Protein AF-A0A4S9VHV1-F1 (afdb_monomer_lite)

Secondary structure (DSSP, 8-state):
-------------PPPPPPPPPPP----PPPHHHHHHHHHHHHHHHHHHHHHHHHHTTT--HHHHHHHHHHHIIIIIIIIIIIHHHHHHHHHHHHHHHHHHHHHHHHHHHHHHTT--HHHHHHHHHHHHHHHHHHHHHHHH-------HHHHHHHHHHHHHHHHHHHTT--S-HHHHHHHHHHHHHHHHS----------------------------------------------TTTHHHHHHHHHHHHHHHHHHHHHHTSTT--GGGGTSSBTTB--SSSBPTTSHHHHHHHHHHHHHHHTS---TT---SS------SPPHHHHHHHHHHHHTHHHHTTSBHHHHHHHHHHHHHHHHHHHHHHHHS--PPPPPPPPP-

Organism: Aureobasidium pullulans (NCBI:txid5580)

InterPro domains:
  IPR001708 Membrane insertase YidC/ALB3/OXA1/COX18 [PTHR12428] (49-366)
  IPR028055 Membrane insertase YidC/Oxa/ALB, C-terminal [PF02096] (270-367)

Radius of gyration: 33.5 Å; chains: 1; bounding box: 78×85×99 Å

pLDDT: mean 71.57, std 23.63, range [25.22, 96.38]

Structure (mmCIF, N/CA/C/O backbone):
data_AF-A0A4S9VHV1-F1
#
_entry.id   AF-A0A4S9VHV1-F1
#
loop_
_atom_site.group_PDB
_atom_site.id
_atom_site.type_symbol
_atom_site.label_atom_id
_atom_site.label_alt_id
_atom_site.label_comp_id
_atom_site.label_asym_id
_atom_site.label_entity_id
_atom_site.label_seq_id
_atom_site.pdbx_PDB_ins_code
_atom_site.Cartn_x
_atom_site.Cartn_y
_atom_site.Cartn_z
_atom_site.occupancy
_atom_site.B_iso_or_equiv
_atom_site.auth_seq_id
_atom_site.auth_comp_id
_atom_site.auth_asym_id
_atom_site.auth_atom_id
_atom_site.pdbx_PDB_model_num
ATOM 1 N N . MET A 1 1 ? 55.763 55.545 39.182 1.00 36.75 1 MET A N 1
ATOM 2 C CA . MET A 1 1 ? 54.764 56.414 39.847 1.00 36.75 1 MET A CA 1
ATOM 3 C C . MET A 1 1 ? 53.395 55.831 39.530 1.00 36.75 1 MET A C 1
ATOM 5 O O . MET A 1 1 ? 52.956 55.974 38.404 1.00 36.75 1 MET A O 1
ATOM 9 N N . VAL A 1 2 ? 52.886 54.851 40.283 1.00 35.44 2 VAL A N 1
ATOM 10 C CA . VAL A 1 2 ? 52.196 54.959 41.591 1.00 35.44 2 VAL A CA 1
ATOM 11 C C . VAL A 1 2 ? 51.046 55.966 41.554 1.00 35.44 2 VAL A C 1
ATOM 13 O O . VAL A 1 2 ? 51.323 57.155 41.452 1.00 35.44 2 VAL A O 1
ATOM 16 N N . LEU A 1 3 ? 49.815 55.440 41.673 1.00 35.59 3 LEU A N 1
ATOM 17 C CA . LEU A 1 3 ? 48.598 55.955 42.349 1.00 35.59 3 LEU A CA 1
ATOM 18 C C . LEU A 1 3 ? 47.358 55.474 41.551 1.00 35.59 3 LEU A C 1
ATOM 20 O O . LEU A 1 3 ? 47.182 55.886 40.412 1.00 35.59 3 LEU A O 1
ATOM 24 N N . LEU A 1 4 ? 46.567 54.462 41.962 1.00 36.41 4 LEU A N 1
ATOM 25 C CA . LEU A 1 4 ? 45.655 54.387 43.133 1.00 36.41 4 LEU A CA 1
ATOM 26 C C . LEU A 1 4 ? 44.850 55.691 43.301 1.00 36.41 4 LEU A C 1
ATOM 28 O O . LEU A 1 4 ? 45.441 56.755 43.319 1.00 36.41 4 LEU A O 1
ATOM 32 N N . ALA A 1 5 ? 43.541 55.750 43.529 1.00 35.97 5 ALA A N 1
ATOM 33 C CA . ALA A 1 5 ? 42.471 54.793 43.778 1.00 35.97 5 ALA A CA 1
ATOM 34 C C . ALA A 1 5 ? 41.165 55.612 43.961 1.00 35.97 5 ALA A C 1
ATOM 36 O O . ALA A 1 5 ? 41.246 56.824 44.150 1.00 35.97 5 ALA A O 1
ATOM 37 N N . ARG A 1 6 ? 40.024 54.907 44.113 1.00 36.12 6 ARG A N 1
ATOM 38 C CA . ARG A 1 6 ? 38.820 55.314 44.893 1.00 36.12 6 ARG A CA 1
ATOM 39 C C . ARG A 1 6 ? 37.945 56.427 44.263 1.00 36.12 6 ARG A C 1
ATOM 41 O O . ARG A 1 6 ? 38.453 57.334 43.640 1.00 36.12 6 ARG A O 1
ATOM 48 N N . SER A 1 7 ? 36.616 56.476 44.395 1.00 34.16 7 SER A N 1
ATOM 49 C CA . SER A 1 7 ? 35.638 55.782 45.245 1.00 34.16 7 SER A CA 1
ATOM 50 C C . SER A 1 7 ? 34.206 56.211 44.839 1.00 34.16 7 SER A C 1
ATOM 52 O O . SER A 1 7 ? 34.029 57.288 44.282 1.00 34.16 7 SER A O 1
ATOM 54 N N . ALA A 1 8 ? 33.224 55.402 45.261 1.00 35.28 8 ALA A N 1
ATOM 55 C CA . ALA A 1 8 ? 31.837 55.736 45.634 1.00 35.28 8 ALA A CA 1
ATOM 56 C C . ALA A 1 8 ? 30.712 55.774 44.576 1.00 35.28 8 ALA A C 1
ATOM 58 O O . ALA A 1 8 ? 30.602 56.673 43.753 1.00 35.28 8 ALA A O 1
ATOM 59 N N . GLY A 1 9 ? 29.754 54.859 44.789 1.00 33.06 9 GLY A N 1
ATOM 60 C CA . GLY A 1 9 ? 28.368 55.250 45.069 1.00 33.06 9 GLY A CA 1
ATOM 61 C C . GLY A 1 9 ? 27.377 55.131 43.915 1.00 33.06 9 GLY A C 1
ATOM 62 O O . GLY A 1 9 ? 27.111 56.109 43.227 1.00 33.06 9 GLY A O 1
ATOM 63 N N . ARG A 1 10 ? 26.729 53.968 43.756 1.00 38.69 10 ARG A N 1
ATOM 64 C CA . ARG A 1 10 ? 25.444 53.880 43.040 1.00 38.69 10 ARG A CA 1
ATOM 65 C C . ARG A 1 10 ? 24.391 53.230 43.929 1.00 38.69 10 ARG A C 1
ATOM 67 O O . ARG A 1 10 ? 24.494 52.062 44.289 1.00 38.69 10 ARG A O 1
ATOM 74 N N . LEU A 1 11 ? 23.415 54.057 44.293 1.00 39.00 11 LEU A N 1
ATOM 75 C CA . LEU A 1 11 ? 22.194 53.727 45.013 1.00 39.00 11 LEU A CA 1
ATOM 76 C C . LEU A 1 11 ? 21.371 52.694 44.233 1.00 39.00 11 LEU A C 1
ATOM 78 O O . LEU A 1 11 ? 21.083 52.873 43.050 1.00 39.00 11 LEU A O 1
ATOM 82 N N . PHE A 1 12 ? 20.978 51.631 44.930 1.00 36.72 12 PHE A N 1
ATOM 83 C CA . PHE A 1 12 ? 19.931 50.707 44.518 1.00 36.72 12 PHE A CA 1
ATOM 84 C C . PHE A 1 12 ? 18.572 51.407 44.645 1.00 36.72 12 PHE A C 1
ATOM 86 O O . PHE A 1 12 ? 18.162 51.761 45.748 1.00 36.72 12 PHE A O 1
ATOM 93 N N . ALA A 1 13 ? 17.864 51.575 43.528 1.00 39.19 13 ALA A N 1
ATOM 94 C CA . ALA A 1 13 ? 16.447 51.927 43.512 1.00 39.19 13 ALA A CA 1
ATOM 95 C C . ALA A 1 13 ? 15.654 50.723 42.985 1.00 39.19 13 ALA A C 1
ATOM 97 O O . ALA A 1 13 ? 15.764 50.337 41.820 1.00 39.19 13 ALA A O 1
ATOM 98 N N . VAL A 1 14 ? 14.893 50.106 43.885 1.00 38.78 14 VAL A N 1
ATOM 99 C CA . VAL A 1 14 ? 13.991 48.979 43.634 1.00 38.78 14 VAL A CA 1
ATOM 100 C C . VAL A 1 14 ? 12.778 49.487 42.845 1.00 38.78 14 VAL A C 1
ATOM 102 O O . VAL A 1 14 ? 12.076 50.391 43.292 1.00 38.78 14 VAL A O 1
ATOM 105 N N . ARG A 1 15 ? 12.539 48.928 41.651 1.00 38.59 15 ARG A N 1
ATOM 106 C CA . ARG A 1 15 ? 11.345 49.194 40.827 1.00 38.59 15 ARG A CA 1
ATOM 107 C C . ARG A 1 15 ? 10.158 48.347 41.321 1.00 38.59 15 ARG A C 1
ATOM 109 O O . ARG A 1 15 ? 10.350 47.149 41.520 1.00 38.59 15 ARG A O 1
ATOM 116 N N . PRO A 1 16 ? 8.942 48.908 41.456 1.00 39.22 16 PRO A N 1
ATOM 117 C CA . PRO A 1 16 ? 7.758 48.140 41.828 1.00 39.22 16 PRO A CA 1
ATOM 118 C C . PRO A 1 16 ? 7.204 47.323 40.646 1.00 39.22 16 PRO A C 1
ATOM 120 O O . PRO A 1 16 ? 7.286 47.728 39.485 1.00 39.22 16 PRO A O 1
ATOM 123 N N . LEU A 1 17 ? 6.648 46.152 40.967 1.00 40.69 17 LEU A N 1
ATOM 124 C CA . LEU A 1 17 ? 6.050 45.186 40.043 1.00 40.69 17 LEU A CA 1
ATOM 125 C C . LEU A 1 17 ? 4.704 45.701 39.507 1.00 40.69 17 LEU A C 1
ATOM 127 O O . LEU A 1 17 ? 3.777 45.957 40.270 1.00 40.69 17 LEU A O 1
ATOM 131 N N . ILE A 1 18 ? 4.594 45.826 38.182 1.00 46.69 18 ILE A N 1
ATOM 132 C CA . ILE A 1 18 ? 3.363 46.207 37.478 1.00 46.69 18 ILE A CA 1
ATOM 133 C C . ILE A 1 18 ? 2.511 44.955 37.232 1.00 46.69 18 ILE A C 1
ATOM 135 O O . ILE A 1 18 ? 2.950 44.000 36.588 1.00 46.69 18 ILE A O 1
ATOM 139 N N . SER A 1 19 ? 1.279 44.998 37.740 1.00 37.34 19 SER A N 1
ATOM 140 C CA . SER A 1 19 ? 0.219 44.001 37.565 1.00 37.34 19 SER A CA 1
ATOM 141 C C . SER A 1 19 ? -0.150 43.812 36.083 1.00 37.34 19 SER A C 1
ATOM 143 O O . SER A 1 19 ? -0.450 44.776 35.375 1.00 37.34 19 SER A O 1
ATOM 145 N N . ARG A 1 20 ? -0.112 42.565 35.590 1.00 42.06 20 ARG A N 1
ATOM 146 C CA . ARG A 1 20 ? -0.496 42.196 34.214 1.00 42.06 20 ARG A CA 1
ATOM 147 C C . ARG A 1 20 ? -2.012 41.984 34.124 1.00 42.06 20 ARG A C 1
ATOM 149 O O . ARG A 1 20 ? -2.547 41.111 34.798 1.00 42.06 20 ARG A O 1
ATOM 156 N N . LYS A 1 21 ? -2.691 42.712 33.229 1.00 40.66 21 LYS A N 1
ATOM 157 C CA . LYS A 1 21 ? -4.078 42.412 32.822 1.00 40.66 21 LYS A CA 1
ATOM 158 C C . LYS A 1 21 ? -4.131 41.149 31.939 1.00 40.66 21 LYS A C 1
ATOM 160 O O . LYS A 1 21 ? -3.266 41.002 31.067 1.00 40.66 21 LYS A O 1
ATOM 165 N N . PRO A 1 22 ? -5.144 40.275 32.090 1.00 39.09 22 PRO A N 1
ATOM 166 C CA . PRO A 1 22 ? -5.304 39.097 31.244 1.00 39.09 22 PRO A CA 1
ATOM 167 C C . PRO A 1 22 ? -5.635 39.518 29.806 1.00 39.09 22 PRO A C 1
ATOM 169 O O . PRO A 1 22 ? -6.522 40.333 29.562 1.00 39.09 22 PRO A O 1
ATOM 172 N N . HIS A 1 23 ? -4.871 39.000 28.846 1.00 41.28 23 HIS A N 1
ATOM 173 C CA . HIS A 1 23 ? -5.104 39.225 27.423 1.00 41.28 23 HIS A CA 1
ATOM 174 C C . HIS A 1 23 ? -6.307 38.398 26.965 1.00 41.28 23 HIS A C 1
ATOM 176 O O . HIS A 1 23 ? -6.332 37.184 27.158 1.00 41.28 23 HIS A O 1
ATOM 182 N N . GLY A 1 24 ? -7.288 39.056 26.341 1.00 37.59 24 GLY A N 1
ATOM 183 C CA . GLY A 1 24 ? -8.378 38.382 25.643 1.00 37.59 24 GLY A CA 1
ATOM 184 C C . GLY A 1 24 ? -7.828 37.432 24.579 1.00 37.59 24 GLY A C 1
ATOM 185 O O . GLY A 1 24 ? -6.924 37.791 23.817 1.00 37.59 24 GLY A O 1
ATOM 186 N N . ALA A 1 25 ? -8.355 36.209 24.558 1.00 39.88 25 ALA A N 1
ATOM 187 C CA . ALA A 1 25 ? -7.992 35.179 23.599 1.00 39.88 25 ALA A CA 1
ATOM 188 C C . ALA A 1 25 ? -8.251 35.680 22.170 1.00 39.88 25 ALA A C 1
ATOM 190 O O . ALA A 1 25 ? -9.390 35.896 21.758 1.00 39.88 25 ALA A O 1
ATOM 191 N N . ARG A 1 26 ? -7.179 35.882 21.400 1.00 40.06 26 ARG A N 1
ATOM 192 C CA . ARG A 1 26 ? -7.277 36.131 19.961 1.00 40.06 26 ARG A CA 1
ATOM 193 C C . ARG A 1 26 ? -7.614 34.805 19.286 1.00 40.06 26 ARG A C 1
ATOM 195 O O . ARG A 1 26 ? -6.786 33.896 19.280 1.00 40.06 26 ARG A O 1
ATOM 202 N N . HIS A 1 27 ? -8.809 34.697 18.714 1.00 34.41 27 HIS A N 1
ATOM 203 C CA . HIS A 1 27 ? -9.141 33.605 17.804 1.00 34.41 27 HIS A CA 1
ATOM 204 C C . HIS A 1 27 ? -8.202 33.663 16.593 1.00 34.41 27 HIS A C 1
ATOM 206 O O . HIS A 1 27 ? -8.225 34.608 15.804 1.00 34.41 27 HIS A O 1
ATOM 212 N N . PHE A 1 28 ? -7.341 32.656 16.476 1.00 35.62 28 PHE A N 1
ATOM 213 C CA . PHE A 1 28 ? -6.422 32.491 15.359 1.00 35.62 28 PHE A CA 1
ATOM 214 C C . PHE A 1 28 ? -7.230 32.043 14.134 1.00 35.62 28 PHE A C 1
ATOM 216 O O . PHE A 1 28 ? -7.694 30.907 14.070 1.00 35.62 28 PHE A O 1
ATOM 223 N N . SER A 1 29 ? -7.459 32.950 13.184 1.00 36.25 29 SER A N 1
ATOM 224 C CA . SER A 1 29 ? -8.100 32.603 11.912 1.00 36.25 29 SER A CA 1
ATOM 225 C C . SER A 1 29 ? -7.069 31.929 11.010 1.00 36.25 29 SER A C 1
ATOM 227 O O . SER A 1 29 ? -6.064 32.538 10.645 1.00 36.25 29 SER A O 1
ATOM 229 N N . TYR A 1 30 ? -7.290 30.658 10.673 1.00 37.81 30 TYR A N 1
ATOM 230 C CA . TYR A 1 30 ? -6.440 29.936 9.728 1.00 37.81 30 TYR A CA 1
ATOM 231 C C . TYR A 1 30 ? -6.594 30.525 8.310 1.00 37.81 30 TYR A C 1
ATOM 233 O O . TYR A 1 30 ? -7.705 30.903 7.932 1.00 37.81 30 TYR A O 1
ATOM 241 N N . PRO A 1 31 ? -5.521 30.596 7.498 1.00 42.59 31 PRO A N 1
ATOM 242 C CA . PRO A 1 31 ? -5.613 31.062 6.114 1.00 42.59 31 PRO A CA 1
ATOM 243 C C . PRO A 1 31 ? -6.591 30.203 5.297 1.00 42.59 31 PRO A C 1
ATOM 245 O O . PRO A 1 31 ? -6.628 28.985 5.469 1.00 42.59 31 PRO A O 1
ATOM 248 N N . ALA A 1 32 ? -7.319 30.812 4.357 1.00 40.84 32 ALA A N 1
ATOM 249 C CA . ALA A 1 32 ? -8.347 30.155 3.535 1.00 40.84 32 ALA A CA 1
ATOM 250 C C . ALA A 1 32 ? -7.874 28.865 2.826 1.00 40.84 32 ALA A C 1
ATOM 252 O O . ALA A 1 32 ? -8.637 27.912 2.716 1.00 40.84 32 ALA A O 1
ATOM 253 N N . VAL A 1 33 ? -6.593 28.775 2.447 1.00 38.28 33 VAL A N 1
ATOM 254 C CA . VAL A 1 33 ? -5.989 27.569 1.841 1.00 38.28 33 VAL A CA 1
ATOM 255 C C . VAL A 1 33 ? -5.992 26.368 2.801 1.00 38.28 33 VAL A C 1
ATOM 257 O O . VAL A 1 33 ? -6.205 25.232 2.383 1.00 38.28 33 VAL A O 1
ATOM 260 N N . TYR A 1 34 ? -5.804 26.600 4.105 1.00 42.69 34 TYR A N 1
ATOM 261 C CA . TYR A 1 34 ? -5.907 25.546 5.121 1.00 42.69 34 TYR A CA 1
ATOM 262 C C . TYR A 1 34 ? -7.362 25.137 5.379 1.00 42.69 34 TYR A C 1
ATOM 264 O O . TYR A 1 34 ? -7.609 23.970 5.675 1.00 42.69 34 TYR A O 1
ATOM 272 N N . ALA A 1 35 ? -8.318 26.061 5.231 1.00 39.72 35 ALA A N 1
ATOM 273 C CA . ALA A 1 35 ? -9.749 25.766 5.333 1.00 39.72 35 ALA A CA 1
ATOM 274 C C . ALA A 1 35 ? -10.273 24.965 4.122 1.00 39.72 35 ALA A C 1
ATOM 276 O O . ALA A 1 35 ? -11.130 24.098 4.258 1.00 39.72 35 ALA A O 1
ATOM 277 N N . GLU A 1 36 ? -9.731 25.199 2.929 1.00 46.50 36 GLU A N 1
ATOM 278 C CA . GLU A 1 36 ? -10.117 24.467 1.719 1.00 46.50 36 GLU A CA 1
ATOM 279 C C . GLU A 1 36 ? -9.499 23.057 1.679 1.00 46.50 36 GLU A C 1
ATOM 281 O O . GLU A 1 36 ? -10.196 22.070 1.431 1.00 46.50 36 GLU A O 1
ATOM 286 N N . CYS A 1 37 ? -8.218 22.929 2.054 1.00 48.81 37 CYS A N 1
ATOM 287 C CA . CYS A 1 37 ? -7.574 21.629 2.271 1.00 48.81 37 CYS A CA 1
ATOM 288 C C . CYS A 1 37 ? -8.235 20.829 3.401 1.00 48.81 37 CYS A C 1
ATOM 290 O O . CYS A 1 37 ? -8.314 19.604 3.300 1.00 48.81 37 CYS A O 1
ATOM 292 N N . SER A 1 38 ? -8.723 21.478 4.465 1.00 64.50 38 SER A N 1
ATOM 293 C CA . SER A 1 38 ? -9.452 20.776 5.523 1.00 64.50 38 SER A CA 1
ATOM 294 C C . SER A 1 38 ? -10.800 20.263 5.017 1.00 64.50 38 SER A C 1
ATOM 296 O O . SER A 1 38 ? -11.120 19.114 5.289 1.00 64.50 38 SER A O 1
ATOM 298 N N . ASN A 1 39 ? -11.531 21.015 4.189 1.00 68.25 39 ASN A N 1
ATOM 299 C CA . ASN A 1 39 ? -12.775 20.550 3.565 1.00 68.25 39 ASN A CA 1
ATOM 300 C C . ASN A 1 39 ? -12.558 19.366 2.610 1.00 68.25 39 ASN A C 1
ATOM 302 O O . ASN A 1 39 ? -13.306 18.384 2.661 1.00 68.25 39 ASN A O 1
ATOM 306 N N . PHE A 1 40 ? -11.511 19.405 1.779 1.00 69.00 40 PHE A N 1
ATOM 307 C CA . PHE A 1 40 ? -11.144 18.258 0.944 1.00 69.00 40 PHE A CA 1
ATOM 308 C C . PHE A 1 40 ? -10.726 17.052 1.793 1.00 69.00 40 PHE A C 1
ATOM 310 O O . PHE A 1 40 ? -11.174 15.938 1.554 1.00 69.00 40 PHE A O 1
ATOM 317 N N . ALA A 1 41 ? -9.912 17.253 2.829 1.00 68.00 41 ALA A N 1
ATOM 318 C CA . ALA A 1 41 ? -9.505 16.165 3.710 1.00 68.00 41 ALA A CA 1
ATOM 319 C C . ALA A 1 41 ? -10.693 15.593 4.514 1.00 68.00 41 ALA A C 1
ATOM 321 O O . ALA A 1 41 ? -10.752 14.388 4.739 1.00 68.00 41 ALA A O 1
ATOM 322 N N . ASN A 1 42 ? -11.649 16.436 4.917 1.00 74.69 42 ASN A N 1
ATOM 323 C CA . ASN A 1 42 ? -12.891 16.044 5.591 1.00 74.69 42 ASN A CA 1
ATOM 324 C C . ASN A 1 42 ? -13.793 15.220 4.668 1.00 74.69 42 ASN A C 1
ATOM 326 O O . ASN A 1 42 ? -14.263 14.158 5.063 1.00 74.69 42 ASN A O 1
ATOM 330 N N . SER A 1 43 ? -13.983 15.663 3.425 1.00 76.19 43 SER A N 1
ATOM 331 C CA . SER A 1 43 ? -14.775 14.926 2.433 1.00 76.19 43 SER A CA 1
ATOM 332 C C . SER A 1 43 ? -14.090 13.635 1.983 1.00 76.19 43 SER A C 1
ATOM 334 O O . SER A 1 43 ? -14.745 12.603 1.861 1.00 76.19 43 SER A O 1
ATOM 336 N N . ALA A 1 44 ? -12.768 13.646 1.806 1.00 79.69 44 ALA A N 1
ATOM 337 C CA . ALA A 1 44 ? -12.011 12.453 1.458 1.00 79.69 44 ALA A CA 1
ATOM 338 C C . ALA A 1 44 ? -12.073 11.401 2.573 1.00 79.69 44 ALA A C 1
ATOM 340 O O . ALA A 1 44 ? -12.204 10.220 2.270 1.00 79.69 44 ALA A O 1
ATOM 341 N N . ALA A 1 45 ? -12.001 11.797 3.847 1.00 83.62 45 ALA A N 1
ATOM 342 C CA . ALA A 1 45 ? -12.058 10.868 4.977 1.00 83.62 45 ALA A CA 1
ATOM 343 C C . ALA A 1 45 ? -13.458 10.273 5.229 1.00 83.62 45 ALA A C 1
ATOM 345 O O . ALA A 1 45 ? -13.553 9.230 5.870 1.00 83.62 45 ALA A O 1
ATOM 346 N N . LEU A 1 46 ? -14.523 10.883 4.696 1.00 86.62 46 LEU A N 1
ATOM 347 C CA . LEU A 1 46 ? -15.903 10.423 4.885 1.00 86.62 46 LEU A CA 1
ATOM 348 C C . LEU A 1 46 ? -16.125 9.000 4.360 1.00 86.62 46 LEU A C 1
ATOM 350 O O . LEU A 1 46 ? -16.719 8.178 5.042 1.00 86.62 46 LEU A O 1
ATOM 354 N N . VAL A 1 47 ? -15.633 8.698 3.156 1.00 90.56 47 VAL A N 1
ATOM 355 C CA . VAL A 1 47 ? -15.837 7.390 2.509 1.00 90.56 47 VAL A CA 1
ATOM 356 C C . VAL A 1 47 ? -15.240 6.233 3.328 1.00 90.56 47 VAL A C 1
ATOM 358 O O . VAL A 1 47 ? -15.965 5.287 3.631 1.00 90.56 47 VAL A O 1
ATOM 361 N N . PRO A 1 48 ? -13.948 6.261 3.708 1.00 91.69 48 PRO A N 1
ATOM 362 C CA . PRO A 1 48 ? -13.366 5.212 4.540 1.00 91.69 48 PRO A CA 1
ATOM 363 C C . PRO A 1 48 ? -13.929 5.187 5.967 1.00 91.69 48 PRO A C 1
ATOM 365 O O . PRO A 1 48 ? -14.016 4.099 6.527 1.00 91.69 48 PRO A O 1
ATOM 368 N N . ALA A 1 49 ? -14.329 6.327 6.544 1.00 90.94 49 ALA A N 1
ATOM 369 C CA . ALA A 1 49 ? -14.988 6.357 7.854 1.00 90.94 49 ALA A CA 1
ATOM 370 C C . ALA A 1 49 ? -16.349 5.647 7.807 1.00 90.94 49 ALA A C 1
ATOM 372 O O . ALA A 1 49 ? -16.554 4.681 8.535 1.00 90.94 49 ALA A O 1
ATOM 373 N N . ALA A 1 50 ? -17.208 6.017 6.853 1.00 91.62 50 ALA A N 1
ATOM 374 C CA . ALA A 1 50 ? -18.497 5.366 6.639 1.00 91.62 50 ALA A CA 1
ATOM 375 C C . ALA A 1 50 ? -18.335 3.867 6.347 1.00 91.62 50 ALA A C 1
ATOM 377 O O . ALA A 1 50 ? -19.101 3.049 6.839 1.00 91.62 50 ALA A O 1
ATOM 378 N N . PHE A 1 51 ? -17.309 3.469 5.587 1.00 94.12 51 PHE A N 1
ATOM 379 C CA . PHE A 1 51 ? -17.019 2.051 5.367 1.00 94.12 51 PHE A CA 1
ATOM 380 C C . PHE A 1 51 ? -16.717 1.306 6.678 1.00 94.12 51 PHE A C 1
ATOM 382 O O . PHE A 1 51 ? -17.255 0.223 6.902 1.00 94.12 51 PHE A O 1
ATOM 389 N N . LEU A 1 52 ? -15.893 1.879 7.558 1.00 93.94 52 LEU A N 1
ATOM 390 C CA . LEU A 1 52 ? -15.590 1.289 8.863 1.00 93.94 52 LEU A CA 1
ATOM 391 C C . LEU A 1 52 ? -16.836 1.202 9.754 1.00 93.94 52 LEU A C 1
ATOM 393 O O . LEU A 1 52 ? -17.099 0.140 10.311 1.00 93.94 52 LEU A O 1
ATOM 397 N N . GLU A 1 53 ? -17.634 2.265 9.810 1.00 92.25 53 GLU A N 1
ATOM 398 C CA . GLU A 1 53 ? -18.904 2.298 10.544 1.00 92.25 53 GLU A CA 1
ATOM 399 C C . GLU A 1 53 ? -19.900 1.265 10.001 1.00 92.25 53 GLU A C 1
ATOM 401 O O . GLU A 1 53 ? -20.538 0.562 10.775 1.00 92.25 53 GLU A O 1
ATOM 406 N N . THR A 1 54 ? -19.999 1.083 8.677 1.00 94.19 54 THR A N 1
ATOM 407 C CA . THR A 1 54 ? -20.883 0.053 8.095 1.00 94.19 54 THR A CA 1
ATOM 408 C C . THR A 1 54 ? -20.445 -1.366 8.443 1.00 94.19 54 THR A C 1
ATOM 410 O O . THR A 1 54 ? -21.293 -2.241 8.604 1.00 94.19 54 THR A O 1
ATOM 413 N N . LEU A 1 55 ? -19.136 -1.612 8.576 1.00 95.25 55 LEU A N 1
ATOM 414 C CA . LEU A 1 55 ? -18.624 -2.899 9.042 1.00 95.25 55 LEU A CA 1
ATOM 415 C C . LEU A 1 55 ? -18.910 -3.096 10.530 1.00 95.25 55 LEU A C 1
ATOM 417 O O . LEU A 1 55 ? -19.316 -4.184 10.924 1.00 95.25 55 LEU A O 1
ATOM 421 N N . HIS A 1 56 ? -18.737 -2.058 11.345 1.00 94.69 56 HIS A N 1
ATOM 422 C CA . HIS A 1 56 ? -19.066 -2.096 12.769 1.00 94.69 56 HIS A CA 1
ATOM 423 C C . HIS A 1 56 ? -20.567 -2.308 13.007 1.00 94.69 56 HIS A C 1
ATOM 425 O O . HIS A 1 56 ? -20.951 -3.170 13.794 1.00 94.69 56 HIS A O 1
ATOM 431 N N . ALA A 1 57 ? -21.421 -1.677 12.196 1.00 93.94 57 ALA A N 1
ATOM 432 C CA . ALA A 1 57 ? -22.874 -1.846 12.218 1.00 93.94 57 ALA A CA 1
ATOM 433 C C . ALA A 1 57 ? -23.345 -3.291 11.955 1.00 93.94 57 ALA A C 1
ATOM 435 O O . ALA A 1 57 ? -24.486 -3.628 12.264 1.00 93.94 57 ALA A O 1
ATOM 436 N N . THR A 1 58 ? -22.483 -4.174 11.428 1.00 94.56 58 THR A N 1
ATOM 437 C CA . THR A 1 58 ? -22.778 -5.619 11.342 1.00 94.56 58 THR A CA 1
ATOM 438 C C . THR A 1 58 ? -22.720 -6.343 12.696 1.00 94.56 58 THR A C 1
ATOM 440 O O . THR A 1 58 ? -23.019 -7.534 12.761 1.00 94.56 58 THR A O 1
ATOM 443 N N . GLY A 1 59 ? -22.358 -5.639 13.775 1.00 93.19 59 GLY A N 1
ATOM 444 C CA . GLY A 1 59 ? -22.203 -6.174 15.130 1.00 93.19 59 GLY A CA 1
ATOM 445 C C . GLY A 1 59 ? -20.795 -6.693 15.433 1.00 93.19 59 GLY A C 1
ATOM 446 O O . GLY A 1 59 ? -20.595 -7.383 16.432 1.00 93.19 59 GLY A O 1
ATOM 447 N N . LEU A 1 60 ? -19.819 -6.409 14.566 1.00 95.12 60 LEU A N 1
ATOM 448 C CA . LEU A 1 60 ? -18.422 -6.777 14.781 1.00 95.12 60 LEU A CA 1
ATOM 449 C C . LEU A 1 60 ? -17.739 -5.747 15.689 1.00 95.12 60 LEU A C 1
ATOM 451 O O . LEU A 1 60 ? -17.818 -4.559 15.389 1.00 95.12 60 LEU A O 1
ATOM 455 N N . PRO A 1 61 ? -16.989 -6.178 16.717 1.00 94.81 61 PRO A N 1
ATOM 456 C CA . PRO A 1 61 ? -16.254 -5.257 17.572 1.00 94.81 61 PRO A CA 1
ATOM 457 C C . PRO A 1 61 ? -15.099 -4.591 16.817 1.00 94.81 61 PRO A C 1
ATOM 459 O O . PRO A 1 61 ? -14.514 -5.186 15.899 1.00 94.81 61 PRO A O 1
ATOM 462 N N . TRP A 1 62 ? -14.707 -3.388 17.237 1.00 94.38 62 TRP A N 1
ATOM 463 C CA . TRP A 1 62 ? -13.655 -2.609 16.570 1.00 94.38 62 TRP A CA 1
ATOM 464 C C . TRP A 1 62 ? -12.345 -3.372 16.341 1.00 94.38 62 TRP A C 1
ATOM 466 O O . TRP A 1 62 ? -11.792 -3.322 15.238 1.00 94.38 62 TRP A O 1
ATOM 476 N N . PHE A 1 63 ? -11.872 -4.161 17.310 1.00 93.56 63 PHE A N 1
ATOM 477 C CA . PHE A 1 63 ? -10.651 -4.961 17.133 1.00 93.56 63 PHE A CA 1
ATOM 478 C C . PHE A 1 63 ? -10.724 -5.962 15.958 1.00 93.56 63 PHE A C 1
ATOM 480 O O . PHE A 1 63 ? -9.685 -6.346 15.421 1.00 93.56 63 PHE A O 1
ATOM 487 N N . ALA A 1 64 ? -11.923 -6.388 15.540 1.00 94.94 64 ALA A N 1
ATOM 488 C CA . ALA A 1 64 ? -12.144 -7.274 14.395 1.00 94.94 64 ALA A CA 1
ATOM 489 C C . ALA A 1 64 ? -12.438 -6.494 13.101 1.00 94.94 64 ALA A C 1
ATOM 491 O O . ALA A 1 64 ? -11.991 -6.887 12.020 1.00 94.94 64 ALA A O 1
ATOM 492 N N . VAL A 1 65 ? -13.130 -5.356 13.201 1.00 96.00 65 VAL A N 1
ATOM 493 C CA . VAL A 1 65 ? -13.433 -4.472 12.062 1.00 96.00 65 VAL A CA 1
ATOM 494 C C . VAL A 1 65 ? -12.155 -3.925 11.420 1.00 96.00 65 VAL A C 1
ATOM 496 O O . VAL A 1 65 ? -12.032 -3.891 10.193 1.00 96.00 65 VAL A O 1
ATOM 499 N N . LEU A 1 66 ? -11.162 -3.539 12.222 1.00 94.94 66 LEU A N 1
ATOM 500 C CA . LEU A 1 66 ? -9.903 -2.972 11.728 1.00 94.94 66 LEU A CA 1
ATOM 501 C C . LEU A 1 66 ? -9.081 -3.936 10.845 1.00 94.94 66 LEU A C 1
ATOM 503 O O . LEU A 1 66 ? -8.733 -3.549 9.725 1.00 94.94 66 LEU A O 1
ATOM 507 N N . PRO A 1 67 ? -8.784 -5.185 11.251 1.00 95.69 67 PRO A N 1
ATOM 508 C CA . PRO A 1 67 ? -8.139 -6.152 10.366 1.00 95.69 67 PRO A CA 1
ATOM 509 C C . PRO A 1 67 ? -9.023 -6.541 9.175 1.00 95.69 67 PRO A C 1
ATOM 511 O O . PRO A 1 67 ? -8.512 -6.687 8.061 1.00 95.69 67 PRO A O 1
ATOM 514 N N . LEU A 1 68 ? -10.339 -6.673 9.368 1.00 96.38 68 LEU A N 1
ATOM 515 C CA . LEU A 1 68 ? -11.261 -7.032 8.290 1.00 96.38 68 LEU A CA 1
ATOM 516 C C . LEU A 1 68 ? -11.292 -5.963 7.190 1.00 96.38 68 LEU A C 1
ATOM 518 O O . LEU A 1 68 ? -11.149 -6.279 6.008 1.00 96.38 68 LEU A O 1
ATOM 522 N N . SER A 1 69 ? -11.407 -4.691 7.567 1.00 95.19 69 SER A N 1
ATOM 523 C CA . SER A 1 69 ? -11.395 -3.564 6.632 1.00 95.19 69 SER A CA 1
ATOM 524 C C . SER A 1 69 ? -10.091 -3.507 5.828 1.00 95.19 69 SER A C 1
ATOM 526 O O . SER A 1 69 ? -10.127 -3.350 4.606 1.00 95.19 69 SER A O 1
ATOM 528 N N . ALA A 1 70 ? -8.944 -3.733 6.479 1.00 95.12 70 ALA A N 1
ATOM 529 C CA . ALA A 1 70 ? -7.640 -3.841 5.829 1.00 95.12 70 ALA A CA 1
ATOM 530 C C . ALA A 1 70 ? -7.621 -4.945 4.758 1.00 95.12 70 ALA A C 1
ATOM 532 O O . ALA A 1 70 ? -7.151 -4.711 3.639 1.00 95.12 70 ALA A O 1
ATOM 533 N N . VAL A 1 71 ? -8.160 -6.130 5.070 1.00 96.25 71 VAL A N 1
ATOM 534 C CA . VAL A 1 71 ? -8.275 -7.255 4.127 1.00 96.25 71 VAL A CA 1
ATOM 535 C C . VAL A 1 71 ? -9.183 -6.898 2.950 1.00 96.25 71 VAL A C 1
ATOM 537 O O . VAL A 1 71 ? -8.797 -7.131 1.802 1.00 96.25 71 VAL A O 1
ATOM 540 N N . LEU A 1 72 ? -10.356 -6.316 3.207 1.00 95.75 72 LEU A N 1
ATOM 541 C CA . LEU A 1 72 ? -11.345 -5.983 2.180 1.00 95.75 72 LEU A CA 1
ATOM 542 C C . LEU A 1 72 ? -10.830 -4.901 1.225 1.00 95.75 72 LEU A C 1
ATOM 544 O O . LEU A 1 72 ? -10.778 -5.125 0.015 1.00 95.75 72 LEU A O 1
ATOM 548 N N . VAL A 1 73 ? -10.357 -3.767 1.753 1.00 94.12 73 VAL A N 1
ATOM 549 C CA . VAL A 1 73 ? -9.806 -2.670 0.939 1.00 94.12 73 VAL A CA 1
ATOM 550 C C . VAL A 1 73 ? -8.617 -3.165 0.119 1.00 94.12 73 VAL A C 1
ATOM 552 O O . VAL A 1 73 ? -8.503 -2.868 -1.075 1.00 94.12 73 VAL A O 1
ATOM 555 N N . ARG A 1 74 ? -7.730 -3.975 0.715 1.00 93.31 74 ARG A N 1
ATOM 556 C CA . ARG A 1 74 ? -6.588 -4.519 -0.025 1.00 93.31 74 ARG A CA 1
ATOM 557 C C . ARG A 1 74 ? -7.001 -5.505 -1.103 1.00 93.31 74 ARG A C 1
ATOM 559 O O . ARG A 1 74 ? -6.424 -5.462 -2.182 1.00 93.31 74 ARG A O 1
ATOM 566 N N . SER A 1 75 ? -7.951 -6.391 -0.836 1.00 93.94 75 SER A N 1
ATOM 567 C CA . SER A 1 75 ? -8.309 -7.469 -1.765 1.00 93.94 75 SER A CA 1
ATOM 568 C C . SER A 1 75 ? -9.183 -6.981 -2.919 1.00 93.94 75 SER A C 1
ATOM 570 O O . SER A 1 75 ? -8.931 -7.355 -4.062 1.00 93.94 75 SER A O 1
ATOM 572 N N . PHE A 1 76 ? -10.157 -6.109 -2.649 1.00 93.94 76 PHE A N 1
ATOM 573 C CA . PHE A 1 76 ? -11.099 -5.631 -3.664 1.00 93.94 76 PHE A CA 1
ATOM 574 C C . PHE A 1 76 ? -10.611 -4.396 -4.423 1.00 93.94 76 PHE A C 1
ATOM 576 O O . PHE A 1 76 ? -10.912 -4.259 -5.605 1.00 93.94 76 PHE A O 1
ATOM 583 N N . PHE A 1 77 ? -9.833 -3.516 -3.786 1.00 92.06 77 PHE A N 1
ATOM 584 C CA . PHE A 1 77 ? -9.390 -2.268 -4.413 1.00 92.06 77 PHE A CA 1
ATOM 585 C C . PHE A 1 77 ? -7.895 -2.284 -4.742 1.00 92.06 77 PHE A C 1
ATOM 587 O O . PHE A 1 77 ? -7.502 -2.195 -5.905 1.00 92.06 77 PHE A O 1
ATOM 594 N N . ILE A 1 78 ? -7.028 -2.455 -3.741 1.00 93.00 78 ILE A N 1
ATOM 595 C CA . ILE A 1 78 ? -5.581 -2.246 -3.935 1.00 93.00 78 ILE A CA 1
ATOM 596 C C . ILE A 1 78 ? -4.951 -3.344 -4.801 1.00 93.00 78 ILE A C 1
ATOM 598 O O . ILE A 1 78 ? -4.124 -3.059 -5.675 1.00 93.00 78 ILE A O 1
ATOM 602 N N . TYR A 1 79 ? -5.340 -4.596 -4.579 1.00 93.88 79 TYR A N 1
ATOM 603 C CA . TYR A 1 79 ? -4.810 -5.753 -5.285 1.00 93.88 79 TYR A CA 1
ATOM 604 C C . TYR A 1 79 ? -5.049 -5.677 -6.802 1.00 93.88 79 TYR A C 1
ATOM 606 O O . TYR A 1 79 ? -4.055 -5.710 -7.544 1.00 93.88 79 TYR A O 1
ATOM 614 N N . PRO A 1 80 ? -6.298 -5.531 -7.299 1.00 93.12 80 PRO A N 1
ATOM 615 C CA . PRO A 1 80 ? -6.541 -5.479 -8.736 1.00 93.12 80 PRO A CA 1
ATOM 616 C C . PRO A 1 80 ? -6.046 -4.174 -9.369 1.00 93.12 80 PRO A C 1
ATOM 618 O O . PRO A 1 80 ? -5.470 -4.223 -10.457 1.00 93.12 80 PRO A O 1
ATOM 621 N N . VAL A 1 81 ? -6.216 -3.026 -8.699 1.00 91.75 81 VAL A N 1
ATOM 622 C CA . VAL A 1 81 ? -5.940 -1.706 -9.293 1.00 91.75 81 VAL A CA 1
ATOM 623 C C . VAL A 1 81 ? -4.452 -1.353 -9.270 1.00 91.75 81 VAL A C 1
ATOM 625 O O . VAL A 1 81 ? -3.944 -0.772 -10.228 1.00 91.75 81 VAL A O 1
ATOM 628 N N . PHE A 1 82 ? -3.717 -1.713 -8.213 1.00 90.94 82 PHE A N 1
ATOM 629 C CA . PHE A 1 82 ? -2.327 -1.276 -8.043 1.00 90.94 82 PHE A CA 1
ATOM 630 C C . PHE A 1 82 ? -1.327 -2.435 -7.991 1.00 90.94 82 PHE A C 1
ATOM 632 O O . PHE A 1 82 ? -0.276 -2.362 -8.634 1.00 90.94 82 PHE A O 1
ATOM 639 N N . GLN A 1 83 ? -1.603 -3.505 -7.240 1.00 90.56 83 GLN A N 1
ATOM 640 C CA . GLN A 1 83 ? -0.589 -4.525 -6.929 1.00 90.56 83 GLN A CA 1
ATOM 641 C C . GLN A 1 83 ? -0.332 -5.499 -8.071 1.00 90.56 83 GLN A C 1
ATOM 643 O O . GLN A 1 83 ? 0.822 -5.709 -8.459 1.00 90.56 83 GLN A O 1
ATOM 648 N N . LYS A 1 84 ? -1.398 -6.034 -8.666 1.00 91.00 84 LYS A N 1
ATOM 649 C CA . LYS A 1 84 ? -1.316 -6.883 -9.854 1.00 91.00 84 LYS A CA 1
ATOM 650 C C . LYS A 1 84 ? -0.643 -6.172 -11.040 1.00 91.00 84 LYS A C 1
ATOM 652 O O . LYS A 1 84 ? 0.336 -6.725 -11.550 1.00 91.00 84 LYS A O 1
ATOM 657 N N . PRO A 1 85 ? -1.052 -4.957 -11.464 1.00 90.06 85 PRO A N 1
ATOM 658 C CA . PRO A 1 85 ? -0.387 -4.277 -12.576 1.00 90.06 85 PRO A CA 1
ATOM 659 C C . PRO A 1 85 ? 1.054 -3.873 -12.248 1.00 90.06 85 PRO A C 1
ATOM 661 O O . PRO A 1 85 ? 1.902 -3.875 -13.141 1.00 90.06 85 PRO A O 1
ATOM 664 N N . LEU A 1 86 ? 1.379 -3.581 -10.980 1.00 88.88 86 LEU A N 1
ATOM 665 C CA . LEU A 1 86 ? 2.770 -3.367 -10.574 1.00 88.88 86 LEU A CA 1
ATOM 666 C C . LEU A 1 86 ? 3.603 -4.638 -10.771 1.00 88.88 86 LEU A C 1
ATOM 668 O O . LEU A 1 86 ? 4.706 -4.554 -11.309 1.00 88.88 86 LEU A O 1
ATOM 672 N N . ARG A 1 87 ? 3.092 -5.805 -10.357 1.00 88.81 87 ARG A N 1
ATOM 673 C CA . ARG A 1 87 ? 3.795 -7.084 -10.532 1.00 88.81 87 ARG A CA 1
ATOM 674 C C . ARG A 1 87 ? 4.020 -7.398 -12.005 1.00 88.81 87 ARG A C 1
ATOM 676 O O . ARG A 1 87 ? 5.137 -7.740 -12.369 1.00 88.81 87 ARG A O 1
ATOM 683 N N . GLU A 1 88 ? 2.997 -7.239 -12.838 1.00 87.94 88 GLU A N 1
ATOM 684 C CA . GLU A 1 88 ? 3.114 -7.452 -14.285 1.00 87.94 88 GLU A CA 1
ATOM 685 C C . GLU A 1 88 ? 4.179 -6.542 -14.899 1.00 87.94 88 GLU A C 1
ATOM 687 O O . GLU A 1 88 ? 5.075 -7.023 -15.577 1.00 87.94 88 GLU A O 1
ATOM 692 N N . LYS A 1 89 ? 4.192 -5.252 -14.543 1.00 86.25 89 LYS A N 1
ATOM 693 C CA . LYS A 1 89 ? 5.241 -4.327 -14.995 1.00 86.25 89 LYS A CA 1
ATOM 694 C C . LYS A 1 89 ? 6.644 -4.752 -14.573 1.00 86.25 89 LYS A C 1
ATOM 696 O O . LYS A 1 89 ? 7.600 -4.430 -15.269 1.00 86.25 89 LYS A O 1
ATOM 701 N N . LEU A 1 90 ? 6.805 -5.408 -13.423 1.00 86.12 90 LEU A N 1
ATOM 702 C CA . LEU A 1 90 ? 8.108 -5.928 -13.001 1.00 86.12 90 LEU A CA 1
ATOM 703 C C . LEU A 1 90 ? 8.536 -7.139 -13.837 1.00 86.12 90 LEU A C 1
ATOM 705 O O . LEU A 1 90 ? 9.720 -7.243 -14.149 1.00 86.12 90 LEU A O 1
ATOM 709 N N . VAL A 1 91 ? 7.592 -8.003 -14.221 1.00 87.38 91 VAL A N 1
ATOM 710 C CA . VAL A 1 91 ? 7.840 -9.124 -15.144 1.00 87.38 91 VAL A CA 1
ATOM 711 C C . VAL A 1 91 ? 8.232 -8.589 -16.525 1.00 87.38 91 VAL A C 1
ATOM 713 O O . VAL A 1 91 ? 9.311 -8.919 -17.013 1.00 87.38 91 VAL A O 1
ATOM 716 N N . ASP A 1 92 ? 7.441 -7.671 -17.089 1.00 86.75 92 ASP A N 1
ATOM 717 C CA . ASP A 1 92 ? 7.697 -7.052 -18.399 1.00 86.75 92 ASP A CA 1
ATOM 718 C C . ASP A 1 92 ? 9.072 -6.347 -18.417 1.00 86.75 92 ASP A C 1
ATOM 720 O O . ASP A 1 92 ? 9.853 -6.453 -19.366 1.00 86.75 92 ASP A O 1
ATOM 724 N N . ARG A 1 93 ? 9.423 -5.655 -17.321 1.00 85.19 93 ARG A N 1
ATOM 725 C CA . ARG A 1 93 ? 10.732 -4.996 -17.165 1.00 85.19 93 ARG A CA 1
ATOM 726 C C . ARG A 1 93 ? 11.894 -5.977 -17.165 1.00 85.19 93 ARG A C 1
ATOM 728 O O . ARG A 1 93 ? 12.926 -5.644 -17.738 1.00 85.19 93 ARG A O 1
ATOM 735 N N . ALA A 1 94 ? 11.750 -7.139 -16.532 1.00 85.12 94 ALA A N 1
ATOM 736 C CA . ALA A 1 94 ? 12.806 -8.148 -16.512 1.00 85.12 94 ALA A CA 1
ATOM 737 C C . ALA A 1 94 ? 13.081 -8.702 -17.919 1.00 85.12 94 ALA A C 1
ATOM 739 O O . ALA A 1 94 ? 14.237 -8.903 -18.282 1.00 85.12 94 ALA A O 1
ATOM 740 N N . GLN A 1 95 ? 12.038 -8.860 -18.739 1.00 85.88 95 GLN A N 1
ATOM 741 C CA . GLN A 1 95 ? 12.162 -9.324 -20.124 1.00 85.88 95 GLN A CA 1
ATOM 742 C C . GLN A 1 95 ? 12.779 -8.270 -21.057 1.00 85.88 95 GLN A C 1
ATOM 744 O O . GLN A 1 95 ? 13.560 -8.613 -21.941 1.00 85.88 95 GLN A O 1
ATOM 749 N N . ILE A 1 96 ? 12.468 -6.984 -20.854 1.00 88.06 96 ILE A N 1
ATOM 750 C CA . ILE A 1 96 ? 12.995 -5.875 -21.674 1.00 88.06 96 ILE A CA 1
ATOM 751 C C . ILE A 1 96 ? 14.426 -5.474 -21.281 1.00 88.06 96 ILE A C 1
ATOM 753 O O . ILE A 1 96 ? 15.153 -4.897 -22.094 1.00 88.06 96 ILE A O 1
ATOM 757 N N . GLN A 1 97 ? 14.851 -5.759 -20.048 1.00 87.62 97 GLN A N 1
ATOM 758 C CA . GLN A 1 97 ? 16.149 -5.343 -19.514 1.00 87.62 97 GLN A CA 1
ATOM 759 C C . GLN A 1 97 ? 17.354 -5.609 -20.450 1.00 87.62 97 GLN A C 1
ATOM 761 O O . GLN A 1 97 ? 18.093 -4.654 -20.693 1.00 87.62 97 GLN A O 1
ATOM 766 N N . PRO A 1 98 ? 17.539 -6.800 -21.062 1.00 88.62 98 PRO A N 1
ATOM 767 C CA . PRO A 1 98 ? 18.671 -7.041 -21.964 1.00 88.62 98 PRO A CA 1
ATOM 768 C C . PRO A 1 98 ? 18.647 -6.163 -23.224 1.00 88.62 98 PRO A C 1
ATOM 770 O O . PRO A 1 98 ? 19.697 -5.749 -23.714 1.00 88.62 98 PRO A O 1
ATOM 773 N N . LEU A 1 99 ? 17.461 -5.823 -23.736 1.00 89.38 99 LEU A N 1
ATOM 774 C CA . LEU A 1 99 ? 17.320 -4.954 -24.905 1.00 89.38 99 LEU A CA 1
ATOM 775 C C . LEU A 1 99 ? 17.659 -3.496 -24.568 1.00 89.38 99 LEU A C 1
ATOM 777 O O . LEU A 1 99 ? 18.306 -2.802 -25.356 1.00 89.38 99 LEU A O 1
ATOM 781 N N . VAL A 1 100 ? 17.272 -3.042 -23.371 1.00 90.31 100 VAL A N 1
ATOM 782 C CA . VAL A 1 100 ? 17.690 -1.734 -22.846 1.00 90.31 100 VAL A CA 1
ATOM 783 C C . VAL A 1 100 ? 19.204 -1.703 -22.686 1.00 90.31 100 VAL A C 1
ATOM 785 O O . VAL A 1 100 ? 19.832 -0.756 -23.152 1.00 90.31 100 VAL A O 1
ATOM 788 N N . ASP A 1 101 ? 19.803 -2.741 -22.103 1.00 88.25 101 ASP A N 1
ATOM 789 C CA . ASP A 1 101 ? 21.250 -2.813 -21.894 1.00 88.25 101 ASP A CA 1
ATOM 790 C C . ASP A 1 101 ? 22.023 -2.809 -23.225 1.00 88.25 101 ASP A C 1
ATOM 792 O O . ASP A 1 101 ? 23.017 -2.089 -23.360 1.00 88.25 101 ASP A O 1
ATOM 796 N N . ALA A 1 102 ? 21.520 -3.507 -24.250 1.00 89.56 102 ALA A N 1
ATOM 797 C CA . ALA A 1 102 ? 22.070 -3.458 -25.602 1.00 89.56 102 ALA A CA 1
ATOM 798 C C . ALA A 1 102 ? 22.026 -2.035 -26.188 1.00 89.56 102 ALA A C 1
ATOM 800 O O . ALA A 1 102 ? 23.044 -1.534 -26.673 1.00 89.56 102 ALA A O 1
ATOM 801 N N . HIS A 1 103 ? 20.891 -1.338 -26.080 1.00 91.75 103 HIS A N 1
ATOM 802 C CA . HIS A 1 103 ? 20.759 0.036 -26.573 1.00 91.75 103 HIS A CA 1
ATOM 803 C C . HIS A 1 103 ? 21.655 1.019 -25.801 1.00 91.75 103 HIS A C 1
ATOM 805 O O . HIS A 1 103 ? 22.327 1.866 -26.396 1.00 91.75 103 HIS A O 1
ATOM 811 N N . MET A 1 104 ? 21.727 0.872 -24.475 1.00 92.31 104 MET A N 1
ATOM 812 C CA . MET A 1 104 ? 22.598 1.680 -23.619 1.00 92.31 104 MET A CA 1
ATOM 813 C C . MET A 1 104 ? 24.080 1.442 -23.924 1.00 92.31 104 MET A C 1
ATOM 815 O O . MET A 1 104 ? 24.880 2.369 -23.805 1.00 92.31 104 MET A O 1
ATOM 819 N N . SER A 1 105 ? 24.468 0.237 -24.355 1.00 91.44 105 SER A N 1
ATOM 820 C CA . SER A 1 105 ? 25.848 -0.048 -24.766 1.00 91.44 105 SER A CA 1
ATOM 821 C C . SER A 1 105 ? 26.265 0.750 -26.011 1.00 91.44 105 SER A C 1
ATOM 823 O O . SER A 1 105 ? 27.384 1.264 -26.063 1.00 91.44 105 SER A O 1
ATOM 825 N N . ILE A 1 106 ? 25.351 0.926 -26.973 1.00 92.00 106 ILE A N 1
ATOM 826 C CA . ILE A 1 106 ? 25.571 1.726 -28.186 1.00 92.00 106 ILE A CA 1
ATOM 827 C C . ILE A 1 106 ? 25.655 3.207 -27.820 1.00 92.00 106 ILE A C 1
ATOM 829 O O . ILE A 1 106 ? 26.597 3.889 -28.224 1.00 92.00 106 ILE A O 1
ATOM 833 N N . LEU A 1 107 ? 24.714 3.697 -27.006 1.00 92.31 107 LEU A N 1
ATOM 834 C CA . LEU A 1 107 ? 24.710 5.087 -26.550 1.00 92.31 107 LEU A CA 1
ATOM 835 C C . LEU A 1 107 ? 25.987 5.428 -25.772 1.00 92.31 107 LEU A C 1
ATOM 837 O O . LEU A 1 107 ? 26.597 6.464 -26.008 1.00 92.31 107 LEU A O 1
ATOM 841 N N . ARG A 1 108 ? 26.450 4.523 -24.903 1.00 91.31 108 ARG A N 1
ATOM 842 C CA . ARG A 1 108 ? 27.706 4.689 -24.163 1.00 91.31 108 ARG A CA 1
ATOM 843 C C . ARG A 1 108 ? 28.908 4.877 -25.090 1.00 91.31 108 ARG A C 1
ATOM 845 O O . ARG A 1 108 ? 29.788 5.672 -24.772 1.00 91.31 108 ARG A O 1
ATOM 852 N N . ARG A 1 109 ? 28.966 4.150 -26.214 1.00 91.56 109 ARG A N 1
ATOM 853 C CA . ARG A 1 109 ? 30.042 4.303 -27.209 1.00 91.56 109 ARG A CA 1
ATOM 854 C C . ARG A 1 109 ? 29.966 5.660 -27.907 1.00 91.56 109 ARG A C 1
ATOM 856 O O . ARG A 1 109 ? 30.995 6.316 -28.002 1.00 91.56 109 ARG A O 1
ATOM 863 N N . LYS A 1 110 ? 28.764 6.101 -28.302 1.00 91.06 110 LYS A N 1
ATOM 864 C CA . LYS A 1 110 ? 28.541 7.418 -28.928 1.00 91.06 110 LYS A CA 1
ATOM 865 C C . LYS A 1 110 ? 28.947 8.578 -28.015 1.00 91.06 110 LYS A C 1
ATOM 867 O O . LYS A 1 110 ? 29.725 9.436 -28.409 1.00 91.06 110 LYS A O 1
ATOM 872 N N . LEU A 1 111 ? 28.519 8.540 -26.754 1.00 89.50 111 LEU A N 1
ATOM 873 C CA . LEU A 1 111 ? 28.872 9.574 -25.774 1.00 89.50 111 LEU A CA 1
ATOM 874 C C . LEU A 1 111 ? 30.375 9.613 -25.479 1.00 89.50 111 LEU A C 1
ATOM 876 O O . LEU A 1 111 ? 30.926 10.673 -25.198 1.00 89.50 111 LEU A O 1
ATOM 880 N N . ARG A 1 112 ? 31.052 8.457 -25.549 1.00 88.25 112 ARG A N 1
ATOM 881 C CA . ARG A 1 112 ? 32.510 8.387 -25.413 1.00 88.25 112 ARG A CA 1
ATOM 882 C C . ARG A 1 112 ? 33.222 8.999 -26.622 1.00 88.25 112 ARG A C 1
ATOM 884 O O . ARG A 1 112 ? 34.229 9.663 -26.417 1.00 88.25 112 ARG A O 1
ATOM 891 N N . SER A 1 113 ? 32.727 8.786 -27.844 1.00 91.12 113 SER A N 1
ATOM 892 C CA . SER A 1 113 ? 33.316 9.394 -29.047 1.00 91.12 113 SER A CA 1
ATOM 893 C C . SER A 1 113 ? 33.082 10.902 -29.136 1.00 91.12 113 SER A C 1
ATOM 895 O O . SER A 1 113 ? 33.931 11.606 -29.660 1.00 91.12 113 SER A O 1
ATOM 897 N N . GLU A 1 114 ? 31.968 11.404 -28.603 1.00 89.19 114 GLU A N 1
ATOM 898 C CA . GLU A 1 114 ? 31.641 12.839 -28.594 1.00 89.19 114 GLU A CA 1
ATOM 899 C C . GLU A 1 114 ? 32.426 13.641 -27.539 1.00 89.19 114 GLU A C 1
ATOM 901 O O . GLU A 1 114 ? 32.374 14.866 -27.534 1.00 89.19 114 GLU A O 1
ATOM 906 N N . GLY A 1 115 ? 33.163 12.975 -26.640 1.00 86.31 115 GLY A N 1
ATOM 907 C CA . GLY A 1 115 ? 34.011 13.652 -25.653 1.00 86.31 115 GLY A CA 1
ATOM 908 C C . GLY A 1 115 ? 33.241 14.433 -24.579 1.00 86.31 115 GLY A C 1
ATOM 909 O O . GLY A 1 115 ? 33.785 15.369 -23.996 1.00 86.31 115 GLY A O 1
ATOM 910 N N . LEU A 1 116 ? 31.983 14.068 -24.302 1.00 86.00 116 LEU A N 1
ATOM 911 C CA . LEU A 1 116 ? 31.145 14.786 -23.338 1.00 86.00 116 LEU A CA 1
ATOM 912 C C . LEU A 1 116 ? 31.719 14.748 -21.904 1.00 86.00 116 LEU A C 1
ATOM 914 O O . LEU A 1 116 ? 32.248 13.714 -21.474 1.00 86.00 116 LEU A O 1
ATOM 918 N N . PRO A 1 117 ? 31.519 15.814 -21.100 1.00 90.69 117 PRO A N 1
ATOM 919 C CA . PRO A 1 117 ? 31.838 15.795 -19.677 1.00 90.69 117 PRO A CA 1
ATOM 920 C C . PRO A 1 117 ? 31.162 14.615 -18.964 1.00 90.69 117 PRO A C 1
ATOM 922 O O . PRO A 1 117 ? 29.985 14.322 -19.195 1.00 90.69 117 PRO A O 1
ATOM 925 N N . GLN A 1 118 ? 31.882 13.956 -18.046 1.00 87.81 118 GLN A N 1
ATOM 926 C CA . GLN A 1 118 ? 31.423 12.709 -17.410 1.00 87.81 118 GLN A CA 1
ATOM 927 C C . GLN A 1 118 ? 30.043 12.828 -16.741 1.00 87.81 118 GLN A C 1
ATOM 929 O O . GLN A 1 118 ? 29.257 11.880 -16.780 1.00 87.81 118 GLN A O 1
ATOM 934 N N . ALA A 1 119 ? 29.743 13.974 -16.123 1.00 90.88 119 ALA A N 1
ATOM 935 C CA . ALA A 1 119 ? 28.461 14.221 -15.468 1.00 90.88 119 ALA A CA 1
ATOM 936 C C . ALA A 1 119 ? 27.302 14.286 -16.477 1.00 90.88 119 ALA A C 1
ATOM 938 O O . ALA A 1 119 ? 26.284 13.619 -16.284 1.00 90.88 119 ALA A O 1
ATOM 939 N N . VAL A 1 120 ? 27.489 15.015 -17.583 1.00 89.38 120 VAL A N 1
ATOM 940 C CA . VAL A 1 120 ? 26.486 15.160 -18.649 1.00 89.38 120 VAL A CA 1
ATOM 941 C C . VAL A 1 120 ? 26.251 13.817 -19.337 1.00 89.38 120 VAL A C 1
ATOM 943 O O . VAL A 1 120 ? 25.106 13.399 -19.483 1.00 89.38 120 VAL A O 1
ATOM 946 N N . GLY A 1 121 ? 27.319 13.075 -19.652 1.00 89.50 121 GLY A N 1
ATOM 947 C CA . GLY A 1 121 ? 27.203 11.737 -20.236 1.00 89.50 121 GLY A CA 1
ATOM 948 C C . GLY A 1 121 ? 26.460 10.746 -19.329 1.00 89.50 121 GLY A C 1
ATOM 949 O O . GLY A 1 121 ? 25.623 9.978 -19.804 1.00 89.50 121 GLY A O 1
ATOM 950 N N . LYS A 1 122 ? 26.700 10.777 -18.007 1.00 90.69 122 LYS A N 1
ATOM 951 C CA . LYS A 1 122 ? 25.948 9.956 -17.035 1.00 90.69 122 LYS A CA 1
ATOM 952 C C . LYS A 1 122 ? 24.473 10.349 -16.985 1.00 90.69 122 LYS A C 1
ATOM 954 O O . LYS A 1 122 ? 23.622 9.464 -17.049 1.00 90.69 122 LYS A O 1
ATOM 959 N N . LEU A 1 123 ? 24.171 11.644 -16.896 1.00 92.25 123 LEU A N 1
ATOM 960 C CA . LEU A 1 123 ? 22.795 12.142 -16.872 1.00 92.25 123 LEU A CA 1
ATOM 961 C C . LEU A 1 123 ? 22.044 11.751 -18.151 1.00 92.25 123 LEU A C 1
ATOM 963 O O . LEU A 1 123 ? 20.940 11.214 -18.080 1.00 92.25 123 LEU A O 1
ATOM 967 N N . GLN A 1 124 ? 22.671 11.933 -19.312 1.00 91.75 124 GLN A N 1
ATOM 968 C CA . GLN A 1 124 ? 22.099 11.560 -20.600 1.00 91.75 124 GLN A CA 1
ATOM 969 C C . GLN A 1 124 ? 21.878 10.050 -20.718 1.00 91.75 124 GLN A C 1
ATOM 971 O O . GLN A 1 124 ? 20.835 9.638 -21.226 1.00 91.75 124 GLN A O 1
ATOM 976 N N . MET A 1 125 ? 22.793 9.213 -20.209 1.00 90.06 125 MET A N 1
ATOM 977 C CA . MET A 1 125 ? 22.569 7.763 -20.138 1.00 90.06 125 MET A CA 1
ATOM 978 C C . MET A 1 125 ? 21.364 7.414 -19.261 1.00 90.06 125 MET A C 1
ATOM 980 O O . MET A 1 125 ? 20.543 6.589 -19.655 1.00 90.06 125 MET A O 1
ATOM 984 N N . VAL A 1 126 ? 21.224 8.050 -18.096 1.00 91.38 126 VAL A N 1
ATOM 985 C CA . VAL A 1 126 ? 20.090 7.811 -17.194 1.00 91.38 126 VAL A CA 1
ATOM 986 C C . VAL A 1 126 ? 18.777 8.217 -17.862 1.00 91.38 126 VAL A C 1
ATOM 988 O O . VAL A 1 126 ? 17.870 7.390 -17.954 1.00 91.38 126 VAL A O 1
ATOM 991 N N . LEU A 1 127 ? 18.687 9.435 -18.400 1.00 92.56 127 LEU A N 1
ATOM 992 C CA . LEU A 1 127 ? 17.494 9.929 -19.096 1.00 92.56 127 LEU A CA 1
ATOM 993 C C . LEU A 1 127 ? 17.131 9.042 -20.294 1.00 92.56 127 LEU A C 1
ATOM 995 O O . LEU A 1 127 ? 15.987 8.603 -20.416 1.00 92.56 127 LEU A O 1
ATOM 999 N N . SER A 1 128 ? 18.117 8.695 -21.124 1.00 91.62 128 SER A N 1
ATOM 1000 C CA . SER A 1 128 ? 17.911 7.831 -22.292 1.00 91.62 128 SER A CA 1
ATOM 1001 C C . SER A 1 128 ? 17.483 6.415 -21.902 1.00 91.62 128 SER A C 1
ATOM 1003 O O . SER A 1 128 ? 16.705 5.783 -22.611 1.00 91.62 128 SER A O 1
ATOM 1005 N N . SER A 1 129 ? 17.939 5.899 -20.755 1.00 89.62 129 SER A N 1
ATOM 1006 C CA . SER A 1 129 ? 17.495 4.591 -20.259 1.00 89.62 129 SER A CA 1
ATOM 1007 C C . SER A 1 129 ? 16.003 4.576 -19.925 1.00 89.62 129 SER A C 1
ATOM 1009 O O . SER A 1 129 ? 15.321 3.588 -20.202 1.00 89.62 129 SER A O 1
ATOM 1011 N N . PHE A 1 130 ? 15.468 5.679 -19.386 1.00 90.12 130 PHE A N 1
ATOM 1012 C CA . PHE A 1 130 ? 14.040 5.809 -19.108 1.00 90.12 130 PHE A CA 1
ATOM 1013 C C . PHE A 1 130 ? 13.220 5.916 -20.394 1.00 90.12 130 PHE A C 1
ATOM 1015 O O . PHE A 1 130 ? 12.209 5.222 -20.513 1.00 90.12 130 PHE A O 1
ATOM 1022 N N . THR A 1 131 ? 13.660 6.725 -21.362 1.00 91.00 131 THR A N 1
ATOM 1023 C CA . THR A 1 131 ? 12.934 6.916 -22.629 1.00 91.00 131 THR A CA 1
ATOM 1024 C C . THR A 1 131 ? 12.921 5.647 -23.479 1.00 91.00 131 THR A C 1
ATOM 1026 O O . THR A 1 131 ? 11.861 5.233 -23.948 1.00 91.00 131 THR A O 1
ATOM 1029 N N . VAL A 1 132 ? 14.065 4.969 -23.619 1.00 91.94 132 VAL A N 1
ATOM 1030 C CA . VAL A 1 132 ? 14.173 3.700 -24.355 1.00 91.94 132 VAL A CA 1
ATOM 1031 C C . VAL A 1 132 ? 13.322 2.624 -23.697 1.00 91.94 132 VAL A C 1
ATOM 1033 O O . VAL A 1 132 ? 12.565 1.940 -24.382 1.00 91.94 132 VAL A O 1
ATOM 1036 N N . ARG A 1 133 ? 13.380 2.503 -22.366 1.00 90.00 133 ARG A N 1
ATOM 1037 C CA . ARG A 1 133 ? 12.555 1.538 -21.631 1.00 90.00 133 ARG A CA 1
ATOM 1038 C C . ARG A 1 133 ? 11.064 1.798 -21.840 1.00 90.00 133 ARG A C 1
ATOM 1040 O O . ARG A 1 133 ? 10.330 0.854 -22.105 1.00 90.00 133 ARG A O 1
ATOM 1047 N N . ALA A 1 134 ? 10.622 3.050 -21.739 1.00 88.25 134 ALA A N 1
ATOM 1048 C CA . ALA A 1 134 ? 9.221 3.408 -21.942 1.00 88.25 134 ALA A CA 1
ATOM 1049 C C . ALA A 1 134 ? 8.737 3.092 -23.357 1.00 88.25 134 ALA A C 1
ATOM 1051 O O . ALA A 1 134 ? 7.675 2.499 -23.520 1.00 88.25 134 ALA A O 1
ATOM 1052 N N . ARG A 1 135 ? 9.550 3.425 -24.363 1.00 90.38 135 ARG A N 1
ATOM 1053 C CA . ARG A 1 135 ? 9.254 3.142 -25.769 1.00 90.38 135 ARG A CA 1
ATOM 1054 C C . ARG A 1 135 ? 9.177 1.643 -26.050 1.00 90.38 135 ARG A C 1
ATOM 1056 O O . ARG A 1 135 ? 8.265 1.190 -26.729 1.00 90.38 135 ARG A O 1
ATOM 1063 N N . LEU A 1 136 ? 10.120 0.860 -25.528 1.00 90.75 136 LEU A N 1
ATOM 1064 C CA . LEU A 1 136 ? 10.100 -0.595 -25.687 1.00 90.75 136 LEU A CA 1
ATOM 1065 C C . LEU A 1 136 ? 8.881 -1.210 -25.002 1.00 90.75 136 LEU A C 1
ATOM 1067 O O . LEU A 1 136 ? 8.226 -2.073 -25.574 1.00 90.75 136 LEU A O 1
ATOM 1071 N N . GLN A 1 137 ? 8.540 -0.727 -23.808 1.00 88.81 137 GLN A N 1
ATOM 1072 C CA . GLN A 1 137 ? 7.377 -1.203 -23.073 1.00 88.81 137 GLN A CA 1
ATOM 1073 C C . GLN A 1 137 ? 6.058 -0.892 -23.800 1.00 88.81 137 GLN A C 1
ATOM 1075 O O . GLN A 1 137 ? 5.167 -1.742 -23.817 1.00 88.81 137 GLN A O 1
ATOM 1080 N N . SER A 1 138 ? 5.934 0.281 -24.429 1.00 89.06 138 SER A N 1
ATOM 1081 C CA . SER A 1 138 ? 4.736 0.624 -25.200 1.00 89.06 138 SER A CA 1
ATOM 1082 C C . SER A 1 138 ? 4.623 -0.188 -26.492 1.00 89.06 138 SER A C 1
ATOM 1084 O O . SER A 1 138 ? 3.525 -0.595 -26.839 1.00 89.06 138 SER A O 1
ATOM 1086 N N . ILE A 1 139 ? 5.735 -0.472 -27.179 1.00 90.75 139 ILE A N 1
ATOM 1087 C CA . ILE A 1 139 ? 5.727 -1.254 -28.429 1.00 90.75 139 ILE A CA 1
ATOM 1088 C C . ILE A 1 139 ? 5.464 -2.744 -28.164 1.00 90.75 139 ILE A C 1
ATOM 1090 O O . ILE A 1 139 ? 4.649 -3.347 -28.853 1.00 90.75 139 ILE A O 1
ATOM 1094 N N . LEU A 1 140 ? 6.142 -3.345 -27.178 1.00 89.44 140 LEU A N 1
ATOM 1095 C CA . LEU A 1 140 ? 6.086 -4.795 -26.935 1.00 89.44 140 LEU A CA 1
ATOM 1096 C C . LEU A 1 140 ? 4.841 -5.235 -26.159 1.00 89.44 140 LEU A C 1
ATOM 1098 O O . LEU A 1 140 ? 4.295 -6.297 -26.435 1.00 89.44 140 LEU A O 1
ATOM 1102 N N 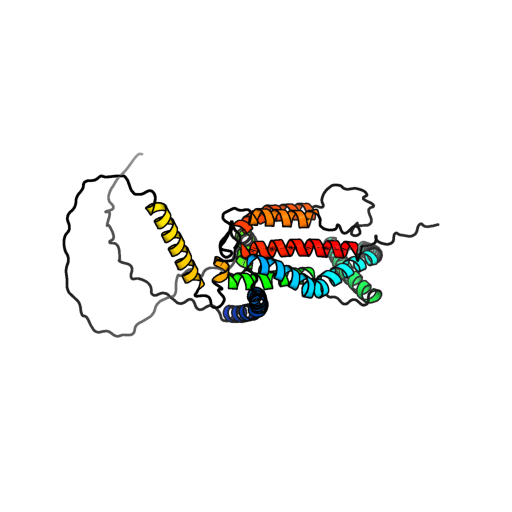. PHE A 1 141 ? 4.402 -4.443 -25.178 1.00 88.00 141 PHE A N 1
ATOM 1103 C CA . PHE A 1 141 ? 3.342 -4.845 -24.243 1.00 88.00 141 PHE A CA 1
ATOM 1104 C C . PHE A 1 141 ? 2.093 -3.964 -24.325 1.00 88.00 141 PHE A C 1
ATOM 1106 O O . PHE A 1 141 ? 1.206 -4.103 -23.482 1.00 88.00 141 PHE A O 1
ATOM 1113 N N . ASN A 1 142 ? 2.041 -3.024 -25.280 1.00 87.06 142 ASN A N 1
ATOM 1114 C CA . ASN A 1 142 ? 0.978 -2.019 -25.422 1.00 87.06 142 ASN A CA 1
ATOM 1115 C C . ASN A 1 142 ? 0.586 -1.364 -24.081 1.00 87.06 142 ASN A C 1
ATOM 1117 O O . ASN A 1 142 ? -0.579 -1.079 -23.800 1.00 87.06 142 ASN A O 1
ATOM 1121 N N . ARG A 1 143 ? 1.568 -1.192 -23.186 1.00 79.25 143 ARG A N 1
ATOM 1122 C CA . ARG A 1 143 ? 1.334 -0.722 -21.820 1.00 79.25 143 ARG A CA 1
ATOM 1123 C C . ARG A 1 143 ? 1.697 0.753 -21.733 1.00 79.25 143 ARG A C 1
ATOM 1125 O O . ARG A 1 143 ? 2.848 1.124 -21.951 1.00 79.25 143 ARG A O 1
ATOM 1132 N N . GLY A 1 144 ? 0.726 1.583 -21.358 1.00 72.19 144 GLY A N 1
ATOM 1133 C CA . GLY A 1 144 ? 0.948 3.010 -21.141 1.00 72.19 144 GLY A CA 1
ATOM 1134 C C . GLY A 1 144 ? 1.907 3.316 -19.982 1.00 72.19 144 GLY A C 1
ATOM 1135 O O . GLY A 1 144 ? 2.129 2.497 -19.078 1.00 72.19 144 GLY A O 1
ATOM 1136 N N . TRP A 1 145 ? 2.438 4.543 -19.978 1.00 66.69 145 TRP A N 1
ATOM 1137 C CA . TRP A 1 145 ? 3.180 5.104 -18.849 1.00 66.69 145 TRP A CA 1
ATOM 1138 C C . TRP A 1 145 ? 2.205 5.390 -17.705 1.00 66.69 145 TRP A C 1
ATOM 1140 O O . TRP A 1 145 ? 1.700 6.492 -17.538 1.00 66.69 145 TRP A O 1
ATOM 1150 N N . TRP A 1 146 ? 1.901 4.377 -16.903 1.00 69.44 146 TRP A N 1
ATOM 1151 C CA . TRP A 1 146 ? 1.309 4.594 -15.588 1.00 69.44 146 TRP A CA 1
ATOM 1152 C C . TRP A 1 146 ? 2.388 4.359 -14.533 1.00 69.44 146 TRP A C 1
ATOM 1154 O O . TRP A 1 146 ? 2.718 3.214 -14.198 1.00 69.44 146 TRP A O 1
ATOM 1164 N N . GLY A 1 147 ? 2.980 5.454 -14.061 1.00 73.94 147 GLY A N 1
ATOM 1165 C CA . GLY A 1 147 ? 3.918 5.469 -12.942 1.00 73.94 147 GLY A CA 1
ATOM 1166 C C . GLY A 1 147 ? 3.213 5.351 -11.587 1.00 73.94 147 GLY A C 1
ATOM 1167 O O . GLY A 1 147 ? 2.022 5.069 -11.502 1.00 73.94 147 GLY A O 1
ATOM 1168 N N . GLY A 1 148 ? 3.965 5.519 -10.500 1.00 80.62 148 GLY A N 1
ATOM 1169 C CA . GLY A 1 148 ? 3.385 5.833 -9.188 1.00 80.62 148 GLY A CA 1
ATOM 1170 C C . GLY A 1 148 ? 2.629 4.726 -8.443 1.00 80.62 148 GLY A C 1
ATOM 1171 O O . GLY A 1 148 ? 2.116 5.007 -7.371 1.00 80.62 148 GLY A O 1
ATOM 1172 N N . HIS A 1 149 ? 2.589 3.472 -8.912 1.00 84.69 149 HIS A N 1
ATOM 1173 C CA . HIS A 1 149 ? 1.794 2.416 -8.247 1.00 84.69 149 HIS A CA 1
ATOM 1174 C C . HIS A 1 149 ? 2.172 2.232 -6.770 1.00 84.69 149 HIS A C 1
ATOM 1176 O O . HIS A 1 149 ? 1.300 2.077 -5.927 1.00 84.69 149 HIS A O 1
ATOM 1182 N N . ARG A 1 150 ? 3.471 2.314 -6.446 1.00 83.44 150 ARG A N 1
ATOM 1183 C CA . ARG A 1 150 ? 3.970 2.236 -5.061 1.00 83.44 150 ARG A CA 1
ATOM 1184 C C . ARG A 1 150 ? 3.479 3.400 -4.196 1.00 83.44 150 ARG A C 1
ATOM 1186 O O . ARG A 1 150 ? 3.155 3.190 -3.036 1.00 83.44 150 ARG A O 1
ATOM 1193 N N . ILE A 1 151 ? 3.416 4.602 -4.771 1.00 87.69 151 ILE A N 1
ATOM 1194 C CA . ILE A 1 151 ? 2.935 5.802 -4.078 1.00 87.69 151 ILE A CA 1
ATOM 1195 C C . ILE A 1 151 ? 1.427 5.690 -3.863 1.00 87.69 151 ILE A C 1
ATOM 1197 O O . ILE A 1 151 ? 0.970 5.931 -2.758 1.00 87.69 151 ILE A O 1
ATOM 1201 N N . MET A 1 152 ? 0.668 5.237 -4.864 1.00 87.44 152 MET A N 1
ATOM 1202 C CA . MET A 1 152 ? -0.784 5.067 -4.738 1.00 87.44 152 MET A CA 1
ATOM 1203 C C . MET A 1 152 ? -1.172 3.996 -3.708 1.00 87.44 152 MET A C 1
ATOM 1205 O O . MET A 1 152 ? -2.090 4.220 -2.930 1.00 87.44 152 MET A O 1
ATOM 1209 N N . MET A 1 153 ? -0.436 2.878 -3.627 1.00 87.19 153 MET A N 1
ATOM 1210 C CA . MET A 1 153 ? -0.625 1.872 -2.563 1.00 87.19 153 MET A CA 1
ATOM 1211 C C . MET A 1 153 ? -0.394 2.442 -1.159 1.00 87.19 153 MET A C 1
ATOM 1213 O O . MET A 1 153 ? -1.078 2.078 -0.200 1.00 87.19 153 MET A O 1
ATOM 1217 N N . PHE A 1 154 ? 0.615 3.304 -1.022 1.00 87.62 154 PHE A N 1
ATOM 1218 C CA . PHE A 1 154 ? 0.895 3.974 0.241 1.00 87.62 154 PHE A CA 1
ATOM 1219 C C . PHE A 1 154 ? -0.189 5.013 0.552 1.00 87.62 154 PHE A C 1
ATOM 1221 O O . PHE A 1 154 ? -0.749 5.000 1.644 1.00 87.62 154 PHE A O 1
ATOM 1228 N N . ALA A 1 155 ? -0.560 5.835 -0.432 1.00 88.56 155 ALA A N 1
ATOM 1229 C CA . ALA A 1 155 ? -1.597 6.853 -0.313 1.00 88.56 155 ALA A CA 1
ATOM 1230 C C . ALA A 1 155 ? -2.954 6.255 0.083 1.00 88.56 155 ALA A C 1
ATOM 1232 O O . ALA A 1 155 ? -3.614 6.799 0.960 1.00 88.56 155 ALA A O 1
ATOM 1233 N N . SER A 1 156 ? -3.344 5.102 -0.470 1.00 88.12 156 SER A N 1
ATOM 1234 C CA . SER A 1 156 ? -4.591 4.430 -0.082 1.00 88.12 156 SER A CA 1
ATOM 1235 C C . SER A 1 156 ? -4.571 3.936 1.367 1.00 88.12 156 SER A C 1
ATOM 1237 O O . SER A 1 156 ? -5.602 3.909 2.029 1.00 88.12 156 SER A O 1
ATOM 1239 N N . THR A 1 157 ? -3.398 3.553 1.881 1.00 89.06 157 THR A N 1
ATOM 1240 C CA . THR A 1 157 ? -3.245 3.175 3.291 1.00 89.06 157 THR A CA 1
ATOM 1241 C C . THR A 1 157 ? -3.359 4.406 4.192 1.00 89.06 157 THR A C 1
ATOM 1243 O O . THR A 1 157 ? -4.124 4.374 5.148 1.00 89.06 157 THR A O 1
ATOM 1246 N N . ILE A 1 158 ? -2.670 5.497 3.838 1.00 88.69 158 ILE A N 1
ATOM 1247 C CA . ILE A 1 158 ? -2.753 6.797 4.525 1.00 88.69 158 ILE A CA 1
ATOM 1248 C C . ILE A 1 158 ? -4.186 7.333 4.545 1.00 88.69 158 ILE A C 1
ATOM 1250 O O . ILE A 1 158 ? -4.617 7.872 5.557 1.00 88.69 158 ILE A O 1
ATOM 1254 N N . TRP A 1 159 ? -4.931 7.143 3.459 1.00 90.38 159 TRP A N 1
ATOM 1255 C CA . TRP A 1 159 ? -6.313 7.589 3.326 1.00 90.38 159 TRP A CA 1
ATOM 1256 C C . TRP A 1 159 ? -7.245 6.952 4.365 1.00 90.38 159 TRP A C 1
ATOM 1258 O O . TRP A 1 159 ? -7.910 7.666 5.111 1.00 90.38 159 TRP A O 1
ATOM 1268 N N . VAL A 1 160 ? -7.236 5.620 4.482 1.00 91.94 160 VAL A N 1
ATOM 1269 C CA . VAL A 1 160 ? -8.034 4.909 5.500 1.00 91.94 160 VAL A CA 1
ATOM 1270 C C . VAL A 1 160 ? -7.508 5.188 6.911 1.00 91.94 160 VAL A C 1
ATOM 1272 O O . VAL A 1 160 ? -8.289 5.359 7.841 1.00 91.94 160 VAL A O 1
ATOM 1275 N N . SER A 1 161 ? -6.187 5.284 7.085 1.00 90.81 161 SER A N 1
ATOM 1276 C CA . SER A 1 161 ? -5.588 5.598 8.384 1.00 90.81 161 SER A CA 1
ATOM 1277 C C . SER A 1 161 ? -5.942 6.997 8.887 1.00 90.81 161 SER A C 1
ATOM 1279 O O . SER A 1 161 ? -6.143 7.159 10.086 1.00 90.81 161 SER A O 1
ATOM 1281 N N . ASP A 1 162 ? -6.035 8.008 8.016 1.00 89.69 162 ASP A N 1
ATOM 1282 C CA . ASP A 1 162 ? -6.467 9.349 8.432 1.00 89.69 162 ASP A CA 1
ATOM 1283 C C . ASP A 1 162 ? -7.946 9.368 8.835 1.00 89.69 162 ASP A C 1
ATOM 1285 O O . ASP A 1 162 ? -8.304 10.062 9.784 1.00 89.69 162 ASP A O 1
ATOM 1289 N N . ALA A 1 163 ? -8.783 8.565 8.175 1.00 90.50 163 ALA A N 1
ATOM 1290 C CA . ALA A 1 163 ? -10.185 8.385 8.542 1.00 90.50 163 ALA A CA 1
ATOM 1291 C C . ALA A 1 163 ? -10.335 7.736 9.920 1.00 90.50 163 ALA A C 1
ATOM 1293 O O . ALA A 1 163 ? -10.957 8.312 10.807 1.00 90.50 163 ALA A O 1
ATOM 1294 N N . LEU A 1 164 ? -9.659 6.605 10.140 1.00 91.44 164 LEU A N 1
ATOM 1295 C CA . LEU A 1 164 ? -9.628 5.927 11.435 1.00 91.44 164 LEU A CA 1
ATOM 1296 C C . LEU A 1 164 ? -9.111 6.847 12.550 1.00 91.44 164 LEU A C 1
ATOM 1298 O O . LEU A 1 164 ? -9.643 6.878 13.653 1.00 91.44 164 LEU A O 1
ATOM 1302 N N . ARG A 1 165 ? -8.089 7.652 12.255 1.00 88.25 165 ARG A N 1
ATOM 1303 C CA . ARG A 1 165 ? -7.537 8.630 13.197 1.00 88.25 165 ARG A CA 1
ATOM 1304 C C . ARG A 1 165 ? -8.555 9.700 13.609 1.00 88.25 165 ARG A C 1
ATOM 1306 O O . ARG A 1 165 ? -8.514 10.155 14.750 1.00 88.25 165 ARG A O 1
ATOM 1313 N N . ARG A 1 166 ? -9.451 10.107 12.706 1.00 86.38 166 ARG A N 1
ATOM 1314 C CA . ARG A 1 166 ? -10.546 11.042 13.016 1.00 86.38 166 ARG A CA 1
ATOM 1315 C C . ARG A 1 166 ? -11.632 10.376 13.857 1.00 86.38 166 ARG A C 1
ATOM 1317 O O . ARG A 1 166 ? -12.108 11.025 14.780 1.00 86.38 166 ARG A O 1
ATOM 1324 N N . LEU A 1 167 ? -11.938 9.101 13.595 1.00 87.12 167 LEU A N 1
ATOM 1325 C CA . LEU A 1 167 ? -12.862 8.305 14.416 1.00 87.12 167 LEU A CA 1
ATOM 1326 C C . LEU A 1 167 ? -12.371 8.167 15.865 1.00 87.12 167 LEU A C 1
ATOM 1328 O O . LEU A 1 167 ? -13.151 8.272 16.801 1.00 87.12 167 LEU A O 1
ATOM 1332 N N . MET A 1 168 ? -11.054 8.053 16.062 1.00 87.25 168 MET A N 1
ATOM 1333 C CA . MET A 1 168 ? -10.423 8.064 17.392 1.00 87.25 168 MET A CA 1
ATOM 1334 C C . MET A 1 168 ? -10.345 9.468 18.032 1.00 87.25 168 MET A C 1
ATOM 1336 O O . MET A 1 168 ? -9.730 9.636 19.079 1.00 87.25 168 MET A O 1
ATOM 1340 N N . GLY A 1 169 ? -10.900 10.510 17.403 1.00 79.25 169 GLY A N 1
ATOM 1341 C CA . GLY A 1 169 ? -10.949 11.863 17.967 1.00 79.25 169 GLY A CA 1
ATOM 1342 C C . GLY A 1 169 ? -9.611 12.614 17.976 1.00 79.25 169 GLY A C 1
ATOM 1343 O O . GLY A 1 169 ? -9.471 13.622 18.677 1.00 79.25 169 GLY A O 1
ATOM 1344 N N . ALA A 1 170 ? -8.604 12.165 17.217 1.00 76.12 170 ALA A N 1
ATOM 1345 C CA . ALA A 1 170 ? -7.302 12.825 17.183 1.00 76.12 170 ALA A CA 1
ATOM 1346 C C . ALA A 1 170 ? -7.313 14.073 16.280 1.00 76.12 170 ALA A C 1
ATOM 1348 O O . ALA A 1 170 ? -7.681 14.035 15.102 1.00 76.12 170 ALA A O 1
ATOM 1349 N N . LYS A 1 171 ? -6.809 15.194 16.808 1.00 65.75 171 LYS A N 1
ATOM 1350 C CA . LYS A 1 171 ? -6.880 16.521 16.162 1.00 65.75 171 LYS A CA 1
ATOM 1351 C C . LYS A 1 171 ? -5.779 16.779 15.112 1.00 65.75 171 LYS A C 1
ATOM 1353 O O . LYS A 1 171 ? -5.888 17.717 14.333 1.00 65.75 171 LYS A O 1
ATOM 1358 N N . GLU A 1 172 ? -4.740 15.940 15.053 1.00 71.44 172 GLU A N 1
ATOM 1359 C CA . GLU A 1 172 ? -3.426 16.332 14.508 1.00 71.44 172 GLU A CA 1
ATOM 1360 C C . GLU A 1 172 ? -2.949 15.809 13.132 1.00 71.44 172 GLU A C 1
ATOM 1362 O O . GLU A 1 172 ? -1.783 15.948 12.862 1.00 71.44 172 GLU A O 1
ATOM 1367 N N . GLY A 1 173 ? -3.704 15.268 12.186 1.00 72.56 173 GLY A N 1
ATOM 1368 C CA . GLY A 1 173 ? -3.134 14.799 10.895 1.00 72.56 173 GLY A CA 1
ATOM 1369 C C . GLY A 1 173 ? -2.131 13.620 10.990 1.00 72.56 173 GLY A C 1
ATOM 1370 O O . GLY A 1 173 ? -1.132 13.637 11.705 1.00 72.56 173 GLY A O 1
ATOM 1371 N N . LEU A 1 174 ? -2.345 12.561 10.203 1.00 74.25 174 LEU A N 1
ATOM 1372 C CA . LEU A 1 174 ? -1.502 11.352 10.271 1.00 74.25 174 LEU A CA 1
ATOM 1373 C C . LEU A 1 174 ? -0.017 11.623 9.955 1.00 74.25 174 LEU A C 1
ATOM 1375 O O . LEU A 1 174 ? 0.881 11.018 10.541 1.00 74.25 174 LEU A O 1
ATOM 1379 N N . LEU A 1 175 ? 0.243 12.555 9.036 1.00 70.94 175 LEU A N 1
ATOM 1380 C CA . LEU A 1 175 ? 1.593 12.926 8.616 1.00 70.94 175 LEU A CA 1
ATOM 1381 C C . LEU A 1 175 ? 2.420 13.521 9.754 1.00 70.94 175 LEU A C 1
ATOM 1383 O O . LEU A 1 175 ? 3.613 13.253 9.800 1.00 70.94 175 LEU A O 1
ATOM 1387 N N . LYS A 1 176 ? 1.807 14.252 10.690 1.00 73.25 176 LYS A N 1
ATOM 1388 C CA . LYS A 1 176 ? 2.525 14.821 11.834 1.00 73.25 176 LYS A CA 1
ATOM 1389 C C . LYS A 1 176 ? 2.997 13.732 12.801 1.00 73.25 176 LYS A C 1
ATOM 1391 O O . LYS A 1 176 ? 4.106 13.816 13.302 1.00 73.25 176 LYS A O 1
ATOM 1396 N N . PHE A 1 177 ? 2.226 12.661 12.987 1.00 69.81 177 PHE A N 1
ATOM 1397 C CA . PHE A 1 177 ? 2.661 11.510 13.791 1.00 69.81 177 PHE A CA 1
ATOM 1398 C C . PHE A 1 177 ? 3.781 10.705 13.121 1.00 69.81 177 PHE A C 1
ATOM 1400 O O . PHE A 1 177 ? 4.700 10.243 13.790 1.00 69.81 177 PHE A O 1
ATOM 1407 N N . ILE A 1 178 ? 3.720 10.531 11.797 1.00 69.44 178 ILE A N 1
ATOM 1408 C CA . ILE A 1 178 ? 4.722 9.753 11.050 1.00 69.44 178 ILE A CA 1
ATOM 1409 C C . ILE A 1 178 ? 6.020 10.551 10.847 1.00 69.44 178 ILE A C 1
ATOM 1411 O O . ILE A 1 178 ? 7.108 9.983 10.929 1.00 69.44 178 ILE A O 1
ATOM 1415 N N . LEU A 1 179 ? 5.916 11.851 10.562 1.00 70.38 179 LEU A N 1
ATOM 1416 C CA . LEU A 1 179 ? 7.054 12.729 10.276 1.00 70.38 179 LEU A CA 1
ATOM 1417 C C . LEU A 1 179 ? 7.540 13.511 11.495 1.00 70.38 179 LEU A C 1
ATOM 1419 O O . LEU A 1 179 ? 8.665 13.983 11.456 1.00 70.38 179 LEU A O 1
ATOM 1423 N N . GLY A 1 180 ? 6.775 13.588 12.584 1.00 68.44 180 GLY A N 1
ATOM 1424 C CA . GLY A 1 180 ? 7.166 14.281 13.816 1.00 68.44 180 GLY A CA 1
ATOM 1425 C C . GLY A 1 180 ? 8.541 13.863 14.353 1.00 68.44 180 GLY A C 1
ATOM 1426 O O . GLY A 1 180 ? 9.376 14.730 14.604 1.00 68.44 180 GLY A O 1
ATOM 1427 N N . PRO A 1 181 ? 8.866 12.556 14.429 1.00 67.38 181 PRO A N 1
ATOM 1428 C CA . PRO A 1 181 ? 10.214 12.101 14.787 1.00 67.38 181 PRO A CA 1
ATOM 1429 C C . PRO A 1 181 ? 11.308 12.550 13.802 1.00 67.38 181 PRO A C 1
ATOM 1431 O O . PRO A 1 181 ? 12.483 12.613 14.156 1.00 67.38 181 PRO A O 1
ATOM 1434 N N . PHE A 1 182 ? 10.930 12.864 12.561 1.00 64.25 182 PHE A N 1
ATOM 1435 C CA . PHE A 1 182 ? 11.804 13.376 11.510 1.00 64.25 182 PHE A CA 1
ATOM 1436 C C . PHE A 1 182 ? 11.785 14.905 11.397 1.00 64.25 182 PHE A C 1
ATOM 1438 O O . PHE A 1 182 ? 12.618 15.436 10.666 1.00 64.25 182 PHE A O 1
ATOM 1445 N N . ASP A 1 183 ? 10.943 15.642 12.125 1.00 67.75 183 ASP A N 1
ATOM 1446 C CA . ASP A 1 183 ? 10.909 17.112 12.060 1.00 67.75 183 ASP A CA 1
ATOM 1447 C C . ASP A 1 183 ? 12.251 17.722 12.480 1.00 67.75 183 ASP A C 1
ATOM 1449 O O . ASP A 1 183 ? 12.705 18.710 11.900 1.00 67.75 183 ASP A O 1
ATOM 1453 N N . TRP A 1 184 ? 12.959 17.080 13.414 1.00 66.38 184 TRP A N 1
ATOM 1454 C CA . TRP A 1 184 ? 14.343 17.430 13.740 1.00 66.38 184 TRP A CA 1
ATOM 1455 C C . TRP A 1 184 ? 15.282 17.283 12.526 1.00 66.38 184 TRP A C 1
ATOM 1457 O O . TRP A 1 184 ? 16.104 18.155 12.258 1.00 66.38 184 TRP A O 1
ATOM 1467 N N . THR A 1 185 ? 15.122 16.225 11.726 1.00 64.62 185 THR A N 1
ATOM 1468 C CA . THR A 1 185 ? 15.935 16.016 10.514 1.00 64.62 185 THR A CA 1
ATOM 1469 C C . THR A 1 185 ? 15.551 16.961 9.374 1.00 64.62 185 THR A C 1
ATOM 1471 O O . THR A 1 185 ? 16.423 17.458 8.666 1.00 64.62 185 THR A O 1
ATOM 1474 N N . VAL A 1 186 ? 14.258 17.254 9.209 1.00 67.94 186 VAL A N 1
ATOM 1475 C CA . VAL A 1 186 ? 13.739 18.147 8.164 1.00 67.94 186 VAL A CA 1
ATOM 1476 C C . VAL A 1 186 ? 14.096 19.601 8.468 1.00 67.94 186 VAL A C 1
ATOM 1478 O O . VAL A 1 186 ? 14.492 20.322 7.557 1.00 67.94 186 VAL A O 1
ATOM 1481 N N . SER A 1 187 ? 14.025 20.023 9.734 1.00 72.00 187 SER A N 1
ATOM 1482 C CA . SER A 1 187 ? 14.440 21.369 10.161 1.00 72.00 187 SER A CA 1
ATOM 1483 C C . SER A 1 187 ? 15.945 21.601 10.022 1.00 72.00 187 SER A C 1
ATOM 1485 O O . SER A 1 187 ? 16.360 22.724 9.745 1.00 72.00 187 SER A O 1
ATOM 1487 N N . TRP A 1 188 ? 16.759 20.549 10.143 1.00 73.50 188 TRP A N 1
ATOM 1488 C CA . TRP A 1 188 ? 18.180 20.606 9.802 1.00 73.50 188 TRP A CA 1
ATOM 1489 C C . TRP A 1 188 ? 18.420 20.691 8.284 1.00 73.50 188 TRP A C 1
ATOM 1491 O O . TRP A 1 188 ? 19.268 21.463 7.842 1.00 73.50 188 TRP A O 1
ATOM 1501 N N . LEU A 1 189 ? 17.671 19.924 7.479 1.00 67.81 189 LEU A N 1
ATOM 1502 C CA . LEU A 1 189 ? 17.842 19.864 6.018 1.00 67.81 189 LEU A CA 1
ATOM 1503 C C . LEU A 1 189 ? 17.315 21.119 5.299 1.00 67.81 189 LEU A C 1
ATOM 1505 O O . LEU A 1 189 ? 17.849 21.516 4.264 1.00 67.81 189 LEU A O 1
ATOM 1509 N N . PHE A 1 190 ? 16.283 21.746 5.861 1.00 67.56 190 PHE A N 1
ATOM 1510 C CA . PHE A 1 190 ? 15.703 23.004 5.404 1.00 67.56 190 PHE A CA 1
ATOM 1511 C C . PHE A 1 190 ? 15.628 23.976 6.588 1.00 67.56 190 PHE A C 1
ATOM 1513 O O . PHE A 1 190 ? 14.553 24.157 7.172 1.00 67.56 190 PHE A O 1
ATOM 1520 N N . PRO A 1 191 ? 16.756 24.606 6.969 1.00 61.44 191 PRO A N 1
ATOM 1521 C CA . PRO A 1 191 ? 16.741 25.668 7.963 1.00 61.44 191 PRO A CA 1
ATOM 1522 C C . PRO A 1 191 ? 15.744 26.728 7.499 1.00 61.44 191 PRO A C 1
ATOM 1524 O O . PRO A 1 191 ? 15.809 27.159 6.348 1.00 61.44 191 PRO A O 1
ATOM 1527 N N . LYS A 1 192 ? 14.800 27.133 8.356 1.00 63.69 192 LYS A N 1
ATOM 1528 C CA . LYS A 1 192 ? 13.847 28.200 8.022 1.00 63.69 192 LYS A CA 1
ATOM 1529 C C . LYS A 1 192 ? 14.619 29.488 7.713 1.00 63.69 192 LYS A C 1
ATOM 1531 O O . LYS A 1 192 ? 14.987 30.228 8.617 1.00 63.69 192 LYS A O 1
ATOM 1536 N N . THR A 1 193 ? 14.853 29.768 6.437 1.00 49.66 193 THR A N 1
ATOM 1537 C CA . THR A 1 193 ? 15.354 31.047 5.935 1.00 49.66 193 THR A CA 1
ATOM 1538 C C . THR A 1 193 ? 14.169 31.956 5.633 1.00 49.66 193 THR A C 1
ATOM 1540 O O . THR A 1 193 ? 13.786 32.162 4.487 1.00 49.66 193 THR A O 1
ATOM 1543 N N . ALA A 1 194 ? 13.558 32.501 6.678 1.00 38.97 194 ALA A N 1
ATOM 1544 C CA . ALA A 1 194 ? 12.731 33.694 6.558 1.00 38.97 194 ALA A CA 1
ATOM 1545 C C . ALA A 1 194 ? 12.972 34.562 7.800 1.00 38.97 194 ALA A C 1
ATOM 1547 O O . ALA A 1 194 ? 12.938 34.024 8.909 1.00 38.97 194 ALA A O 1
ATOM 1548 N N . PRO A 1 195 ? 13.263 35.864 7.641 1.00 42.78 195 PRO A N 1
ATOM 1549 C CA . PRO A 1 195 ? 13.469 36.746 8.776 1.00 42.78 195 PRO A CA 1
ATOM 1550 C C . PRO A 1 195 ? 12.134 36.956 9.497 1.00 42.78 195 PRO A C 1
ATOM 1552 O O . PRO A 1 195 ? 11.157 37.407 8.902 1.00 42.78 195 PRO A O 1
ATOM 1555 N N . GLU A 1 196 ? 12.100 36.627 10.787 1.00 35.28 196 GLU A N 1
ATOM 1556 C CA . GLU A 1 196 ? 11.140 37.207 11.728 1.00 35.28 196 GLU A CA 1
ATOM 1557 C C . GLU A 1 196 ? 11.209 38.738 11.585 1.00 35.28 196 GLU A C 1
ATOM 1559 O O . GLU A 1 196 ? 12.311 39.290 11.678 1.00 35.28 196 GLU A O 1
ATOM 1564 N N . PRO A 1 197 ? 10.099 39.459 11.342 1.00 34.16 197 PRO A N 1
ATOM 1565 C CA . PRO A 1 197 ? 10.123 40.908 11.424 1.00 34.16 197 PRO A CA 1
ATOM 1566 C C . PRO A 1 197 ? 10.319 41.292 12.893 1.00 34.16 197 PRO A C 1
ATOM 1568 O O . PRO A 1 197 ? 9.378 41.333 13.685 1.00 34.16 197 PRO A O 1
ATOM 1571 N N . THR A 1 198 ? 11.573 41.559 13.256 1.00 31.09 198 THR A N 1
ATOM 1572 C CA . THR A 1 198 ? 11.950 42.246 14.485 1.00 31.09 198 THR A CA 1
ATOM 1573 C C . THR A 1 198 ? 11.161 43.541 14.582 1.00 31.09 198 THR A C 1
ATOM 1575 O O . THR A 1 198 ? 11.326 44.462 13.786 1.00 31.09 198 THR A O 1
ATOM 1578 N N . SER A 1 199 ? 10.292 43.582 15.581 1.00 36.94 199 SER A N 1
ATOM 1579 C CA . SER A 1 199 ? 9.630 44.769 16.092 1.00 36.94 199 SER A CA 1
ATOM 1580 C C . SER A 1 199 ? 10.662 45.847 16.433 1.00 36.94 199 SER A C 1
ATOM 1582 O O . SER A 1 199 ? 11.391 45.715 17.417 1.00 36.94 199 SER A O 1
ATOM 1584 N N . GLY A 1 200 ? 10.706 46.913 15.643 1.00 36.41 200 GLY A N 1
ATOM 1585 C CA . GLY A 1 200 ? 11.510 48.093 15.930 1.00 36.41 200 GLY A CA 1
ATOM 1586 C C . GLY A 1 200 ? 11.431 49.094 14.787 1.00 36.41 200 GLY A C 1
ATOM 1587 O O . GLY A 1 200 ? 11.711 48.743 13.653 1.00 36.41 200 GLY A O 1
ATOM 1588 N N . GLU A 1 201 ? 11.055 50.325 15.129 1.00 34.34 201 GLU A N 1
ATOM 1589 C CA . GLU A 1 201 ? 11.090 51.532 14.293 1.00 34.34 201 GLU A CA 1
ATOM 1590 C C . GLU A 1 201 ? 10.021 51.684 13.200 1.00 34.34 201 GLU A C 1
ATOM 1592 O O . GLU A 1 201 ? 10.198 51.345 12.036 1.00 34.34 201 GLU A O 1
ATOM 1597 N N . ALA A 1 202 ? 8.945 52.380 13.571 1.00 27.91 202 ALA A N 1
ATOM 1598 C CA . ALA A 1 202 ? 8.317 53.349 12.681 1.00 27.91 202 ALA A CA 1
ATOM 1599 C C . ALA A 1 202 ? 7.821 54.547 13.504 1.00 27.91 202 ALA A C 1
ATOM 1601 O O . ALA A 1 202 ? 6.786 54.490 14.159 1.00 27.91 202 ALA A O 1
ATOM 1602 N N . LEU A 1 203 ? 8.685 55.563 13.541 1.00 30.50 203 LEU A N 1
ATOM 1603 C CA . LEU A 1 203 ? 8.430 56.966 13.208 1.00 30.50 203 LEU A CA 1
ATOM 1604 C C . LEU A 1 203 ? 7.107 57.647 13.626 1.00 30.50 203 LEU A C 1
ATOM 1606 O O . LEU A 1 203 ? 6.002 57.154 13.443 1.00 30.50 203 LEU A O 1
ATOM 1610 N N . GLU A 1 204 ? 7.302 58.871 14.112 1.00 27.95 204 GLU A N 1
ATOM 1611 C CA . GLU A 1 204 ? 6.376 59.829 14.716 1.00 27.95 204 GLU A CA 1
ATOM 1612 C C . GLU A 1 204 ? 5.152 60.272 13.881 1.00 27.95 204 GLU A C 1
ATOM 1614 O O . GLU A 1 204 ? 5.164 60.210 12.652 1.00 27.95 204 GLU A O 1
ATOM 1619 N N . ARG A 1 205 ? 4.228 60.934 14.620 1.00 26.91 205 ARG A N 1
ATOM 1620 C CA . ARG A 1 205 ? 3.280 62.036 14.274 1.00 26.91 205 ARG A CA 1
ATOM 1621 C C . ARG A 1 205 ? 1.775 61.701 14.083 1.00 26.91 205 ARG A C 1
ATOM 1623 O O . ARG A 1 205 ? 1.443 60.574 13.751 1.00 26.91 205 ARG A O 1
ATOM 1630 N N . PRO A 1 206 ? 0.841 62.649 14.371 1.00 32.50 206 PRO A N 1
ATOM 1631 C CA . PRO A 1 206 ? 0.351 62.917 15.734 1.00 32.50 206 PRO A CA 1
ATOM 1632 C C . PRO A 1 206 ? -1.196 63.049 15.852 1.00 32.50 206 PRO A C 1
ATOM 1634 O O . PRO A 1 206 ? -1.908 63.162 14.865 1.00 32.50 206 PRO A O 1
ATOM 1637 N N . ALA A 1 207 ? -1.668 63.116 17.103 1.00 26.44 207 ALA A N 1
ATOM 1638 C CA . ALA A 1 207 ? -2.805 63.904 17.614 1.00 26.44 207 ALA A CA 1
ATOM 1639 C C . ALA A 1 207 ? -4.187 63.888 16.909 1.00 26.44 207 ALA A C 1
ATOM 1641 O O . ALA A 1 207 ? -4.388 64.538 15.890 1.00 26.44 207 ALA A O 1
ATOM 1642 N N . ALA A 1 208 ? -5.183 63.328 17.610 1.00 25.97 208 ALA A N 1
ATOM 1643 C CA . ALA A 1 208 ? -6.529 63.895 17.832 1.00 25.97 208 ALA A CA 1
ATOM 1644 C C . ALA A 1 208 ? -7.185 63.087 18.981 1.00 25.97 208 ALA A C 1
ATOM 1646 O O . ALA A 1 208 ? -7.267 61.868 18.885 1.00 25.97 208 ALA A O 1
ATOM 1647 N N . ALA A 1 209 ? -7.353 63.652 20.188 1.00 25.39 209 ALA A N 1
ATOM 1648 C CA . ALA A 1 209 ? -8.609 64.239 20.703 1.00 25.39 209 ALA A CA 1
ATOM 1649 C C . ALA A 1 209 ? -9.795 63.238 20.628 1.00 25.39 209 ALA A C 1
ATOM 1651 O O . ALA A 1 209 ? -10.117 62.771 19.548 1.00 25.39 209 ALA A O 1
ATOM 1652 N N . SER A 1 210 ? -10.525 62.846 21.679 1.00 29.27 210 SER A N 1
ATOM 1653 C CA . SER A 1 210 ? -10.905 63.527 22.925 1.00 29.27 210 SER A CA 1
ATOM 1654 C C . SER A 1 210 ? -11.461 62.499 23.936 1.00 29.27 210 SER A C 1
ATOM 1656 O O . SER A 1 210 ? -11.964 61.449 23.547 1.00 29.27 210 SER A O 1
ATOM 1658 N N . GLU A 1 211 ? -11.362 62.853 25.213 1.00 29.75 211 GLU A N 1
ATOM 1659 C CA . GLU A 1 211 ? -11.909 62.270 26.454 1.00 29.75 211 GLU A CA 1
ATOM 1660 C C . GLU A 1 211 ? -13.470 62.143 26.531 1.00 29.75 211 GLU A C 1
ATOM 1662 O O . GLU A 1 211 ? -14.139 62.487 25.558 1.00 29.75 211 GLU A O 1
ATOM 1667 N N . PRO A 1 212 ? -14.111 61.877 27.706 1.00 45.00 212 PRO A N 1
ATOM 1668 C CA . PRO A 1 212 ? -14.027 60.724 28.631 1.00 45.00 212 PRO A CA 1
ATOM 1669 C C . PRO A 1 212 ? -15.442 60.302 29.152 1.00 45.00 212 PRO A C 1
ATOM 1671 O O . PRO A 1 212 ? -16.454 60.712 28.593 1.00 45.00 212 PRO A O 1
ATOM 1674 N N . ASN A 1 213 ? -15.483 59.571 30.284 1.00 27.27 213 ASN A N 1
ATOM 1675 C CA . ASN A 1 213 ? -16.589 59.319 31.245 1.00 27.27 213 ASN A CA 1
ATOM 1676 C C . ASN A 1 213 ? -17.088 57.857 31.270 1.00 27.27 213 ASN A C 1
ATOM 1678 O O . ASN A 1 213 ? -17.320 57.265 30.229 1.00 27.27 213 ASN A O 1
ATOM 1682 N N . ALA A 1 214 ? -17.310 57.198 32.411 1.00 27.02 214 ALA A N 1
ATOM 1683 C CA . ALA A 1 214 ? -17.208 57.607 33.806 1.00 27.02 214 ALA A CA 1
ATOM 1684 C C . ALA A 1 214 ? -17.001 56.394 34.735 1.00 27.02 214 ALA A C 1
ATOM 1686 O O . ALA A 1 214 ? -17.329 55.254 34.421 1.00 27.02 214 ALA A O 1
ATOM 1687 N N . MET A 1 215 ? -16.436 56.741 35.886 1.00 2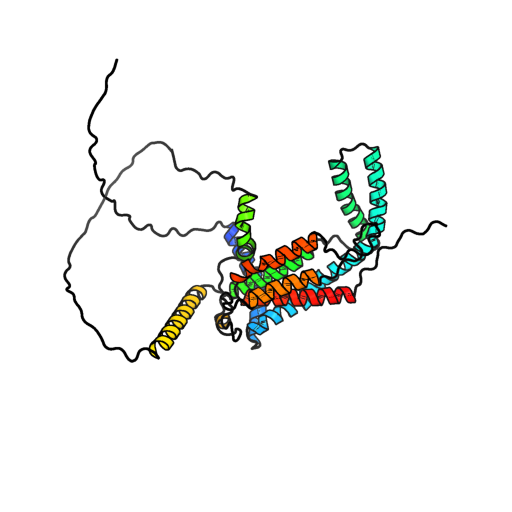5.31 215 MET A N 1
ATOM 1688 C CA . MET A 1 215 ? -16.212 56.012 37.132 1.00 25.31 215 MET A CA 1
ATOM 1689 C C . MET A 1 215 ? -17.444 55.269 37.673 1.00 25.31 215 MET A C 1
ATOM 1691 O O . MET A 1 215 ? -18.548 55.792 37.565 1.00 25.31 215 MET A O 1
ATOM 1695 N N . LEU A 1 216 ? -17.214 54.142 38.366 1.00 29.08 216 LEU A N 1
ATOM 1696 C CA . LEU A 1 216 ? -17.828 53.801 39.665 1.00 29.08 216 LEU A CA 1
ATOM 1697 C C . LEU A 1 216 ? -17.175 52.530 40.266 1.00 29.08 216 LEU A C 1
ATOM 1699 O O . LEU A 1 216 ? -17.242 51.445 39.699 1.00 29.08 216 LEU A O 1
ATOM 1703 N N . GLU A 1 217 ? -16.546 52.710 41.426 1.00 25.80 217 GLU A N 1
ATOM 1704 C CA . GLU A 1 217 ? -16.221 51.723 42.481 1.00 25.80 217 GLU A CA 1
ATOM 1705 C C . GLU A 1 217 ? -17.024 52.163 43.745 1.00 25.80 217 GLU A C 1
ATOM 1707 O O . GLU A 1 217 ? -17.677 53.212 43.640 1.00 25.80 217 GLU A O 1
ATOM 1712 N N . PRO A 1 218 ? -16.959 51.557 44.963 1.00 44.75 218 PRO A N 1
ATOM 1713 C CA . PRO A 1 218 ? -16.353 50.297 45.461 1.00 44.75 218 PRO A CA 1
ATOM 1714 C C . PRO A 1 218 ? -17.244 49.538 46.501 1.00 44.75 218 PRO A C 1
ATOM 1716 O O . PRO A 1 218 ? -18.386 49.929 46.720 1.00 44.75 218 PRO A O 1
ATOM 1719 N N . SER A 1 219 ? -16.719 48.480 47.162 1.00 25.22 219 SER A N 1
ATOM 1720 C CA . SER A 1 219 ? -16.847 48.148 48.623 1.00 25.22 219 SER A CA 1
ATOM 1721 C C . SER A 1 219 ? -16.533 46.644 48.879 1.00 25.22 219 SER A C 1
ATOM 1723 O O . SER A 1 219 ? -17.210 45.799 48.304 1.00 25.22 219 SER A O 1
ATOM 1725 N N . ALA A 1 220 ? -15.380 46.262 49.470 1.00 27.67 220 ALA A N 1
ATOM 1726 C CA . ALA A 1 220 ? -15.106 45.925 50.900 1.00 27.67 220 ALA A CA 1
ATOM 1727 C C . ALA A 1 220 ? -15.823 44.634 51.407 1.00 27.67 220 ALA A C 1
ATOM 1729 O O . ALA A 1 220 ? -16.982 44.443 51.076 1.00 27.67 220 ALA A O 1
ATOM 1730 N N . ALA A 1 221 ? -15.303 43.693 52.216 1.00 27.92 221 ALA A N 1
ATOM 1731 C CA . ALA A 1 221 ? -14.079 43.482 53.003 1.00 27.92 221 ALA A CA 1
ATOM 1732 C C . ALA A 1 221 ? -13.992 41.982 53.451 1.00 27.92 221 ALA A C 1
ATOM 1734 O O . ALA A 1 221 ? -14.984 41.260 53.395 1.00 27.92 221 ALA A O 1
ATOM 1735 N N . GLU A 1 222 ? -12.813 41.544 53.911 1.00 26.48 222 GLU A N 1
ATOM 1736 C CA . GLU A 1 222 ? -12.485 40.295 54.665 1.00 26.48 222 GLU A CA 1
ATOM 1737 C C . GLU A 1 222 ? -12.891 40.419 56.180 1.00 26.48 222 GLU A C 1
ATOM 1739 O O . GLU A 1 222 ? -13.359 41.522 56.491 1.00 26.48 222 GLU A O 1
ATOM 1744 N N . PRO A 1 223 ? -12.712 39.458 57.162 1.00 34.91 223 PRO A N 1
ATOM 1745 C CA . PRO A 1 223 ? -11.527 38.567 57.354 1.00 34.91 223 PRO A CA 1
ATOM 1746 C C . PRO A 1 223 ? -11.636 37.254 58.263 1.00 34.91 223 PRO A C 1
ATOM 1748 O O . PRO A 1 223 ? -12.681 36.953 58.834 1.00 34.91 223 PRO A O 1
ATOM 1751 N N . ILE A 1 224 ? -10.486 36.554 58.474 1.00 28.06 224 ILE A N 1
ATOM 1752 C CA . ILE A 1 224 ? -9.994 35.705 59.633 1.00 28.06 224 ILE A CA 1
ATOM 1753 C C . ILE A 1 224 ? -10.272 34.161 59.755 1.00 28.06 224 ILE A C 1
ATOM 1755 O O . ILE A 1 224 ? -11.408 33.702 59.796 1.00 28.06 224 ILE A O 1
ATOM 1759 N N . GLN A 1 225 ? -9.175 33.386 59.962 1.00 27.72 225 GLN A N 1
ATOM 1760 C CA . GLN A 1 225 ? -9.025 31.970 60.433 1.00 27.72 225 GLN A CA 1
ATOM 1761 C C . GLN A 1 225 ? -8.643 31.868 61.942 1.00 27.72 225 GLN A C 1
ATOM 1763 O O . GLN A 1 225 ? -8.284 32.892 62.524 1.00 27.72 225 GLN A O 1
ATOM 1768 N N . PRO A 1 226 ? -8.600 30.662 62.576 1.00 34.50 226 PRO A N 1
ATOM 1769 C CA . PRO A 1 226 ? -7.289 30.036 62.904 1.00 34.50 226 PRO A CA 1
ATOM 1770 C C . PRO A 1 226 ? -7.217 28.471 62.942 1.00 34.50 226 PRO A C 1
ATOM 1772 O O . PRO A 1 226 ? -8.228 27.779 63.009 1.00 34.50 226 PRO A O 1
ATOM 1775 N N . THR A 1 227 ? -5.978 27.946 62.913 1.00 27.36 227 THR A N 1
ATOM 1776 C CA . THR A 1 227 ? -5.423 26.555 63.042 1.00 27.36 227 THR A CA 1
ATOM 1777 C C . THR A 1 227 ? -5.580 25.924 64.464 1.00 27.36 227 THR A C 1
ATOM 1779 O O . THR A 1 227 ? -5.875 26.683 65.377 1.00 27.36 227 THR A O 1
ATOM 1782 N N . GLN A 1 228 ? -5.407 24.620 64.820 1.00 32.91 228 GLN A N 1
ATOM 1783 C CA . GLN A 1 228 ? -4.385 23.583 64.496 1.00 32.91 228 GLN A CA 1
ATOM 1784 C C . GLN A 1 228 ? -4.692 22.167 65.144 1.00 32.91 228 GLN A C 1
ATOM 1786 O O . GLN A 1 228 ? -5.266 22.131 66.225 1.00 32.91 228 GLN A O 1
ATOM 1791 N N . GLU A 1 229 ? -4.252 21.057 64.496 1.00 30.02 229 GLU A N 1
ATOM 1792 C CA . GLU A 1 229 ? -3.728 19.709 64.951 1.00 30.02 229 GLU A CA 1
ATOM 1793 C C . GLU A 1 229 ? -4.417 18.722 65.955 1.00 30.02 229 GLU A C 1
ATOM 1795 O O . GLU A 1 229 ? -4.659 19.083 67.098 1.00 30.02 229 GLU A O 1
ATOM 1800 N N . PHE A 1 230 ? -4.578 17.423 65.572 1.00 26.20 230 PHE A N 1
ATOM 1801 C CA . PHE A 1 230 ? -3.912 16.176 66.096 1.00 26.20 230 PHE A CA 1
ATOM 1802 C C . PHE A 1 230 ? -4.623 14.873 65.588 1.00 26.20 230 PHE A C 1
ATOM 1804 O O . PHE A 1 230 ? -5.843 14.765 65.663 1.00 26.20 230 PHE A O 1
ATOM 1811 N N . ALA A 1 231 ? -3.880 13.884 65.060 1.00 31.45 231 ALA A N 1
ATOM 1812 C CA . ALA A 1 231 ? -4.337 12.534 64.616 1.00 31.45 231 ALA A CA 1
ATOM 1813 C C . ALA A 1 231 ? -4.043 11.471 65.725 1.00 31.45 231 ALA A C 1
ATOM 1815 O O . ALA A 1 231 ? -3.468 11.895 66.728 1.00 31.45 231 ALA A O 1
ATOM 1816 N N . PRO A 1 232 ? -4.292 10.134 65.615 1.00 48.00 232 PRO A N 1
ATOM 1817 C CA . PRO A 1 232 ? -4.712 9.311 64.461 1.00 48.00 232 PRO A CA 1
ATOM 1818 C C . PRO A 1 232 ? -5.786 8.229 64.769 1.00 48.00 232 PRO A C 1
ATOM 1820 O O . PRO A 1 232 ? -6.086 7.965 65.921 1.00 48.00 232 PRO A O 1
ATOM 1823 N N . ASP A 1 233 ? -6.314 7.552 63.741 1.00 26.75 233 ASP A N 1
ATOM 1824 C CA . ASP A 1 233 ? -6.593 6.106 63.821 1.00 26.75 233 ASP A CA 1
ATOM 1825 C C . ASP A 1 233 ? -6.691 5.484 62.417 1.00 26.75 233 ASP A C 1
ATOM 1827 O O . ASP A 1 233 ? -7.433 5.921 61.537 1.00 26.75 233 ASP A O 1
ATOM 1831 N N . LEU A 1 234 ? -5.848 4.474 62.210 1.00 37.72 234 LEU A N 1
ATOM 1832 C CA . LEU A 1 234 ? -5.653 3.680 61.002 1.00 37.72 234 LEU A CA 1
ATOM 1833 C C . LEU A 1 234 ? -6.346 2.331 61.202 1.00 37.72 234 LEU A C 1
ATOM 1835 O O . LEU A 1 234 ? -5.934 1.616 62.107 1.00 37.72 234 LEU A O 1
ATOM 1839 N N . LEU A 1 235 ? -7.324 1.977 60.352 1.00 33.22 235 LEU A N 1
ATOM 1840 C CA . LEU A 1 235 ? -7.658 0.607 59.887 1.00 33.22 235 LEU A CA 1
ATOM 1841 C C . LEU A 1 235 ? -9.028 0.593 59.169 1.00 33.22 235 LEU A C 1
ATOM 1843 O O . LEU A 1 235 ? -10.027 0.149 59.727 1.00 33.22 235 LEU A O 1
ATOM 1847 N N . SER A 1 236 ? -9.100 1.092 57.925 1.00 31.20 236 SER A N 1
ATOM 1848 C CA . SER A 1 236 ? -10.218 0.799 56.987 1.00 31.20 236 SER A CA 1
ATOM 1849 C C . SER A 1 236 ? -9.951 1.148 55.509 1.00 31.20 236 SER A C 1
ATOM 1851 O O . SER A 1 236 ? -10.842 1.033 54.677 1.00 31.20 236 SER A O 1
ATOM 1853 N N . SER A 1 237 ? -8.741 1.557 55.121 1.00 33.78 237 SER A N 1
ATOM 1854 C CA . SER A 1 237 ? -8.506 2.212 53.822 1.00 33.78 237 SER A CA 1
ATOM 1855 C C . SER A 1 237 ? -8.070 1.303 52.664 1.00 33.78 237 SER A C 1
ATOM 1857 O O . SER A 1 237 ? -7.682 1.814 51.617 1.00 33.78 237 SER A O 1
ATOM 1859 N N . THR A 1 238 ? -8.124 -0.026 52.787 1.00 33.75 238 THR A N 1
ATOM 1860 C CA . THR A 1 238 ? -7.650 -0.914 51.702 1.00 33.75 238 THR A CA 1
ATOM 1861 C C . THR A 1 238 ? -8.724 -1.255 50.658 1.00 33.75 238 THR A C 1
ATOM 1863 O O . THR A 1 238 ? -8.367 -1.634 49.549 1.00 33.75 238 THR A O 1
ATOM 1866 N N . SER A 1 239 ? -10.021 -1.070 50.938 1.00 38.56 239 SER A N 1
ATOM 1867 C CA . SER A 1 239 ? -11.084 -1.198 49.917 1.00 38.56 239 SER A CA 1
ATOM 1868 C C . SER A 1 239 ? -11.374 0.124 49.198 1.00 38.56 239 SER A C 1
ATOM 1870 O O . SER A 1 239 ? -11.647 0.138 48.000 1.00 38.56 239 SER A O 1
ATOM 1872 N N . THR A 1 240 ? -11.235 1.254 49.896 1.00 41.12 240 THR A N 1
ATOM 1873 C CA . THR A 1 240 ? -11.565 2.578 49.351 1.00 41.12 240 THR A CA 1
ATOM 1874 C C . THR A 1 240 ? -10.533 3.080 48.345 1.00 41.12 240 THR A C 1
ATOM 1876 O O . THR A 1 240 ? -10.872 3.871 47.476 1.00 41.12 240 THR A O 1
ATOM 1879 N N . THR A 1 241 ? -9.278 2.626 48.406 1.00 41.16 241 THR A N 1
ATOM 1880 C CA . THR A 1 241 ? -8.255 3.024 47.424 1.00 41.16 241 THR A CA 1
ATOM 1881 C C . THR A 1 241 ? -8.485 2.381 46.063 1.00 41.16 241 THR A C 1
ATOM 1883 O O . THR A 1 241 ? -8.245 3.031 45.054 1.00 41.16 241 THR A O 1
ATOM 1886 N N . GLN A 1 242 ? -9.010 1.155 46.001 1.00 41.84 242 GLN A N 1
ATOM 1887 C CA . GLN A 1 242 ? -9.312 0.506 44.726 1.00 41.84 242 GLN A CA 1
ATOM 1888 C C . GLN A 1 242 ? -10.564 1.101 44.067 1.00 41.84 242 GLN A C 1
ATOM 1890 O O . GLN A 1 242 ? -10.571 1.305 42.856 1.00 41.84 242 GLN A O 1
ATOM 1895 N N . GLU A 1 243 ? -11.574 1.476 44.857 1.00 43.91 243 GLU A N 1
ATOM 1896 C CA . GLU A 1 243 ? -12.751 2.210 44.372 1.00 43.91 243 GLU A CA 1
ATOM 1897 C C . GLU A 1 243 ? -12.428 3.670 44.028 1.00 43.91 243 GLU A C 1
ATOM 1899 O O . GLU A 1 243 ? -12.907 4.174 43.021 1.00 43.91 243 GLU A O 1
ATOM 1904 N N . ALA A 1 244 ? -11.561 4.349 44.784 1.00 46.69 244 ALA A N 1
ATOM 1905 C CA . ALA A 1 244 ? -11.135 5.713 44.468 1.00 46.69 244 ALA A CA 1
ATOM 1906 C C . ALA A 1 244 ? -10.229 5.767 43.228 1.00 46.69 244 ALA A C 1
ATOM 1908 O O . ALA A 1 244 ? -10.369 6.679 42.420 1.00 46.69 244 ALA A O 1
ATOM 1909 N N . VAL A 1 245 ? -9.340 4.785 43.031 1.00 49.50 245 VAL A N 1
ATOM 1910 C CA . VAL A 1 245 ? -8.531 4.657 41.805 1.00 49.50 245 VAL A CA 1
ATOM 1911 C C . VAL A 1 245 ? -9.409 4.266 40.613 1.00 49.50 245 VAL A C 1
ATOM 1913 O O . VAL A 1 245 ? -9.209 4.800 39.523 1.00 49.50 245 VAL A O 1
ATOM 1916 N N . ALA A 1 246 ? -10.423 3.416 40.811 1.00 48.00 246 ALA A N 1
ATOM 1917 C CA . ALA A 1 246 ? -11.425 3.135 39.786 1.00 48.00 246 ALA A CA 1
ATOM 1918 C C . ALA A 1 246 ? -12.223 4.401 39.430 1.00 48.00 246 ALA A C 1
ATOM 1920 O O . ALA A 1 246 ? -12.312 4.740 38.255 1.00 48.00 246 ALA A O 1
ATOM 1921 N N . ASN A 1 247 ? -12.702 5.163 40.414 1.00 55.38 247 ASN A N 1
ATOM 1922 C CA . ASN A 1 247 ? -13.464 6.394 40.194 1.00 55.38 247 ASN A CA 1
ATOM 1923 C C . ASN A 1 247 ? -12.615 7.504 39.550 1.00 55.38 247 ASN A C 1
ATOM 1925 O O . ASN A 1 247 ? -13.103 8.184 38.654 1.00 55.38 247 ASN A O 1
ATOM 1929 N N . LEU A 1 248 ? -11.330 7.623 39.904 1.00 53.62 248 LEU A N 1
ATOM 1930 C CA . LEU A 1 248 ? -10.373 8.515 39.233 1.00 53.62 248 LEU A CA 1
ATOM 1931 C C . LEU A 1 248 ? -10.106 8.085 37.786 1.00 53.62 248 LEU A C 1
ATOM 1933 O O . LEU A 1 248 ? -10.069 8.929 36.896 1.00 53.62 248 LEU A O 1
ATOM 1937 N N . SER A 1 249 ? -9.977 6.779 37.522 1.00 55.62 249 SER A N 1
ATOM 1938 C CA . SER A 1 249 ? -9.821 6.258 36.157 1.00 55.62 249 SER A CA 1
ATOM 1939 C C . SER A 1 249 ? -11.086 6.441 35.311 1.00 55.62 249 SER A C 1
ATOM 1941 O O . SER A 1 249 ? -10.986 6.720 34.119 1.00 55.62 249 SER A O 1
ATOM 1943 N N . VAL A 1 250 ? -12.269 6.365 35.931 1.00 60.41 250 VAL A N 1
ATOM 1944 C CA . VAL A 1 250 ? -13.567 6.611 35.293 1.00 60.41 250 VAL A CA 1
ATOM 1945 C C . VAL A 1 250 ? -13.764 8.106 35.023 1.00 60.41 250 VAL A C 1
ATOM 1947 O O . VAL A 1 250 ? -14.184 8.458 33.926 1.00 60.41 250 VAL A O 1
ATOM 1950 N N . GLU A 1 251 ? -13.390 9.003 35.942 1.00 56.84 251 GLU A N 1
ATOM 1951 C CA . GLU A 1 251 ? -13.398 10.458 35.709 1.00 56.84 251 GLU A CA 1
ATOM 1952 C C . GLU A 1 251 ? -12.349 10.897 34.673 1.00 56.84 251 GLU A C 1
ATOM 1954 O O . GLU A 1 251 ? -12.606 11.785 33.853 1.00 56.84 251 GLU A O 1
ATOM 1959 N N . GLN A 1 252 ? -11.175 10.258 34.632 1.00 57.47 252 GLN A N 1
ATOM 1960 C CA . GLN A 1 252 ? -10.180 10.494 33.581 1.00 57.47 252 GLN A CA 1
ATOM 1961 C C . GLN A 1 252 ? -10.631 9.950 32.224 1.00 57.47 252 GLN A C 1
ATOM 1963 O O . GLN A 1 252 ? -10.499 10.659 31.229 1.00 57.47 252 GLN A O 1
ATOM 1968 N N . ALA A 1 253 ? -11.246 8.767 32.162 1.00 53.75 253 ALA A N 1
ATOM 1969 C CA . ALA A 1 253 ? -11.860 8.264 30.935 1.00 53.75 253 ALA A CA 1
ATOM 1970 C C . ALA A 1 253 ? -13.017 9.167 30.470 1.00 53.75 253 ALA A C 1
ATOM 1972 O O . ALA A 1 253 ? -13.108 9.477 29.285 1.00 53.75 253 ALA A O 1
ATOM 1973 N N . ALA A 1 254 ? -13.848 9.668 31.392 1.00 57.47 254 ALA A N 1
ATOM 1974 C CA . ALA A 1 254 ? -14.961 10.567 31.093 1.00 57.47 254 ALA A CA 1
ATOM 1975 C C . ALA A 1 254 ? -14.500 11.962 30.634 1.00 57.47 254 ALA A C 1
ATOM 1977 O O . ALA A 1 254 ? -15.089 12.529 29.717 1.00 57.47 254 ALA A O 1
ATOM 1978 N N . SER A 1 255 ? -13.434 12.520 31.215 1.00 57.94 255 SER A N 1
ATOM 1979 C CA . SER A 1 255 ? -12.876 13.818 30.798 1.00 57.94 255 SER A CA 1
ATOM 1980 C C . SER A 1 255 ? -12.085 13.733 29.486 1.00 57.94 255 SER A C 1
ATOM 1982 O O . SER A 1 255 ? -12.151 14.655 28.671 1.00 57.94 255 SER A O 1
ATOM 1984 N N . VAL A 1 256 ? -11.392 12.620 29.219 1.00 57.78 256 VAL A N 1
ATOM 1985 C CA . VAL A 1 256 ? -10.785 12.328 27.908 1.00 57.78 256 VAL A CA 1
ATOM 1986 C C . VAL A 1 256 ? -11.880 12.142 26.855 1.00 57.78 256 VAL A C 1
ATOM 1988 O O . VAL A 1 256 ? -11.847 12.820 25.827 1.00 57.78 256 VAL A O 1
ATOM 1991 N N . ALA A 1 257 ? -12.913 11.347 27.147 1.00 56.91 257 ALA A N 1
ATOM 1992 C CA . ALA A 1 257 ? -14.089 11.214 26.291 1.00 56.91 257 ALA A CA 1
ATOM 1993 C C . ALA A 1 257 ? -14.773 12.569 26.045 1.00 56.91 257 ALA A C 1
ATOM 1995 O O . ALA A 1 257 ? -15.093 12.874 24.904 1.00 56.91 257 ALA A O 1
ATOM 1996 N N . ALA A 1 258 ? -14.913 13.440 27.051 1.00 55.97 258 ALA A N 1
ATOM 1997 C CA . ALA A 1 258 ? -15.471 14.787 26.886 1.00 55.97 258 ALA A CA 1
ATOM 1998 C C . ALA A 1 258 ? -14.597 15.698 25.999 1.00 55.97 258 ALA A C 1
ATOM 2000 O O . ALA A 1 258 ? -15.113 16.511 25.231 1.00 55.97 258 ALA A O 1
ATOM 2001 N N . ASN A 1 259 ? -13.270 15.546 26.045 1.00 58.56 259 ASN A N 1
ATOM 2002 C CA . ASN A 1 259 ? -12.342 16.274 25.174 1.00 58.56 259 ASN A CA 1
ATOM 2003 C C . ASN A 1 259 ? -12.392 15.801 23.707 1.00 58.56 259 ASN A C 1
ATOM 2005 O O . ASN A 1 259 ? -12.151 16.615 22.802 1.00 58.56 259 ASN A O 1
ATOM 2009 N N . HIS A 1 260 ? -12.719 14.524 23.472 1.00 55.59 260 HIS A N 1
ATOM 2010 C CA . HIS A 1 260 ? -12.883 13.918 22.143 1.00 55.59 260 HIS A CA 1
ATOM 2011 C C . HIS A 1 260 ? -14.317 14.014 21.590 1.00 55.59 260 HIS A C 1
ATOM 2013 O O . HIS A 1 260 ? -14.481 14.151 20.376 1.00 55.59 260 HIS A O 1
ATOM 2019 N N . ALA A 1 261 ? -15.334 14.078 22.455 1.00 53.44 261 ALA A N 1
ATOM 2020 C CA . ALA A 1 261 ? -16.751 14.251 22.113 1.00 53.44 261 ALA A CA 1
ATOM 2021 C C . ALA A 1 261 ? -17.042 15.563 21.366 1.00 53.44 261 ALA A C 1
ATOM 2023 O O . ALA A 1 261 ? -18.021 15.669 20.637 1.00 53.44 261 ALA A O 1
ATOM 2024 N N . ASN A 1 262 ? -16.156 16.556 21.487 1.00 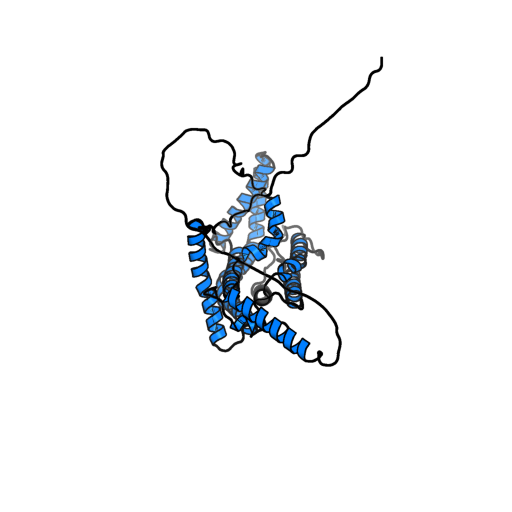57.88 262 ASN A N 1
ATOM 2025 C CA . ASN A 1 262 ? -16.243 17.811 20.738 1.00 57.88 262 ASN A CA 1
ATOM 2026 C C . ASN A 1 262 ? -15.829 17.675 19.259 1.00 57.88 262 ASN A C 1
ATOM 2028 O O . ASN A 1 262 ? -15.841 18.667 18.528 1.00 57.88 262 ASN A O 1
ATOM 2032 N N . THR A 1 263 ? -15.409 16.486 18.808 1.00 67.94 263 THR A N 1
ATOM 2033 C CA . THR A 1 263 ? -15.109 16.231 17.395 1.00 67.94 263 THR A CA 1
ATOM 2034 C C . THR A 1 263 ? -16.270 15.478 16.738 1.00 67.94 263 THR A C 1
ATOM 2036 O O . THR A 1 263 ? -16.673 14.435 17.241 1.00 67.94 263 THR A O 1
ATOM 2039 N N . PRO A 1 264 ? -16.809 15.959 15.600 1.00 70.00 264 PRO A N 1
ATOM 2040 C CA . PRO A 1 264 ? -18.043 15.422 15.011 1.00 70.00 264 PRO A CA 1
ATOM 2041 C C . PRO A 1 264 ? -17.916 14.000 14.442 1.00 70.00 264 PRO A C 1
ATOM 2043 O O . PRO A 1 264 ? -18.906 13.439 13.996 1.00 70.00 264 PRO A O 1
ATOM 2046 N N . TRP A 1 265 ? -16.707 13.439 14.427 1.00 77.00 265 TRP A N 1
ATOM 2047 C CA . TRP A 1 265 ? -16.397 12.114 13.885 1.00 77.00 265 TRP A CA 1
ATOM 2048 C C . TRP A 1 265 ? -16.107 11.084 14.977 1.00 77.00 265 TRP A C 1
ATOM 2050 O O . TRP A 1 265 ? -15.832 9.939 14.654 1.00 77.00 265 TRP A O 1
ATOM 2060 N N . PHE A 1 266 ? -16.059 11.494 16.245 1.00 84.38 266 PHE A N 1
ATOM 2061 C CA . PHE A 1 266 ? -15.621 10.614 17.318 1.00 84.38 266 PHE A CA 1
ATOM 2062 C C . PHE A 1 266 ? -16.664 9.544 17.627 1.00 84.38 266 PHE A C 1
ATOM 2064 O O . PHE A 1 266 ? -17.817 9.871 17.909 1.00 84.38 266 PHE A O 1
ATOM 2071 N N . ASP A 1 267 ? -16.227 8.285 17.634 1.00 85.88 267 ASP A N 1
ATOM 2072 C CA . ASP A 1 267 ? -17.048 7.158 18.063 1.00 85.88 267 ASP A CA 1
ATOM 2073 C C . ASP A 1 267 ? -16.613 6.688 19.467 1.00 85.88 267 ASP A C 1
ATOM 2075 O O . ASP A 1 267 ? -15.487 6.204 19.628 1.00 85.88 267 ASP A O 1
ATOM 2079 N N . PRO A 1 268 ? -17.477 6.801 20.497 1.00 86.50 268 PRO A N 1
ATOM 2080 C CA . PRO A 1 268 ? -17.143 6.390 21.859 1.00 86.50 268 PRO A CA 1
ATOM 2081 C C . PRO A 1 268 ? -16.959 4.872 22.019 1.00 86.50 268 PRO A C 1
ATOM 2083 O O . PRO A 1 268 ? -16.294 4.443 22.962 1.00 86.50 268 PRO A O 1
ATOM 2086 N N . THR A 1 269 ? -17.498 4.047 21.115 1.00 91.12 269 THR A N 1
ATOM 2087 C CA . THR A 1 269 ? -17.376 2.577 21.191 1.00 91.12 269 THR A CA 1
ATOM 2088 C C . THR A 1 269 ? -15.940 2.088 20.949 1.00 91.12 269 THR A C 1
ATOM 2090 O O . THR A 1 269 ? -15.557 1.011 21.407 1.00 91.12 269 THR A O 1
ATOM 2093 N N . LEU A 1 270 ? -15.082 2.915 20.338 1.00 88.88 270 LEU A N 1
ATOM 2094 C CA . LEU A 1 270 ? -13.644 2.645 20.191 1.00 88.88 270 LEU A CA 1
ATOM 2095 C C . LEU A 1 270 ? -12.888 2.587 21.528 1.00 88.88 270 LEU A C 1
ATOM 2097 O O . LEU A 1 270 ? -11.807 2.000 21.588 1.00 88.88 270 LEU A O 1
ATOM 2101 N N . MET A 1 271 ? -13.428 3.188 22.591 1.00 90.50 271 MET A N 1
ATOM 2102 C CA . MET A 1 271 ? -12.803 3.167 23.919 1.00 90.50 271 MET A CA 1
ATOM 2103 C C . MET A 1 271 ? -13.137 1.905 24.721 1.00 90.50 271 MET A C 1
ATOM 2105 O O . MET A 1 271 ? -12.473 1.616 25.715 1.00 90.50 271 MET A O 1
ATOM 2109 N N . THR A 1 272 ? -14.185 1.178 24.330 1.00 90.44 272 THR A N 1
ATOM 2110 C CA . THR A 1 272 ? -14.707 0.032 25.085 1.00 90.44 272 THR A CA 1
ATOM 2111 C C . THR A 1 272 ? -14.489 -1.298 24.368 1.00 90.44 272 THR A C 1
ATOM 2113 O O . THR A 1 272 ? -14.359 -2.329 25.026 1.00 90.44 272 THR A O 1
ATOM 2116 N N . GLU A 1 273 ? -14.423 -1.301 23.035 1.00 90.81 273 GLU A N 1
ATOM 2117 C CA . GLU A 1 273 ? -14.384 -2.518 22.213 1.00 90.81 273 GLU A CA 1
ATOM 2118 C C . GLU A 1 273 ? -12.972 -2.943 21.775 1.00 90.81 273 GLU A C 1
ATOM 2120 O O . GLU A 1 273 ? -12.707 -3.233 20.599 1.00 90.81 273 GLU A O 1
ATOM 2125 N N . GLY A 1 274 ? -12.050 -2.988 22.734 1.00 88.69 274 GLY A N 1
ATOM 2126 C CA . GLY A 1 274 ? -10.672 -3.399 22.500 1.00 88.69 274 GLY A CA 1
ATOM 2127 C C . GLY A 1 274 ? -10.305 -4.823 22.881 1.00 88.69 274 GLY A C 1
ATOM 2128 O O . GLY A 1 274 ? -11.131 -5.730 22.956 1.00 88.69 274 GLY A O 1
ATOM 2129 N N . PHE A 1 275 ? -9.003 -5.031 23.064 1.00 87.44 275 PHE A N 1
ATOM 2130 C CA . PHE A 1 275 ? -8.441 -6.300 23.512 1.00 87.44 275 PHE A CA 1
ATOM 2131 C C . PHE A 1 275 ? -8.559 -6.454 25.027 1.00 87.44 275 PHE A C 1
ATOM 2133 O O . PHE A 1 275 ? -8.665 -5.477 25.762 1.00 87.44 275 PHE A O 1
ATOM 2140 N N . PHE A 1 276 ? -8.390 -7.686 25.516 1.00 87.19 276 PHE A N 1
ATOM 2141 C CA . PHE A 1 276 ? -8.379 -7.954 26.957 1.00 87.19 276 PHE A CA 1
ATOM 2142 C C . PHE A 1 276 ? -7.264 -7.206 27.716 1.00 87.19 276 PHE A C 1
ATOM 2144 O O . PHE A 1 276 ? -7.413 -6.946 28.904 1.00 87.19 276 PHE A O 1
ATOM 2151 N N . TRP A 1 277 ? -6.152 -6.864 27.050 1.00 88.06 277 TRP A N 1
ATOM 2152 C CA . TRP A 1 277 ? -5.025 -6.121 27.640 1.00 88.06 277 TRP A CA 1
ATOM 2153 C C . TRP A 1 277 ? -4.999 -4.631 27.263 1.00 88.06 277 TRP A C 1
ATOM 2155 O O . TRP A 1 277 ? -4.191 -3.875 27.796 1.00 88.06 277 TRP A O 1
ATOM 2165 N N . CYS A 1 278 ? -5.844 -4.215 26.320 1.00 89.06 278 CYS A N 1
ATOM 2166 C CA . CYS A 1 278 ? -5.922 -2.853 25.800 1.00 89.06 278 CYS A CA 1
ATOM 2167 C C . CYS A 1 278 ? -7.378 -2.607 25.369 1.00 89.06 278 CYS A C 1
ATOM 2169 O O . CYS A 1 278 ? -7.704 -2.793 24.193 1.00 89.06 278 CYS A O 1
ATOM 2171 N N . PRO A 1 279 ? -8.271 -2.297 26.331 1.00 89.69 279 PRO A N 1
ATOM 2172 C CA . PRO A 1 279 ? -9.697 -2.118 26.059 1.00 89.69 279 PRO A CA 1
ATOM 2173 C C . PRO A 1 279 ? -9.981 -0.836 25.269 1.00 89.69 279 PRO A C 1
ATOM 2175 O O . PRO A 1 279 ? -10.888 -0.819 24.445 1.00 89.69 279 PRO A O 1
ATOM 2178 N N . ASP A 1 280 ? -9.172 0.202 25.473 1.00 92.06 280 ASP A N 1
ATOM 2179 C CA . ASP A 1 280 ? -9.278 1.468 24.757 1.00 92.06 280 ASP A CA 1
ATOM 2180 C C . ASP A 1 280 ? -8.319 1.498 23.559 1.00 92.06 280 ASP A C 1
ATOM 2182 O O . ASP A 1 280 ? -7.099 1.451 23.722 1.00 92.06 280 ASP A O 1
ATOM 2186 N N . LEU A 1 281 ? -8.868 1.580 22.342 1.00 90.62 281 LEU A N 1
ATOM 2187 C CA . LEU A 1 281 ? -8.080 1.625 21.103 1.00 90.62 281 LEU A CA 1
ATOM 2188 C C . LEU A 1 281 ? -7.556 3.023 20.759 1.00 90.62 281 LEU A C 1
ATOM 2190 O O . LEU A 1 281 ? -6.727 3.152 19.849 1.00 90.62 281 LEU A O 1
ATOM 2194 N N . THR A 1 282 ? -8.051 4.060 21.436 1.00 90.25 282 THR A N 1
ATOM 2195 C CA . THR A 1 282 ? -7.713 5.463 21.159 1.00 90.25 282 THR A CA 1
ATOM 2196 C C . THR A 1 282 ? -6.427 5.902 21.855 1.00 90.25 282 THR A C 1
ATOM 2198 O O . THR A 1 282 ? -5.751 6.825 21.392 1.00 90.25 282 THR A O 1
ATOM 2201 N N . THR A 1 283 ? -6.038 5.198 22.917 1.00 88.31 283 THR A N 1
ATOM 2202 C CA . THR A 1 283 ? -4.803 5.427 23.664 1.00 88.31 283 THR A CA 1
ATOM 2203 C C . THR A 1 283 ? -3.640 4.586 23.133 1.00 88.31 283 THR A C 1
ATOM 2205 O O . THR A 1 283 ? -3.805 3.636 22.360 1.00 88.31 283 THR A O 1
ATOM 2208 N N . SER A 1 284 ? -2.417 4.984 23.489 1.00 89.69 284 SER A N 1
ATOM 2209 C CA . SER A 1 284 ? -1.217 4.185 23.223 1.00 89.69 284 SER A CA 1
ATOM 2210 C C . SER A 1 284 ? -1.248 2.884 24.026 1.00 89.69 284 SER A C 1
ATOM 2212 O O . SER A 1 284 ? -1.678 2.878 25.176 1.00 89.69 284 SER A O 1
ATOM 2214 N N . ASP A 1 285 ? -0.725 1.800 23.448 1.00 91.25 285 ASP A N 1
ATOM 2215 C CA . ASP A 1 285 ? -0.667 0.495 24.118 1.00 91.25 285 ASP A CA 1
ATOM 2216 C C . ASP A 1 285 ? 0.201 0.546 25.396 1.00 91.25 285 ASP A C 1
ATOM 2218 O O . ASP A 1 285 ? 1.417 0.746 25.287 1.00 91.25 285 ASP A O 1
ATOM 2222 N N . PRO A 1 286 ? -0.372 0.310 26.593 1.00 89.25 286 PRO A N 1
ATOM 2223 C CA . PRO A 1 286 ? 0.369 0.337 27.854 1.00 89.25 286 PRO A CA 1
ATOM 2224 C C . PRO A 1 286 ? 1.310 -0.864 28.030 1.00 89.25 286 PRO A C 1
ATOM 2226 O O . PRO A 1 286 ? 2.255 -0.801 28.812 1.00 89.25 286 PRO A O 1
ATOM 2229 N N . THR A 1 287 ? 1.062 -1.968 27.318 1.00 90.88 287 THR A N 1
ATOM 2230 C CA . THR A 1 287 ? 1.821 -3.225 27.449 1.00 90.88 287 THR A CA 1
ATOM 2231 C C . THR A 1 287 ? 2.972 -3.354 26.453 1.00 90.88 287 THR A C 1
ATOM 2233 O O . THR A 1 287 ? 3.766 -4.290 26.540 1.00 90.88 287 THR A O 1
ATOM 2236 N N . PHE A 1 288 ? 3.067 -2.427 25.495 1.00 92.19 288 PHE A N 1
ATOM 2237 C CA . PHE A 1 288 ? 4.032 -2.426 24.389 1.00 92.19 288 PHE A CA 1
ATOM 2238 C C . PHE A 1 288 ? 3.986 -3.654 23.459 1.00 92.19 288 PHE A C 1
ATOM 2240 O O . PHE A 1 288 ? 4.835 -3.783 22.572 1.00 92.19 288 PHE A O 1
ATOM 2247 N N . ILE A 1 289 ? 2.985 -4.526 23.584 1.00 94.12 289 ILE A N 1
ATOM 2248 C CA . ILE A 1 289 ? 2.820 -5.716 22.744 1.00 94.12 289 ILE A CA 1
ATOM 2249 C C . ILE A 1 289 ? 2.573 -5.310 21.284 1.00 94.12 289 ILE A C 1
ATOM 2251 O O . ILE A 1 289 ? 3.216 -5.838 20.374 1.00 94.12 289 ILE A O 1
ATOM 2255 N N . LEU A 1 290 ? 1.684 -4.345 21.037 1.00 93.12 290 LEU A N 1
ATOM 2256 C CA . LEU A 1 290 ? 1.331 -3.873 19.696 1.00 93.12 290 LEU A CA 1
ATOM 2257 C C . LEU A 1 290 ? 2.510 -3.180 18.984 1.00 93.12 290 LEU A C 1
ATOM 2259 O O . LEU A 1 290 ? 2.791 -3.546 17.839 1.00 93.12 290 LEU A O 1
ATOM 2263 N N . PRO A 1 291 ? 3.262 -2.253 19.614 1.00 94.19 291 PRO A N 1
ATOM 2264 C CA . PRO A 1 291 ? 4.495 -1.707 19.041 1.00 94.19 291 PRO A CA 1
ATOM 2265 C C . PRO A 1 291 ? 5.544 -2.772 18.678 1.00 94.19 291 PRO A C 1
ATOM 2267 O O . PRO A 1 291 ? 6.149 -2.712 17.599 1.00 94.19 291 PRO A O 1
ATOM 2270 N N . ILE A 1 292 ? 5.739 -3.784 19.534 1.00 95.19 292 ILE A N 1
ATOM 2271 C CA . ILE A 1 292 ? 6.649 -4.907 19.250 1.00 95.19 292 ILE A CA 1
ATOM 2272 C C . ILE A 1 292 ? 6.146 -5.699 18.037 1.00 95.19 292 ILE A C 1
ATOM 2274 O O . ILE A 1 292 ? 6.911 -5.949 17.103 1.00 95.19 292 ILE A O 1
ATOM 2278 N N . MET A 1 293 ? 4.857 -6.036 17.993 1.00 95.75 293 MET A N 1
ATOM 2279 C CA . MET A 1 293 ? 4.251 -6.756 16.868 1.00 95.75 293 MET A CA 1
ATOM 2280 C C . MET A 1 293 ? 4.361 -5.980 15.554 1.00 95.75 293 MET A C 1
ATOM 2282 O O . MET A 1 293 ? 4.681 -6.569 14.518 1.00 95.75 293 MET A O 1
ATOM 2286 N N . PHE A 1 294 ? 4.156 -4.664 15.585 1.00 95.19 294 PHE A N 1
ATOM 2287 C CA . PHE A 1 294 ? 4.317 -3.792 14.425 1.00 95.19 294 PHE A CA 1
ATOM 2288 C C . PHE A 1 294 ? 5.751 -3.820 13.885 1.00 95.19 294 PHE A C 1
ATOM 2290 O O . PHE A 1 294 ? 5.958 -4.139 12.711 1.00 95.19 294 PHE A O 1
ATOM 2297 N N . SER A 1 295 ? 6.747 -3.576 14.742 1.00 95.12 295 SER A N 1
ATOM 2298 C CA . SER A 1 295 ? 8.161 -3.609 14.340 1.00 95.12 295 SER A CA 1
ATOM 2299 C C . SER A 1 295 ? 8.590 -4.989 13.819 1.00 95.12 295 SER A C 1
ATOM 2301 O O . SER A 1 295 ? 9.207 -5.082 12.756 1.00 95.12 295 SER A O 1
ATOM 2303 N N . SER A 1 296 ? 8.187 -6.070 14.495 1.00 95.25 296 SER A N 1
ATOM 2304 C CA . SER A 1 296 ? 8.457 -7.453 14.084 1.00 95.25 296 SER A CA 1
ATOM 2305 C C . SER A 1 296 ? 7.842 -7.769 12.718 1.00 95.25 296 SER A C 1
ATOM 2307 O O . SER A 1 296 ? 8.516 -8.285 11.824 1.00 95.25 296 SER A O 1
ATOM 2309 N N . THR A 1 297 ? 6.585 -7.373 12.500 1.00 95.25 297 THR A N 1
ATOM 2310 C CA . THR A 1 297 ? 5.891 -7.562 11.219 1.00 95.25 297 THR A CA 1
ATOM 2311 C C . THR A 1 297 ? 6.563 -6.772 10.095 1.00 95.25 297 THR A C 1
ATOM 2313 O O . THR A 1 297 ? 6.682 -7.268 8.970 1.00 95.25 297 THR A O 1
ATOM 2316 N N . PHE A 1 298 ? 7.050 -5.563 10.380 1.00 93.69 298 PHE A N 1
ATOM 2317 C CA . PHE A 1 298 ? 7.765 -4.753 9.400 1.00 93.69 298 PHE A CA 1
ATOM 2318 C C . PHE A 1 298 ? 9.122 -5.374 9.039 1.00 93.69 298 PHE A C 1
ATOM 2320 O O . PHE A 1 298 ? 9.443 -5.532 7.856 1.00 93.69 298 PHE A O 1
ATOM 2327 N N . ILE A 1 299 ? 9.881 -5.828 10.039 1.00 94.50 299 ILE A N 1
ATOM 2328 C CA . ILE A 1 299 ? 11.129 -6.577 9.845 1.00 94.50 299 ILE A CA 1
ATOM 2329 C C . ILE A 1 299 ? 10.874 -7.824 8.989 1.00 94.50 299 ILE A C 1
ATOM 2331 O O . ILE A 1 299 ? 11.557 -8.032 7.981 1.00 94.50 299 ILE A O 1
ATOM 2335 N N . ALA A 1 300 ? 9.852 -8.614 9.330 1.00 92.38 300 ALA A N 1
ATOM 2336 C CA . ALA A 1 300 ? 9.456 -9.801 8.582 1.00 92.38 300 ALA A CA 1
ATOM 2337 C C . ALA A 1 300 ? 9.074 -9.459 7.133 1.00 92.38 300 ALA A C 1
ATOM 2339 O O . ALA A 1 300 ? 9.482 -10.159 6.206 1.00 92.38 300 ALA A O 1
ATOM 2340 N N . SER A 1 301 ? 8.360 -8.352 6.909 1.00 90.94 301 SER A N 1
ATOM 2341 C CA . SER A 1 301 ? 7.983 -7.896 5.567 1.00 90.94 301 SER A CA 1
ATOM 2342 C C . SER A 1 301 ? 9.194 -7.642 4.669 1.00 90.94 301 SER A C 1
ATOM 2344 O O . SER A 1 301 ? 9.198 -8.039 3.504 1.00 90.94 301 SER A O 1
ATOM 2346 N N . ILE A 1 302 ? 10.249 -7.028 5.212 1.00 88.50 302 ILE A N 1
ATOM 2347 C CA . ILE A 1 302 ? 11.480 -6.732 4.470 1.00 88.50 302 ILE A CA 1
ATOM 2348 C C . ILE A 1 302 ? 12.329 -7.992 4.297 1.00 88.50 302 ILE A C 1
ATOM 2350 O O . ILE A 1 302 ? 12.868 -8.233 3.216 1.00 88.50 302 ILE A O 1
ATOM 2354 N N . TYR A 1 303 ? 12.448 -8.806 5.346 1.00 86.44 303 TYR A N 1
ATOM 2355 C CA . TYR A 1 303 ? 13.259 -10.019 5.325 1.00 86.44 303 TYR A CA 1
ATOM 2356 C C . TYR A 1 303 ? 12.700 -11.067 4.353 1.00 86.44 303 TYR A C 1
ATOM 2358 O O . TYR A 1 303 ? 13.447 -11.633 3.551 1.00 86.44 303 TYR A O 1
ATOM 2366 N N . PHE A 1 304 ? 11.380 -11.274 4.366 1.00 84.56 304 PHE A N 1
ATOM 2367 C CA . PHE A 1 304 ? 10.678 -12.221 3.497 1.00 84.56 304 PHE A CA 1
ATOM 2368 C C . PHE A 1 304 ? 10.179 -11.601 2.185 1.00 84.56 304 PHE A C 1
ATOM 2370 O O . PHE A 1 304 ? 9.431 -12.257 1.449 1.00 84.56 304 PHE A O 1
ATOM 2377 N N . ALA A 1 305 ? 10.580 -10.372 1.854 1.00 81.44 305 ALA A N 1
ATOM 2378 C CA . ALA A 1 305 ? 10.234 -9.761 0.578 1.00 81.44 305 ALA A CA 1
ATOM 2379 C C . ALA A 1 305 ? 10.745 -10.641 -0.584 1.00 81.44 305 ALA A C 1
ATOM 2381 O O . ALA A 1 305 ? 11.930 -10.997 -0.607 1.00 81.44 305 ALA A O 1
ATOM 2382 N N . PRO A 1 306 ? 9.898 -10.997 -1.574 1.00 71.56 306 PRO A N 1
ATOM 2383 C CA . PRO A 1 306 ? 10.343 -11.744 -2.744 1.00 71.56 306 PRO A CA 1
ATOM 2384 C C . PRO A 1 306 ? 11.456 -10.972 -3.456 1.00 71.56 306 PRO A C 1
ATOM 2386 O O . PRO A 1 306 ? 11.225 -9.890 -4.005 1.00 71.56 306 PRO A O 1
ATOM 2389 N N . ARG A 1 307 ? 12.679 -11.511 -3.435 1.00 67.69 307 ARG A N 1
ATOM 2390 C CA . ARG A 1 307 ? 13.818 -10.894 -4.117 1.00 67.69 307 ARG A CA 1
ATOM 2391 C C . ARG A 1 307 ? 13.528 -10.879 -5.615 1.00 67.69 307 ARG A C 1
ATOM 2393 O O . ARG A 1 307 ? 13.118 -11.890 -6.184 1.00 67.69 307 ARG A O 1
ATOM 2400 N N . ILE A 1 308 ? 13.739 -9.733 -6.259 1.00 59.44 308 ILE A N 1
ATOM 2401 C CA . ILE A 1 308 ? 13.671 -9.624 -7.720 1.00 59.44 308 ILE A CA 1
ATOM 2402 C C . ILE A 1 308 ? 14.938 -10.290 -8.272 1.00 59.44 308 ILE A C 1
ATOM 2404 O O . ILE A 1 308 ? 15.932 -9.627 -8.565 1.00 59.44 308 ILE A O 1
ATOM 2408 N N . ALA A 1 309 ? 14.920 -11.620 -8.346 1.00 44.69 309 ALA A N 1
ATOM 2409 C CA . ALA A 1 309 ? 15.926 -12.420 -9.028 1.00 44.69 309 ALA A CA 1
ATOM 2410 C C . ALA A 1 309 ? 15.821 -12.121 -10.533 1.00 44.69 309 ALA A C 1
ATOM 2412 O O . ALA A 1 309 ? 15.018 -12.715 -11.239 1.00 44.69 309 ALA A O 1
ATOM 2413 N N . GLY A 1 310 ? 16.530 -11.095 -11.001 1.00 42.09 310 GLY A N 1
ATOM 2414 C CA . GLY A 1 310 ? 16.441 -10.641 -12.393 1.00 42.09 310 GLY A CA 1
ATOM 2415 C C . GLY A 1 310 ? 16.865 -9.192 -12.618 1.00 42.09 310 GLY A C 1
ATOM 2416 O O . GLY A 1 310 ? 17.227 -8.837 -13.730 1.00 42.09 310 GLY A O 1
ATOM 2417 N N . ALA A 1 311 ? 16.926 -8.368 -11.566 1.00 39.38 311 ALA A N 1
ATOM 2418 C CA . ALA A 1 311 ? 17.617 -7.072 -11.615 1.00 39.38 311 ALA A CA 1
ATOM 2419 C C . ALA A 1 311 ? 19.132 -7.213 -11.357 1.00 39.38 311 ALA A C 1
ATOM 2421 O O . ALA A 1 311 ? 19.798 -6.249 -10.982 1.00 39.38 311 ALA A O 1
ATOM 2422 N N . ALA A 1 312 ? 19.671 -8.424 -11.524 1.00 39.12 312 ALA A N 1
ATOM 2423 C CA . ALA A 1 312 ? 21.099 -8.623 -11.636 1.00 39.12 312 ALA A CA 1
ATOM 2424 C C . ALA A 1 312 ? 21.509 -8.052 -12.994 1.00 39.12 312 ALA A C 1
ATOM 2426 O O . ALA A 1 312 ? 21.278 -8.647 -14.044 1.00 39.12 312 ALA A O 1
ATOM 2427 N N . THR A 1 313 ? 22.112 -6.869 -12.948 1.00 39.44 313 THR A N 1
ATOM 2428 C CA . THR A 1 313 ? 23.166 -6.488 -13.884 1.00 39.44 313 THR A CA 1
ATOM 2429 C C . THR A 1 313 ? 23.948 -7.731 -14.302 1.00 39.44 313 THR A C 1
ATOM 2431 O O . THR A 1 313 ? 24.276 -8.549 -13.446 1.00 39.44 313 THR A O 1
ATOM 2434 N N . SER A 1 314 ? 24.238 -7.844 -15.594 1.00 39.31 314 SER A N 1
ATOM 2435 C CA . SER A 1 314 ? 24.913 -8.923 -16.336 1.00 39.31 314 SER A CA 1
ATOM 2436 C C . SER A 1 314 ? 26.245 -9.471 -15.783 1.00 39.31 314 SER A C 1
ATOM 2438 O O . SER A 1 314 ? 26.990 -10.135 -16.494 1.00 39.31 314 SER A O 1
ATOM 2440 N N . THR A 1 315 ? 26.594 -9.201 -14.534 1.00 34.62 315 THR A N 1
ATOM 2441 C CA . THR A 1 315 ? 27.630 -9.895 -13.787 1.00 34.62 315 THR A CA 1
ATOM 2442 C C . THR A 1 315 ? 26.984 -11.100 -13.113 1.00 34.62 315 THR A C 1
ATOM 2444 O O . THR A 1 315 ? 26.202 -10.926 -12.178 1.00 34.62 315 THR A O 1
ATOM 2447 N N . GLY A 1 316 ? 27.291 -12.309 -13.586 1.00 35.16 316 GLY A N 1
ATOM 2448 C CA . GLY A 1 316 ? 26.928 -13.570 -12.939 1.00 35.16 316 GLY A CA 1
ATOM 2449 C C . GLY A 1 316 ? 27.500 -13.663 -11.524 1.00 35.16 316 GLY A C 1
ATOM 2450 O O . GLY A 1 316 ? 28.503 -14.324 -11.289 1.00 35.16 316 GLY A O 1
ATOM 2451 N N . ARG A 1 317 ? 26.880 -12.964 -10.570 1.00 35.84 317 ARG A N 1
ATOM 2452 C CA . ARG A 1 317 ? 27.169 -13.080 -9.145 1.00 35.84 317 ARG A CA 1
ATOM 2453 C C . ARG A 1 317 ? 26.171 -14.060 -8.553 1.00 35.84 317 ARG A C 1
ATOM 2455 O O . ARG A 1 317 ? 25.187 -13.699 -7.915 1.00 35.84 317 ARG A O 1
ATOM 2462 N N . GLU A 1 318 ? 26.463 -15.316 -8.847 1.00 42.53 318 GLU A N 1
ATOM 2463 C CA . GLU A 1 318 ? 26.120 -16.466 -8.031 1.00 42.53 318 GLU A CA 1
ATOM 2464 C C . GLU A 1 318 ? 26.424 -16.146 -6.552 1.00 42.53 318 GLU A C 1
ATOM 2466 O O . GLU A 1 318 ? 27.467 -15.574 -6.229 1.00 42.53 318 GLU A O 1
ATOM 2471 N N . ASN A 1 319 ? 25.474 -16.458 -5.670 1.00 44.44 319 ASN A N 1
ATOM 2472 C CA . ASN A 1 319 ? 25.633 -16.521 -4.216 1.00 44.44 319 ASN A CA 1
ATOM 2473 C C . ASN A 1 319 ? 26.288 -15.305 -3.534 1.00 44.44 319 ASN A C 1
ATOM 2475 O O . ASN A 1 319 ? 27.456 -15.321 -3.155 1.00 44.44 319 ASN A O 1
ATOM 2479 N N . THR A 1 320 ? 25.496 -14.281 -3.214 1.00 46.06 320 THR A N 1
ATOM 2480 C CA . THR A 1 320 ? 25.817 -13.441 -2.050 1.00 46.06 320 THR A CA 1
ATOM 2481 C C . THR A 1 320 ? 24.716 -13.579 -1.012 1.00 46.06 320 THR A C 1
ATOM 2483 O O . THR A 1 320 ? 23.645 -12.990 -1.134 1.00 46.06 320 THR A O 1
ATOM 2486 N N . SER A 1 321 ? 25.018 -14.354 0.030 1.00 54.53 321 SER A N 1
ATOM 2487 C CA . SER A 1 321 ? 24.297 -14.446 1.308 1.00 54.53 321 SER A CA 1
ATOM 2488 C C . SER A 1 321 ? 24.150 -13.096 2.027 1.00 54.53 321 SER A C 1
ATOM 2490 O O . SER A 1 321 ? 23.373 -12.974 2.970 1.00 54.53 321 SER A O 1
ATOM 2492 N N . ASN A 1 322 ? 24.865 -12.066 1.569 1.00 67.88 322 ASN A N 1
ATOM 2493 C CA . ASN A 1 322 ? 24.860 -10.741 2.164 1.00 67.88 322 ASN A CA 1
ATOM 2494 C C . ASN A 1 322 ? 23.636 -9.918 1.719 1.00 67.88 322 ASN A C 1
ATOM 2496 O O . ASN A 1 322 ? 23.402 -9.776 0.516 1.00 67.88 322 ASN A O 1
ATOM 2500 N N . PRO A 1 323 ? 22.883 -9.314 2.660 1.00 70.25 323 PRO A N 1
ATOM 2501 C CA . PRO A 1 323 ? 21.757 -8.450 2.322 1.00 70.25 323 PRO A CA 1
ATOM 2502 C C . PRO A 1 323 ? 22.243 -7.208 1.569 1.00 70.25 323 PRO A C 1
ATOM 2504 O O . PRO A 1 323 ? 23.263 -6.611 1.935 1.00 70.25 323 PRO A O 1
ATOM 2507 N N . THR A 1 3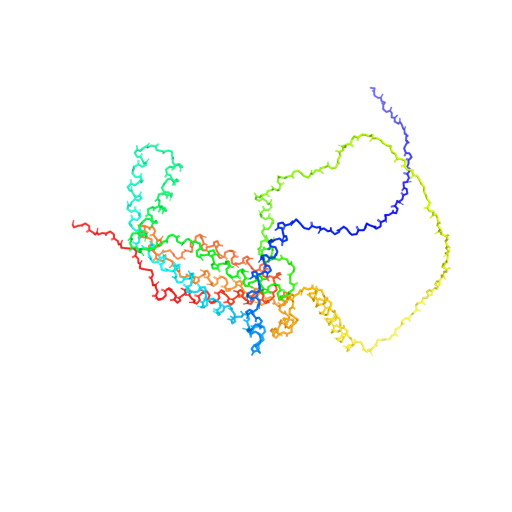24 ? 21.499 -6.808 0.533 1.00 81.00 324 THR A N 1
ATOM 2508 C CA . THR A 1 324 ? 21.744 -5.584 -0.249 1.00 81.00 324 THR A CA 1
ATOM 2509 C C . THR A 1 324 ? 21.759 -4.360 0.673 1.00 81.00 324 THR A C 1
ATOM 2511 O O . THR A 1 324 ? 21.007 -4.325 1.643 1.00 81.00 324 THR A O 1
ATOM 2514 N N . ASN A 1 325 ? 22.537 -3.315 0.363 1.00 84.12 325 ASN A N 1
ATOM 2515 C CA . ASN A 1 325 ? 22.554 -2.077 1.166 1.00 84.12 325 ASN A CA 1
ATOM 2516 C C . ASN A 1 325 ? 21.144 -1.498 1.377 1.00 84.12 325 ASN A C 1
ATOM 2518 O O . ASN A 1 325 ? 20.808 -1.099 2.485 1.00 84.12 325 ASN A O 1
ATOM 2522 N N . ALA A 1 326 ? 20.280 -1.553 0.357 1.00 79.06 326 ALA A N 1
ATOM 2523 C CA . ALA A 1 326 ? 18.875 -1.158 0.473 1.00 79.06 326 ALA A CA 1
ATOM 2524 C C . ALA A 1 326 ? 18.081 -2.022 1.472 1.00 79.06 326 ALA A C 1
ATOM 2526 O O . ALA A 1 326 ? 17.239 -1.503 2.196 1.00 79.06 326 ALA A O 1
ATOM 2527 N N . GLN A 1 327 ? 18.366 -3.325 1.543 1.00 83.75 327 GLN A N 1
ATOM 2528 C CA . GLN A 1 327 ? 17.749 -4.230 2.514 1.00 83.75 327 GLN A CA 1
ATOM 2529 C C . GLN A 1 327 ? 18.267 -3.961 3.932 1.00 83.75 327 GLN A C 1
ATOM 2531 O O . GLN A 1 327 ? 17.480 -3.985 4.869 1.00 83.75 327 GLN A O 1
ATOM 2536 N N . ARG A 1 328 ? 19.565 -3.665 4.093 1.00 87.12 328 ARG A N 1
ATOM 2537 C CA . ARG A 1 328 ? 20.154 -3.274 5.385 1.00 87.12 328 ARG A CA 1
ATOM 2538 C C . ARG A 1 328 ? 19.537 -1.975 5.896 1.00 87.12 328 ARG A C 1
ATOM 2540 O O . ARG A 1 328 ? 19.063 -1.943 7.022 1.00 87.12 328 ARG A O 1
ATOM 2547 N N . ILE A 1 329 ? 19.471 -0.952 5.041 1.00 87.94 329 ILE A N 1
ATOM 2548 C CA . ILE A 1 329 ? 18.822 0.328 5.354 1.00 87.94 329 ILE A CA 1
ATOM 2549 C C . ILE A 1 329 ? 17.344 0.099 5.699 1.00 87.94 329 ILE A C 1
ATOM 2551 O O . ILE A 1 329 ? 16.860 0.592 6.714 1.00 87.94 329 ILE A O 1
ATOM 2555 N N . GLY A 1 330 ? 16.633 -0.710 4.908 1.00 86.38 330 GLY A N 1
ATOM 2556 C CA . GLY A 1 330 ? 15.246 -1.073 5.197 1.00 86.38 330 GLY A CA 1
ATOM 2557 C C . GLY A 1 330 ? 15.084 -1.741 6.565 1.00 86.38 330 GLY A C 1
ATOM 2558 O O . GLY A 1 330 ? 14.210 -1.348 7.330 1.00 86.38 330 GLY A O 1
ATOM 2559 N N . LEU A 1 331 ? 15.956 -2.694 6.902 1.00 89.44 331 LEU A N 1
ATOM 2560 C CA . LEU A 1 331 ? 15.944 -3.375 8.196 1.00 89.44 331 LEU A CA 1
ATOM 2561 C C . LEU A 1 331 ? 16.213 -2.401 9.352 1.00 89.44 331 LEU A C 1
ATOM 2563 O O . LEU A 1 331 ? 15.506 -2.457 10.351 1.00 89.44 331 LEU A O 1
ATOM 2567 N N . THR A 1 332 ? 17.163 -1.470 9.193 1.00 89.44 332 THR A N 1
ATOM 2568 C CA . THR A 1 332 ? 17.436 -0.435 10.207 1.00 89.44 332 THR A CA 1
ATOM 2569 C C . THR A 1 332 ? 16.257 0.519 10.407 1.00 89.44 332 THR A C 1
ATOM 2571 O O . THR A 1 332 ? 15.954 0.899 11.536 1.00 89.44 332 THR A O 1
ATOM 2574 N N . ILE A 1 333 ? 15.545 0.874 9.331 1.00 88.81 333 ILE A N 1
ATOM 2575 C CA . ILE A 1 333 ? 14.336 1.704 9.416 1.00 88.81 333 ILE A CA 1
ATOM 2576 C C . ILE A 1 333 ? 13.217 0.931 10.123 1.00 88.81 333 ILE A C 1
ATOM 2578 O O . ILE A 1 333 ? 12.532 1.492 10.974 1.00 88.81 333 ILE A O 1
ATOM 2582 N N . ALA A 1 334 ? 13.053 -0.361 9.825 1.00 90.12 334 ALA A N 1
ATOM 2583 C CA . ALA A 1 334 ? 12.046 -1.195 10.473 1.00 90.12 334 ALA A CA 1
ATOM 2584 C C . ALA A 1 334 ? 12.308 -1.359 11.979 1.00 90.12 334 ALA A C 1
ATOM 2586 O O . ALA A 1 334 ? 11.373 -1.241 12.766 1.00 90.12 334 ALA A O 1
ATOM 258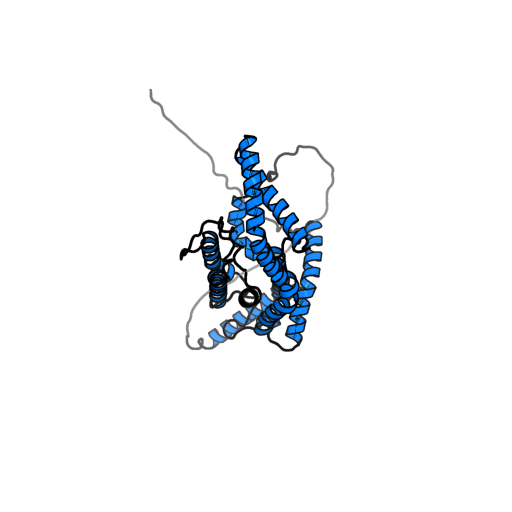7 N N . THR A 1 335 ? 13.561 -1.535 12.408 1.00 89.56 335 THR A N 1
ATOM 2588 C CA . THR A 1 335 ? 13.895 -1.560 13.843 1.00 89.56 335 THR A CA 1
ATOM 2589 C C . THR A 1 335 ? 13.653 -0.208 14.516 1.00 89.56 335 THR A C 1
ATOM 2591 O O . THR A 1 335 ? 13.121 -0.161 15.620 1.00 89.56 335 THR A O 1
ATOM 2594 N N . LEU A 1 336 ? 13.980 0.902 13.843 1.00 90.25 336 LEU A N 1
ATOM 2595 C CA . LEU A 1 336 ? 13.776 2.250 14.386 1.00 90.25 336 LEU A CA 1
ATOM 2596 C C . LEU A 1 336 ? 12.288 2.636 14.465 1.00 90.25 336 LEU A C 1
ATOM 2598 O O . LEU A 1 336 ? 11.905 3.441 15.311 1.00 90.25 336 LEU A O 1
ATOM 2602 N N . SER A 1 337 ? 11.437 2.026 13.629 1.00 89.00 337 SER A N 1
ATOM 2603 C CA . SER A 1 337 ? 9.986 2.263 13.613 1.00 89.00 337 SER A CA 1
ATOM 2604 C C . SER A 1 337 ? 9.267 1.890 14.917 1.00 89.00 337 SER A C 1
ATOM 2606 O O . SER A 1 337 ? 8.122 2.288 15.114 1.00 89.00 337 SER A O 1
ATOM 2608 N N . PHE A 1 338 ? 9.943 1.190 15.833 1.00 91.88 338 PHE A N 1
ATOM 2609 C CA . PHE A 1 338 ? 9.445 0.932 17.181 1.00 91.88 338 PHE A CA 1
ATOM 2610 C C . PHE A 1 338 ? 9.181 2.224 17.973 1.00 91.88 338 PHE A C 1
ATOM 2612 O O . PHE A 1 338 ? 8.169 2.319 18.654 1.00 91.88 338 PHE A O 1
ATOM 2619 N N . ILE A 1 339 ? 10.038 3.244 17.841 1.00 89.62 339 ILE A N 1
ATOM 2620 C CA . ILE A 1 339 ? 9.933 4.504 18.598 1.00 89.62 339 ILE A CA 1
ATOM 2621 C C . ILE A 1 339 ? 8.624 5.260 18.299 1.00 89.62 339 ILE A C 1
ATOM 2623 O O . ILE A 1 339 ? 7.885 5.536 19.244 1.00 89.62 339 ILE A O 1
ATOM 2627 N N . PRO A 1 340 ? 8.279 5.579 17.032 1.00 86.38 340 PRO A N 1
ATOM 2628 C CA . PRO A 1 340 ? 7.007 6.240 16.737 1.00 86.38 340 PRO A CA 1
ATOM 2629 C C . PRO A 1 340 ? 5.793 5.386 17.101 1.00 86.38 340 PRO A C 1
ATOM 2631 O O . PRO A 1 340 ? 4.755 5.937 17.453 1.00 86.38 340 PRO A O 1
ATOM 2634 N N . ALA A 1 341 ? 5.912 4.055 17.058 1.00 88.69 341 ALA A N 1
ATOM 2635 C CA . ALA A 1 341 ? 4.809 3.166 17.406 1.00 88.69 341 ALA A CA 1
ATOM 2636 C C . ALA A 1 341 ? 4.373 3.305 18.876 1.00 88.69 341 ALA A C 1
ATOM 2638 O O . ALA A 1 341 ? 3.203 3.098 19.168 1.00 88.69 341 ALA A O 1
ATOM 2639 N N . LEU A 1 342 ? 5.260 3.724 19.786 1.00 89.31 342 LEU A N 1
ATOM 2640 C CA . LEU A 1 342 ? 4.914 3.972 21.196 1.00 89.31 342 LEU A CA 1
ATOM 2641 C C . LEU A 1 342 ? 3.947 5.156 21.377 1.00 89.31 342 LEU A C 1
ATOM 2643 O O . LEU A 1 342 ? 3.179 5.203 22.334 1.00 89.31 342 LEU A O 1
ATOM 2647 N N . GLN A 1 343 ? 3.988 6.127 20.464 1.00 87.94 343 GLN A N 1
ATOM 2648 C CA . GLN A 1 343 ? 3.183 7.351 20.529 1.00 87.94 343 GLN A CA 1
ATOM 2649 C C . GLN A 1 343 ? 1.880 7.249 19.726 1.00 8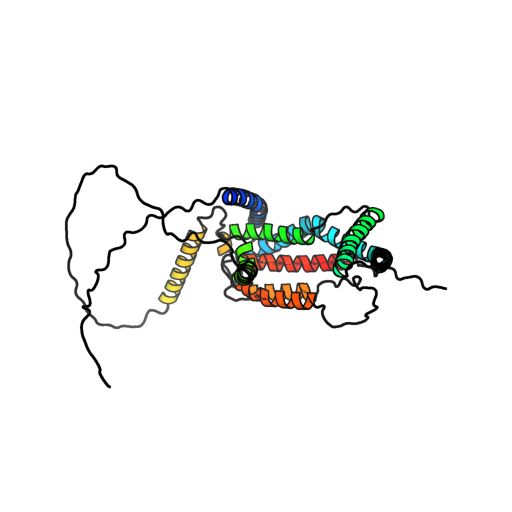7.94 343 GLN A C 1
ATOM 2651 O O . GLN A 1 343 ? 1.069 8.172 19.748 1.00 87.94 343 GLN A O 1
ATOM 2656 N N . MET A 1 344 ? 1.697 6.162 18.973 1.00 87.25 344 MET A N 1
ATOM 2657 C CA . MET A 1 344 ? 0.526 5.971 18.127 1.00 87.25 344 MET A CA 1
ATOM 2658 C C . MET A 1 344 ? -0.602 5.265 18.892 1.00 87.25 344 MET A C 1
ATOM 2660 O O . MET A 1 344 ? -0.325 4.332 19.647 1.00 87.25 344 MET A O 1
ATOM 2664 N N . PRO A 1 345 ? -1.871 5.637 18.634 1.00 91.31 345 PRO A N 1
ATOM 2665 C CA . PRO A 1 345 ? -3.029 4.910 19.145 1.00 91.31 345 PRO A CA 1
ATOM 2666 C C . PRO A 1 345 ? -3.001 3.425 18.770 1.00 91.31 345 PRO A C 1
ATOM 2668 O O . PRO A 1 345 ? -2.648 3.065 17.638 1.00 91.31 345 PRO A O 1
ATOM 2671 N N . ALA A 1 346 ? -3.431 2.566 19.693 1.00 92.38 346 ALA A N 1
ATOM 2672 C CA . ALA A 1 346 ? -3.431 1.116 19.532 1.00 92.38 346 ALA A CA 1
ATOM 2673 C C . ALA A 1 346 ? -4.236 0.649 18.302 1.00 92.38 346 ALA A C 1
ATOM 2675 O O . ALA A 1 346 ? -3.769 -0.206 17.541 1.00 92.38 346 ALA A O 1
ATOM 2676 N N . GLY A 1 347 ? -5.395 1.262 18.034 1.00 92.50 347 GLY A N 1
ATOM 2677 C CA . GLY A 1 347 ? -6.212 0.952 16.856 1.00 92.50 347 GLY A CA 1
ATOM 2678 C C . GLY A 1 347 ? -5.485 1.212 15.528 1.00 92.50 347 GLY A C 1
ATOM 2679 O O . GLY A 1 347 ? -5.592 0.428 14.580 1.00 92.50 347 GLY A O 1
ATOM 2680 N N . LEU A 1 348 ? -4.660 2.263 15.463 1.00 92.44 348 LEU A N 1
ATOM 2681 C CA . LEU A 1 348 ? -3.874 2.583 14.268 1.00 92.44 348 LEU A CA 1
ATOM 2682 C C . LEU A 1 348 ? -2.799 1.520 13.997 1.00 92.44 348 LEU A C 1
ATOM 2684 O O . LEU A 1 348 ? -2.603 1.103 12.852 1.00 92.44 348 LEU A O 1
ATOM 2688 N N . LEU A 1 349 ? -2.120 1.063 15.055 1.00 93.50 349 LEU A N 1
ATOM 2689 C CA . LEU A 1 349 ? -1.118 -0.000 14.968 1.00 93.50 349 LEU A CA 1
ATOM 2690 C C . LEU A 1 349 ? -1.745 -1.306 14.492 1.00 93.50 349 LEU A C 1
ATOM 2692 O O . LEU A 1 349 ? -1.199 -1.951 13.597 1.00 93.50 349 LEU A O 1
ATOM 2696 N N . LEU A 1 350 ? -2.911 -1.666 15.032 1.00 93.94 350 LEU A N 1
ATOM 2697 C CA . LEU A 1 350 ? -3.634 -2.870 14.631 1.00 93.94 350 LEU A CA 1
ATOM 2698 C C . LEU A 1 350 ? -3.965 -2.859 13.133 1.00 93.94 350 LEU A C 1
ATOM 2700 O O . LEU A 1 350 ? -3.727 -3.843 12.421 1.00 93.94 350 LEU A O 1
ATOM 2704 N N . TYR A 1 351 ? -4.454 -1.724 12.634 1.00 94.56 351 TYR A N 1
ATOM 2705 C CA . TYR A 1 351 ? -4.718 -1.537 11.213 1.00 94.56 351 TYR A CA 1
ATOM 2706 C C . TYR A 1 351 ? -3.437 -1.664 10.369 1.00 94.56 351 TYR A C 1
ATOM 2708 O O . TYR A 1 351 ? -3.426 -2.354 9.343 1.00 94.56 351 TYR A O 1
ATOM 2716 N N . PHE A 1 352 ? -2.326 -1.055 10.798 1.00 94.25 352 PHE A N 1
ATOM 2717 C CA . PHE A 1 352 ? -1.057 -1.150 10.073 1.00 94.25 352 PHE A CA 1
ATOM 2718 C C . PHE A 1 352 ? -0.461 -2.558 10.061 1.00 94.25 352 PHE A C 1
ATOM 2720 O O . PHE A 1 352 ? -0.014 -3.005 9.001 1.00 94.25 352 PHE A O 1
ATOM 2727 N N . ILE A 1 353 ? -0.486 -3.270 11.191 1.00 95.19 353 ILE A N 1
ATOM 2728 C CA . ILE A 1 353 ? -0.045 -4.668 11.287 1.00 95.19 353 ILE A CA 1
ATOM 2729 C C . ILE A 1 353 ? -0.823 -5.510 10.274 1.00 95.19 353 ILE A C 1
ATOM 2731 O O . ILE A 1 353 ? -0.226 -6.172 9.422 1.00 95.19 353 ILE A O 1
ATOM 2735 N N . SER A 1 354 ? -2.152 -5.401 10.293 1.00 95.62 354 SER A N 1
ATOM 2736 C CA . SER A 1 354 ? -3.043 -6.124 9.379 1.00 95.62 354 SER A CA 1
ATOM 2737 C C . SER A 1 354 ? -2.719 -5.820 7.916 1.00 95.62 354 SER A C 1
ATOM 2739 O O . SER A 1 354 ? -2.556 -6.720 7.090 1.00 95.62 354 SER A O 1
ATOM 2741 N N . ASN A 1 355 ? -2.507 -4.545 7.594 1.00 94.44 355 ASN A N 1
ATOM 2742 C CA . ASN A 1 355 ? -2.113 -4.107 6.262 1.00 94.44 355 ASN A CA 1
ATOM 2743 C C . ASN A 1 355 ? -0.767 -4.666 5.792 1.00 94.44 355 ASN A C 1
ATOM 2745 O O . ASN A 1 355 ? -0.623 -4.991 4.606 1.00 94.44 355 ASN A O 1
ATOM 2749 N N . MET A 1 356 ? 0.223 -4.763 6.681 1.00 93.75 356 MET A N 1
ATOM 2750 C CA . MET A 1 356 ? 1.520 -5.356 6.358 1.00 93.75 356 MET A CA 1
ATOM 2751 C C . MET A 1 356 ? 1.399 -6.862 6.125 1.00 93.75 356 MET A C 1
ATOM 2753 O O . MET A 1 356 ? 1.934 -7.362 5.133 1.00 93.75 356 MET A O 1
ATOM 2757 N N . VAL A 1 357 ? 0.658 -7.574 6.981 1.00 95.06 357 VAL A N 1
ATOM 2758 C CA . VAL A 1 357 ? 0.419 -9.019 6.849 1.00 95.06 357 VAL A CA 1
ATOM 2759 C C . VAL A 1 357 ? -0.264 -9.332 5.519 1.00 95.06 357 VAL A C 1
ATOM 2761 O O . VAL A 1 357 ? 0.265 -10.116 4.729 1.00 95.06 357 VAL A O 1
ATOM 2764 N N . VAL A 1 358 ? -1.375 -8.659 5.206 1.00 94.69 358 VAL A N 1
ATOM 2765 C CA . VAL A 1 358 ? -2.103 -8.870 3.944 1.00 94.69 358 VAL A CA 1
ATOM 2766 C C . VAL A 1 358 ? -1.224 -8.530 2.741 1.00 94.69 358 VAL A C 1
ATOM 2768 O O . VAL A 1 358 ? -1.170 -9.296 1.780 1.00 94.69 358 VAL A O 1
ATOM 2771 N N . ASN A 1 359 ? -0.460 -7.433 2.801 1.00 92.50 359 ASN A N 1
ATOM 2772 C CA . ASN A 1 359 ? 0.467 -7.072 1.729 1.00 92.50 359 ASN A CA 1
ATOM 2773 C C . ASN A 1 359 ? 1.556 -8.138 1.509 1.00 92.50 359 ASN A C 1
ATOM 2775 O O . ASN A 1 359 ? 1.901 -8.428 0.360 1.00 92.50 359 ASN A O 1
ATOM 2779 N N . ASN A 1 360 ? 2.091 -8.736 2.578 1.00 91.88 360 ASN A N 1
ATOM 2780 C CA . ASN A 1 360 ? 3.075 -9.817 2.486 1.00 91.88 360 ASN A CA 1
ATOM 2781 C C . ASN A 1 360 ? 2.474 -11.064 1.835 1.00 91.88 360 ASN A C 1
ATOM 2783 O O . ASN A 1 360 ? 3.070 -11.614 0.904 1.00 91.88 360 ASN A O 1
ATOM 2787 N N . VAL A 1 361 ? 1.277 -11.468 2.271 1.00 93.69 361 VAL A N 1
ATOM 2788 C CA . VAL A 1 361 ? 0.543 -12.608 1.706 1.00 93.69 361 VAL A CA 1
ATOM 2789 C C . VAL A 1 361 ? 0.257 -12.377 0.222 1.00 93.69 361 VAL A C 1
ATOM 2791 O O . VAL A 1 361 ? 0.631 -13.200 -0.611 1.00 93.69 361 VAL A O 1
ATOM 2794 N N . GLN A 1 362 ? -0.302 -11.220 -0.142 1.00 93.00 362 GLN A N 1
ATOM 2795 C CA . GLN A 1 362 ? -0.605 -10.869 -1.533 1.00 93.00 362 GLN A CA 1
ATOM 2796 C C . GLN A 1 362 ? 0.659 -10.780 -2.400 1.00 93.00 362 GLN A C 1
ATOM 2798 O O . GLN A 1 362 ? 0.667 -11.237 -3.543 1.00 93.00 362 GLN A O 1
ATOM 2803 N N . SER A 1 363 ? 1.757 -10.241 -1.864 1.00 89.81 363 SER A N 1
ATOM 2804 C CA . SER A 1 363 ? 3.031 -10.157 -2.586 1.00 89.81 363 SER A CA 1
ATOM 2805 C C . SER A 1 363 ? 3.639 -11.537 -2.830 1.00 89.81 363 SER A C 1
ATOM 2807 O O . SER A 1 363 ? 4.183 -11.786 -3.907 1.00 89.81 363 SER A O 1
ATOM 2809 N N . ARG A 1 364 ? 3.528 -12.451 -1.859 1.00 90.38 364 ARG A N 1
ATOM 2810 C CA . ARG A 1 364 ? 3.968 -13.843 -1.998 1.00 90.38 364 ARG A CA 1
ATOM 2811 C C . ARG A 1 364 ? 3.094 -14.605 -2.991 1.00 90.38 364 ARG A C 1
ATOM 2813 O O . ARG A 1 364 ? 3.630 -15.277 -3.867 1.00 90.38 364 ARG A O 1
ATOM 2820 N N . TRP A 1 365 ? 1.779 -14.431 -2.908 1.00 92.44 365 TRP A N 1
ATOM 2821 C CA . TRP A 1 365 ? 0.816 -14.983 -3.859 1.00 92.44 365 TRP A CA 1
ATOM 2822 C C . TRP A 1 365 ? 1.098 -14.522 -5.295 1.00 92.44 365 TRP A C 1
ATOM 2824 O O . TRP A 1 365 ? 1.147 -15.328 -6.222 1.00 92.44 365 TRP A O 1
ATOM 2834 N N . LEU A 1 366 ? 1.373 -13.231 -5.494 1.00 91.69 366 LEU A N 1
ATOM 2835 C CA . LEU A 1 366 ? 1.770 -12.682 -6.794 1.00 91.69 366 LEU A CA 1
ATOM 2836 C C . LEU A 1 366 ? 3.135 -13.188 -7.262 1.00 91.69 366 LEU A C 1
ATOM 2838 O O . LEU A 1 366 ? 3.358 -13.322 -8.464 1.00 91.69 366 LEU A O 1
ATOM 2842 N N . ALA A 1 367 ? 4.054 -13.463 -6.337 1.00 88.56 367 ALA A N 1
ATOM 2843 C CA . ALA A 1 367 ? 5.336 -14.057 -6.681 1.00 88.56 367 ALA A CA 1
ATOM 2844 C C . ALA A 1 367 ? 5.197 -15.501 -7.170 1.00 88.56 367 ALA A C 1
ATOM 2846 O O . ALA A 1 367 ? 5.911 -15.883 -8.093 1.00 88.56 367 ALA A O 1
ATOM 2847 N N . TYR A 1 368 ? 4.262 -16.251 -6.586 1.00 89.81 368 TYR A N 1
ATOM 2848 C CA . TYR A 1 368 ? 3.924 -17.610 -6.993 1.00 89.81 368 TYR A CA 1
ATOM 2849 C C . TYR A 1 368 ? 3.168 -17.644 -8.331 1.00 89.81 368 TYR A C 1
ATOM 2851 O O . TYR A 1 368 ? 3.572 -18.347 -9.248 1.00 89.81 368 TYR A O 1
ATOM 2859 N N . THR A 1 369 ? 2.113 -16.838 -8.476 1.00 91.62 369 THR A N 1
ATOM 2860 C CA . THR A 1 369 ? 1.260 -16.827 -9.682 1.00 91.62 369 THR A CA 1
ATOM 2861 C C . THR A 1 369 ? 1.911 -16.159 -10.895 1.00 91.62 369 THR A C 1
ATOM 2863 O O . THR A 1 369 ? 1.631 -16.537 -12.028 1.00 91.62 369 THR A O 1
ATOM 2866 N N . LYS A 1 370 ? 2.769 -15.152 -10.683 1.00 89.31 370 LYS A N 1
ATOM 2867 C CA . LYS A 1 370 ? 3.497 -14.430 -11.740 1.00 89.31 370 LYS A CA 1
ATOM 2868 C C . LYS A 1 370 ? 4.992 -14.390 -11.412 1.00 89.31 370 LYS A C 1
ATOM 2870 O O . LYS A 1 370 ? 5.486 -13.355 -10.929 1.00 89.31 370 LYS A O 1
ATOM 2875 N N . PRO A 1 371 ? 5.724 -15.500 -11.613 1.00 87.81 371 PRO A N 1
ATOM 2876 C CA . PRO A 1 371 ? 7.163 -15.534 -11.391 1.00 87.81 371 PRO A CA 1
ATOM 2877 C C . PRO A 1 371 ? 7.883 -14.594 -12.367 1.00 87.81 371 PRO A C 1
ATOM 2879 O O . PRO A 1 371 ? 7.449 -14.380 -13.496 1.00 87.81 371 PRO A O 1
ATOM 2882 N N . ILE A 1 372 ? 8.983 -13.990 -11.911 1.00 84.62 372 ILE A N 1
ATOM 2883 C CA . ILE A 1 372 ? 9.858 -13.197 -12.780 1.00 84.62 372 ILE A CA 1
ATOM 2884 C C . ILE A 1 372 ? 10.863 -14.173 -13.375 1.00 84.62 372 ILE A C 1
ATOM 2886 O O . ILE A 1 372 ? 11.682 -14.730 -12.647 1.00 84.62 372 ILE A O 1
ATOM 2890 N N . HIS A 1 373 ? 10.769 -14.402 -14.680 1.00 80.88 373 HIS A N 1
ATOM 2891 C CA . HIS A 1 373 ? 11.742 -15.221 -15.387 1.00 80.88 373 HIS A CA 1
ATOM 2892 C C . HIS A 1 373 ? 13.066 -14.457 -15.525 1.00 80.88 373 HIS A C 1
ATOM 2894 O O . HIS A 1 373 ? 13.044 -13.230 -15.691 1.00 80.88 373 HIS A O 1
ATOM 2900 N N . PRO A 1 374 ? 14.216 -15.151 -15.449 1.00 74.88 374 PRO A N 1
ATOM 2901 C CA . PRO A 1 374 ? 15.499 -14.523 -15.717 1.00 74.88 374 PRO A CA 1
ATOM 2902 C C . PRO A 1 374 ? 15.506 -13.950 -17.137 1.00 74.88 374 PRO A C 1
ATOM 2904 O O . PRO A 1 374 ? 14.865 -14.487 -18.043 1.00 74.88 374 PRO A O 1
ATOM 2907 N N . ALA A 1 375 ? 16.228 -12.845 -17.320 1.00 72.81 375 ALA A N 1
ATOM 2908 C CA . ALA A 1 375 ? 16.381 -12.241 -18.633 1.00 72.81 375 ALA A CA 1
ATOM 2909 C C . ALA A 1 375 ? 16.969 -13.265 -19.626 1.00 72.81 375 ALA A C 1
ATOM 2911 O O . ALA A 1 375 ? 17.871 -14.020 -19.244 1.00 72.81 375 ALA A O 1
ATOM 2912 N N . PRO A 1 376 ? 16.499 -13.293 -20.888 1.00 72.81 376 PRO A N 1
ATOM 2913 C CA . PRO A 1 376 ? 17.100 -14.136 -21.912 1.00 72.81 376 PRO A CA 1
ATOM 2914 C C . PRO A 1 376 ? 18.589 -13.797 -22.052 1.00 72.81 376 PRO A C 1
ATOM 2916 O O . PRO A 1 376 ? 18.969 -12.628 -22.169 1.00 72.81 376 PRO A O 1
ATOM 2919 N N . THR A 1 377 ? 19.437 -14.821 -21.988 1.00 73.38 377 THR A N 1
ATOM 2920 C CA . THR A 1 377 ? 20.890 -14.678 -22.106 1.00 73.38 377 THR A CA 1
ATOM 2921 C C . THR A 1 377 ? 21.302 -14.509 -23.567 1.00 73.38 377 THR A C 1
ATOM 2923 O O . THR A 1 377 ? 20.588 -14.902 -24.491 1.00 73.38 377 THR A O 1
ATOM 2926 N N . ALA A 1 378 ? 22.465 -13.893 -23.793 1.00 71.00 378 ALA A N 1
ATOM 2927 C CA . ALA A 1 378 ? 23.021 -13.775 -25.136 1.00 71.00 378 ALA A CA 1
ATOM 2928 C C . ALA A 1 378 ? 23.265 -15.169 -25.741 1.00 71.00 378 ALA A C 1
ATOM 2930 O O . ALA A 1 378 ? 23.723 -16.082 -25.052 1.00 71.00 378 ALA A O 1
ATOM 2931 N N . CYS A 1 379 ? 22.985 -15.319 -27.038 1.00 76.44 379 CYS A N 1
ATOM 2932 C CA . CYS A 1 379 ? 23.270 -16.556 -27.759 1.00 76.44 379 CYS A CA 1
ATOM 2933 C C . CYS A 1 379 ? 24.777 -16.852 -27.734 1.00 76.44 379 CYS A C 1
ATOM 2935 O O . CYS A 1 379 ? 25.599 -15.949 -27.920 1.00 76.44 379 CYS A O 1
ATOM 2937 N N . LYS A 1 380 ? 25.144 -18.122 -27.531 1.00 83.50 380 LYS A N 1
ATOM 2938 C CA . LYS A 1 380 ? 26.530 -18.574 -27.686 1.00 83.50 380 LYS A CA 1
ATOM 2939 C C . LYS A 1 380 ? 26.886 -18.483 -29.173 1.00 83.50 380 LYS A C 1
ATOM 2941 O O . LYS A 1 380 ? 26.148 -19.008 -30.004 1.00 83.50 380 LYS A O 1
ATOM 2946 N N . ARG A 1 381 ? 27.963 -17.768 -29.515 1.00 77.12 381 ARG A N 1
ATOM 2947 C CA . ARG A 1 381 ? 28.447 -17.702 -30.902 1.00 77.12 381 ARG A CA 1
ATOM 2948 C C . ARG A 1 381 ? 28.909 -19.112 -31.318 1.00 77.12 381 ARG A C 1
ATOM 2950 O O . ARG A 1 381 ? 29.575 -19.736 -30.487 1.00 77.12 381 ARG A O 1
ATOM 2957 N N . PRO A 1 382 ? 28.514 -19.610 -32.506 1.00 74.38 382 PRO A N 1
ATOM 2958 C CA . PRO A 1 382 ? 28.956 -20.911 -33.004 1.00 74.38 382 PRO A CA 1
ATOM 2959 C C . PRO A 1 382 ? 30.472 -20.973 -33.182 1.00 74.38 382 PRO A C 1
ATOM 2961 O O . PRO A 1 382 ? 31.082 -19.901 -33.430 1.00 74.38 382 PRO A O 1
#

Sequence (382 aa):
MVLLARSAGRLFAVRPLISRKPHGARHFSYPAVYAECSNFANSAALVPAAFLETLHATGLPWFAVLPLSAVLVRSFFIYPVFQKPLREKLVDRAQIQPLVDAHMSILRRKLRSEGLPQAVGKLQMVLSSFTVRARLQSILFNRGWWGGHRIMMFASTIWVSDALRRLMGAKEGLLKFILGPFDWTVSWLFPKTAPEPTSGEALERPAAASEPNAMLEPSAAEPIQPTQEFAPDLLSSTSTTQEAVANLSVEQAASVAANHANTPWFDPTLMTEGFFWCPDLTTSDPTFILPIMFSSTFIASIYFAPRIAGAATSTGRENTSNPTNAQRIGLTIATLSFIPALQMPAGLLLYFISNMVVNNVQSRWLAYTKPIHPAPTACKRP

Foldseek 3Di:
DDDDDDDDDDDDDDDDDDDDDDDDDDDDDDPVVVVVVVVVLVVLLVVLLVVLVVQVVVVDFLLVSLLVSLLCCCPPPLLVPQVLVVLVVLLLCLQCVVVLVVVLVVLLVVCVVVVDDPVVSVVCSVVVSVVVSQVCCCVPVVDHPDDCSVVVLVVSLLSSLQSVLLQLLHDDGPCCLVCVVVVVVVCVVDVPPDDDPPDDDDDDDDDDDDDDDDDDDDDDDDDDDDDDDDDDDDDDCPVVVVVVVVVVVVVVLVVVCVSSVVRPNYDNSQQQRDDPQRRHQSFFRPVLPLLVLLLVLQLCLLVLQPDSPRPDDPDPPDDDPDDDPVSVVSNVVSNVSSVSSRGGGNSSSSSNSSNSVSVSVSSVVSCVVPPNDHHDDDDDDD